Protein AF-A0A960Z8P9-F1 (afdb_monomer_lite)

Structure (mmCIF, N/CA/C/O backbone):
data_AF-A0A960Z8P9-F1
#
_entry.id   AF-A0A960Z8P9-F1
#
loop_
_atom_site.group_PDB
_atom_site.id
_atom_site.type_symbol
_atom_site.label_atom_id
_atom_site.label_alt_id
_atom_site.label_comp_id
_atom_site.label_asym_id
_atom_site.label_entity_id
_atom_site.label_seq_id
_atom_site.pdbx_PDB_ins_code
_atom_site.Cartn_x
_atom_site.Cartn_y
_atom_site.Cartn_z
_atom_site.occupancy
_atom_site.B_iso_or_equiv
_atom_site.auth_seq_id
_atom_site.auth_comp_id
_atom_site.auth_asym_id
_atom_site.auth_atom_id
_atom_site.pdbx_PDB_model_num
ATOM 1 N N . MET A 1 1 ? -25.849 5.531 11.743 1.00 61.31 1 MET A N 1
ATOM 2 C CA . MET A 1 1 ? -26.337 6.689 10.950 1.00 61.31 1 MET A CA 1
ATOM 3 C C . MET A 1 1 ? -25.329 7.844 10.922 1.00 61.31 1 MET A C 1
ATOM 5 O O . MET A 1 1 ? -24.835 8.137 9.840 1.00 61.31 1 MET A O 1
ATOM 9 N N . LYS A 1 2 ? -24.966 8.449 12.070 1.00 86.62 2 LYS A N 1
ATOM 10 C CA . LYS A 1 2 ? -24.056 9.618 12.159 1.00 86.62 2 LYS A CA 1
ATOM 11 C C . LYS A 1 2 ? -22.747 9.494 11.355 1.00 86.62 2 LYS A C 1
ATOM 13 O O . LYS A 1 2 ? -22.504 10.358 10.526 1.00 86.62 2 LYS A O 1
ATOM 18 N N . ALA A 1 3 ? -21.975 8.412 11.505 1.00 91.25 3 ALA A N 1
ATOM 19 C CA . ALA A 1 3 ? -20.708 8.186 10.783 1.00 91.25 3 ALA A CA 1
ATOM 20 C C . ALA A 1 3 ? -20.792 8.423 9.256 1.00 91.25 3 ALA A C 1
ATOM 22 O O . ALA A 1 3 ? -19.999 9.170 8.689 1.00 91.25 3 ALA A O 1
ATOM 23 N N . LYS A 1 4 ? -21.819 7.872 8.592 1.00 94.75 4 LYS A N 1
ATOM 24 C CA . LYS A 1 4 ? -22.076 8.096 7.157 1.00 94.75 4 LYS A CA 1
ATOM 25 C C . LYS A 1 4 ? -22.383 9.569 6.842 1.00 94.75 4 LYS A C 1
ATOM 27 O O . LYS A 1 4 ? -21.950 10.070 5.813 1.00 94.75 4 LYS A O 1
ATOM 32 N N . SER A 1 5 ? -23.110 10.260 7.723 1.00 94.75 5 SER A N 1
ATOM 33 C CA . SER A 1 5 ? -23.436 11.689 7.590 1.00 94.75 5 SER A CA 1
ATOM 34 C C . SER A 1 5 ? -22.235 12.612 7.847 1.00 94.75 5 SER A C 1
ATOM 36 O O . SER A 1 5 ? -22.184 13.700 7.288 1.00 94.75 5 SER A O 1
ATOM 38 N N . VAL A 1 6 ? -21.253 12.204 8.660 1.00 96.44 6 VAL A N 1
ATOM 39 C CA . VAL A 1 6 ? -19.965 12.915 8.790 1.00 96.44 6 VAL A CA 1
ATOM 40 C C . VAL A 1 6 ? -19.245 12.905 7.445 1.00 96.44 6 VAL A C 1
ATOM 42 O O . VAL A 1 6 ? -18.996 13.968 6.892 1.00 96.44 6 VAL A O 1
ATOM 45 N N . ILE A 1 7 ? -18.996 11.712 6.891 1.00 96.69 7 ILE A N 1
ATOM 46 C CA . ILE A 1 7 ? -18.226 11.553 5.648 1.00 96.69 7 ILE A CA 1
ATOM 47 C C . ILE A 1 7 ? -18.924 12.254 4.479 1.00 96.69 7 ILE A C 1
ATOM 49 O O . ILE A 1 7 ? -18.274 13.027 3.797 1.00 96.69 7 ILE A O 1
ATOM 53 N N . LEU A 1 8 ? -20.246 12.089 4.312 1.00 96.25 8 LEU A N 1
ATOM 54 C CA . LEU A 1 8 ? -21.032 12.754 3.254 1.00 96.25 8 LEU A CA 1
ATOM 55 C C . LEU A 1 8 ? -21.065 14.296 3.328 1.00 96.25 8 LEU A C 1
ATOM 57 O O . LEU A 1 8 ? -21.566 14.930 2.402 1.00 96.25 8 LEU A O 1
ATOM 61 N N . ARG A 1 9 ? -20.582 14.905 4.418 1.00 95.75 9 ARG A N 1
ATOM 62 C CA . ARG A 1 9 ? -20.469 16.364 4.591 1.00 95.75 9 ARG A CA 1
ATOM 63 C C . ARG A 1 9 ? -19.011 16.843 4.557 1.00 95.75 9 ARG A C 1
ATOM 65 O O . ARG A 1 9 ? -18.735 17.963 4.986 1.00 95.75 9 ARG A O 1
ATOM 72 N N . SER A 1 10 ? -18.087 16.014 4.076 1.00 97.19 10 SER A N 1
ATOM 73 C CA . SER A 1 10 ? -16.650 16.292 4.041 1.00 97.19 10 SER A CA 1
ATOM 74 C C . SER A 1 10 ? -16.101 16.196 2.621 1.00 97.19 10 SER A C 1
ATOM 76 O O . SER A 1 10 ? -16.461 15.309 1.865 1.00 97.19 10 SER A O 1
ATOM 78 N N . SER A 1 11 ? -15.209 17.112 2.256 1.00 96.44 11 SER A N 1
ATOM 79 C CA . SER A 1 11 ? -14.487 17.128 0.971 1.00 96.44 11 SER A CA 1
ATOM 80 C C . SER A 1 11 ? -12.965 17.033 1.138 1.00 96.44 11 SER A C 1
ATOM 82 O O . SER A 1 11 ? -12.223 17.102 0.164 1.00 96.44 11 SER A O 1
ATOM 84 N N . ASN A 1 12 ? -12.506 16.920 2.384 1.00 96.81 12 ASN A N 1
ATOM 85 C CA . ASN A 1 12 ? -11.127 16.723 2.816 1.00 96.81 12 ASN A CA 1
ATOM 86 C C . ASN A 1 12 ? -11.138 16.293 4.297 1.00 96.81 12 ASN A C 1
ATOM 88 O O . ASN A 1 12 ? -12.174 16.367 4.974 1.00 96.81 12 ASN A O 1
ATOM 92 N N . PHE A 1 13 ? -9.989 15.859 4.817 1.00 96.00 13 PHE A N 1
ATOM 93 C CA . PHE A 1 13 ? -9.892 15.345 6.185 1.00 96.00 13 PHE A CA 1
ATOM 94 C C . PHE A 1 13 ? -10.067 16.412 7.283 1.00 96.00 13 PHE A C 1
ATOM 96 O O . PHE A 1 13 ? -10.698 16.125 8.299 1.00 96.00 13 PHE A O 1
ATOM 103 N N . ILE A 1 14 ? -9.654 17.663 7.057 1.00 95.38 14 ILE A N 1
ATOM 104 C CA . ILE A 1 14 ? -9.886 18.768 8.009 1.00 95.38 14 ILE A CA 1
ATOM 105 C C . ILE A 1 14 ? -11.396 18.980 8.220 1.00 95.38 14 ILE A C 1
ATOM 107 O O . ILE A 1 14 ? -11.874 19.072 9.351 1.00 95.38 14 ILE A O 1
ATOM 111 N N . GLN A 1 15 ? -12.185 18.966 7.141 1.00 96.38 15 GLN A N 1
ATOM 112 C CA . GLN A 1 15 ? -13.646 19.054 7.218 1.00 96.38 15 GLN A CA 1
ATOM 113 C C . GLN A 1 15 ? -14.274 17.807 7.868 1.00 96.38 15 GLN A C 1
ATOM 115 O O . GLN A 1 15 ? -15.319 17.899 8.510 1.00 96.38 15 GLN A O 1
ATOM 120 N N . PHE A 1 16 ? -13.659 16.628 7.731 1.00 96.88 16 PHE A N 1
ATOM 121 C CA . PHE A 1 16 ? -14.052 15.426 8.478 1.00 96.88 16 PHE A CA 1
ATOM 122 C C . PHE A 1 16 ? -13.840 15.614 9.987 1.00 96.88 16 PHE A C 1
ATOM 124 O O . PHE A 1 16 ? -14.782 15.406 10.747 1.00 96.88 16 PHE A O 1
ATOM 131 N N . GLN A 1 17 ? -12.681 16.113 10.423 1.00 95.44 17 GLN A N 1
ATOM 132 C CA . GLN A 1 17 ? -12.409 16.413 11.835 1.00 95.44 17 GLN A CA 1
ATOM 133 C C . GLN A 1 17 ? -13.351 17.491 12.402 1.00 95.44 17 GLN A C 1
ATOM 135 O O . GLN A 1 17 ? -13.866 17.337 13.509 1.00 95.44 17 GLN A O 1
ATOM 140 N N . GLN A 1 18 ? -13.655 18.543 11.634 1.00 95.25 18 GLN A N 1
ATOM 141 C CA . GLN A 1 18 ? -14.657 19.556 12.003 1.00 95.25 18 GLN A CA 1
ATOM 142 C C . GLN A 1 18 ? -16.046 18.927 12.212 1.00 95.25 18 GLN A C 1
ATOM 144 O O . GLN A 1 18 ? -16.673 19.130 13.252 1.00 95.25 18 GLN A O 1
ATOM 149 N N . ASN A 1 19 ? -16.493 18.074 11.282 1.00 95.19 19 ASN A N 1
ATOM 150 C CA . ASN A 1 19 ? -17.760 17.339 11.385 1.00 95.19 19 ASN A CA 1
ATOM 151 C C . ASN A 1 19 ? -17.813 16.327 12.557 1.00 95.19 19 ASN A C 1
ATOM 153 O O . ASN A 1 19 ? -18.893 15.800 12.841 1.00 95.19 19 ASN A O 1
ATOM 157 N N . LEU A 1 20 ? -16.686 16.057 13.232 1.00 95.25 20 LEU A N 1
ATOM 158 C CA . LEU A 1 20 ? -16.573 15.181 14.403 1.00 95.25 20 LEU A CA 1
ATOM 159 C C . LEU A 1 20 ? -16.573 15.900 15.760 1.00 95.25 20 LEU A C 1
ATOM 161 O O . LEU A 1 20 ? -16.739 15.227 16.778 1.00 95.25 20 LEU A O 1
ATOM 165 N N . GLN A 1 21 ? -16.398 17.226 15.813 1.00 90.75 21 GLN A N 1
ATOM 166 C CA . GLN A 1 21 ? -16.169 17.949 17.077 1.00 90.75 21 GLN A CA 1
ATOM 167 C C . GLN A 1 21 ? -17.276 17.725 18.121 1.00 90.75 21 GLN A C 1
ATOM 169 O O . GLN A 1 21 ? -16.980 17.457 19.282 1.00 90.75 21 GLN A O 1
ATOM 174 N N . LEU A 1 22 ? -18.543 17.765 17.694 1.00 90.12 22 LEU A N 1
ATOM 175 C CA . LEU A 1 22 ? -19.727 17.619 18.556 1.00 90.12 22 LEU A CA 1
ATOM 176 C C . LEU A 1 22 ? -20.164 16.157 18.789 1.00 90.12 22 LEU A C 1
ATOM 178 O O . LEU A 1 22 ? -21.282 15.915 19.245 1.00 90.12 22 LEU A O 1
ATOM 182 N N . LEU A 1 23 ? -19.337 15.170 18.432 1.00 93.62 23 LEU A N 1
ATOM 183 C CA . LEU A 1 23 ? -19.647 13.749 18.618 1.00 93.62 23 LEU A CA 1
ATOM 184 C C . LEU A 1 23 ? -18.956 13.158 19.852 1.00 93.62 23 LEU A C 1
ATOM 186 O O . LEU A 1 23 ? -17.900 13.622 20.285 1.00 93.62 23 LEU A O 1
ATOM 190 N N . THR A 1 24 ? -19.538 12.089 20.398 1.00 94.69 24 THR A N 1
ATOM 191 C CA . THR A 1 24 ? -18.885 11.296 21.452 1.00 94.69 24 THR A CA 1
ATOM 192 C C . THR A 1 24 ? -17.689 10.531 20.884 1.00 94.69 24 THR A C 1
ATOM 194 O O . THR A 1 24 ? -17.667 10.199 19.699 1.00 94.69 24 THR A O 1
ATOM 197 N N . ASP A 1 25 ? -16.693 10.196 21.704 1.00 92.88 25 ASP A N 1
ATOM 198 C CA . ASP A 1 25 ? -15.459 9.572 21.194 1.00 92.88 25 ASP A CA 1
ATOM 199 C C . ASP A 1 25 ? -15.692 8.186 20.571 1.00 92.88 25 ASP A C 1
ATOM 201 O O . ASP A 1 25 ? -15.030 7.827 19.598 1.00 92.88 25 ASP A O 1
ATOM 205 N N . LYS A 1 26 ? -16.724 7.459 21.024 1.00 92.69 26 LYS A N 1
ATOM 206 C CA . LYS A 1 26 ? -17.209 6.240 20.358 1.00 92.69 26 LYS A CA 1
ATOM 207 C C . LYS A 1 26 ? -17.725 6.518 18.941 1.00 92.69 26 LYS A C 1
ATOM 209 O O . LYS A 1 26 ? -17.450 5.759 18.020 1.00 92.69 26 LYS A O 1
ATOM 214 N N . GLU A 1 27 ? -18.457 7.611 18.744 1.00 95.38 27 GLU A N 1
ATOM 215 C CA . GLU A 1 27 ? -18.965 8.010 17.426 1.00 95.38 27 GLU A CA 1
ATOM 216 C C . GLU A 1 27 ? -17.857 8.558 16.512 1.00 95.38 27 GLU A C 1
ATOM 218 O O . GLU A 1 27 ? -17.937 8.359 15.299 1.00 95.38 27 GLU A O 1
ATOM 223 N N . LYS A 1 28 ? -16.814 9.189 17.077 1.00 96.12 28 LYS A N 1
ATOM 224 C CA . LYS A 1 28 ? -15.582 9.557 16.354 1.00 96.12 28 LYS A CA 1
ATOM 225 C C . LYS A 1 28 ? -14.828 8.314 15.884 1.00 96.12 28 LYS A C 1
ATOM 227 O O . LYS A 1 28 ? -14.472 8.245 14.710 1.00 96.12 28 LYS A O 1
ATOM 232 N N . GLY A 1 29 ? -14.680 7.315 16.760 1.00 95.62 29 GLY A N 1
ATOM 233 C CA . GLY A 1 29 ? -14.173 5.981 16.425 1.00 95.62 29 GLY A CA 1
ATOM 234 C C . GLY A 1 29 ? -14.914 5.389 15.229 1.00 95.62 29 GLY A C 1
ATOM 235 O O . GLY A 1 29 ? -14.330 5.262 14.158 1.00 95.62 29 GLY A O 1
ATOM 236 N N . THR A 1 30 ? -16.229 5.189 15.338 1.00 96.62 30 THR A N 1
ATOM 237 C CA . THR A 1 30 ? -17.039 4.566 14.272 1.00 96.62 30 THR A CA 1
ATOM 238 C C . THR A 1 30 ? -17.106 5.373 12.971 1.00 96.62 30 THR A C 1
ATOM 240 O O . THR A 1 30 ? -17.318 4.812 11.894 1.00 96.62 30 THR A O 1
ATOM 243 N N . ALA A 1 31 ? -16.886 6.688 13.014 1.00 97.62 31 ALA A N 1
ATOM 244 C CA . ALA A 1 31 ? -16.688 7.483 11.805 1.00 97.62 31 ALA A CA 1
ATOM 245 C C . ALA A 1 31 ? -15.311 7.253 11.158 1.00 97.62 31 ALA A C 1
ATOM 247 O O . ALA A 1 31 ? -15.224 7.186 9.932 1.00 97.62 31 ALA A O 1
ATOM 248 N N . PHE A 1 32 ? -14.254 7.107 11.957 1.00 98.06 32 PHE A N 1
ATOM 249 C CA . PHE A 1 32 ? -12.890 6.847 11.493 1.00 98.06 32 PHE A CA 1
ATOM 250 C C . PHE A 1 32 ? -12.680 5.392 11.033 1.00 98.06 32 PHE A C 1
ATOM 252 O O . PHE A 1 32 ? -12.000 5.166 10.034 1.00 98.06 32 PHE A O 1
ATOM 259 N N . GLU A 1 33 ? -13.341 4.422 11.669 1.00 98.12 33 GLU A N 1
ATOM 260 C CA . GLU A 1 33 ? -13.475 3.034 11.197 1.00 98.12 33 GLU A CA 1
ATOM 261 C C . GLU A 1 33 ? -14.075 2.997 9.778 1.00 98.12 33 GLU A C 1
ATOM 263 O O . GLU A 1 33 ? -13.530 2.370 8.868 1.00 98.12 33 GLU A O 1
ATOM 268 N N . LEU A 1 34 ? -15.179 3.725 9.558 1.00 98.38 34 LEU A N 1
ATOM 269 C CA . LEU A 1 34 ? -15.850 3.793 8.258 1.00 98.38 34 LEU A CA 1
ATOM 270 C C . LEU A 1 34 ? -15.028 4.567 7.212 1.00 98.38 34 LEU A C 1
ATOM 272 O O . LEU A 1 34 ? -14.999 4.158 6.050 1.00 98.38 34 LEU A O 1
ATOM 276 N N . LEU A 1 35 ? -14.334 5.643 7.604 1.00 98.50 35 LEU A N 1
ATOM 277 C CA . LEU A 1 35 ? -13.382 6.338 6.729 1.00 98.50 35 LEU A CA 1
ATOM 278 C C . LEU A 1 35 ? -12.240 5.397 6.316 1.00 98.50 35 LEU A C 1
ATOM 280 O O . LEU A 1 35 ? -11.905 5.328 5.136 1.00 98.50 35 LEU A O 1
ATOM 284 N N . THR A 1 36 ? -11.709 4.618 7.262 1.00 98.62 36 THR A N 1
ATOM 285 C CA . THR A 1 36 ? -10.667 3.611 7.021 1.00 98.62 36 THR A CA 1
ATOM 286 C C . THR A 1 36 ? -11.159 2.518 6.074 1.00 98.62 36 THR A C 1
ATOM 288 O O . THR A 1 36 ? -10.470 2.219 5.102 1.00 98.62 36 THR A O 1
ATOM 291 N N . LYS A 1 37 ? -12.376 1.980 6.260 1.00 98.50 37 LYS A N 1
ATOM 292 C CA . LYS A 1 37 ? -12.980 1.025 5.310 1.00 98.50 37 LYS A CA 1
ATOM 293 C C . LYS A 1 37 ? -12.996 1.583 3.885 1.00 98.50 37 LYS A C 1
ATOM 295 O O . LYS A 1 37 ? -12.567 0.905 2.957 1.00 98.50 37 LYS A O 1
ATOM 300 N N . LEU A 1 38 ? -13.469 2.817 3.710 1.00 97.88 38 LEU A N 1
ATOM 301 C CA . LEU A 1 38 ? -13.538 3.460 2.395 1.00 97.88 38 LEU A CA 1
ATOM 302 C C . LEU A 1 38 ? -12.139 3.733 1.827 1.00 97.88 38 LEU A C 1
ATOM 304 O O . LEU A 1 38 ? -11.919 3.517 0.641 1.00 97.88 38 LEU A O 1
ATOM 308 N N . TYR A 1 39 ? -11.174 4.112 2.666 1.00 97.94 39 TYR A N 1
ATOM 309 C CA . TYR A 1 39 ? -9.776 4.273 2.272 1.00 97.94 39 TYR A CA 1
ATOM 310 C C . TYR A 1 39 ? -9.158 2.970 1.738 1.00 97.94 39 TYR A C 1
ATOM 312 O O . TYR A 1 39 ? -8.580 2.970 0.651 1.00 97.94 39 TYR A O 1
ATOM 320 N N . LEU A 1 40 ? -9.383 1.840 2.417 1.00 97.75 40 LEU A N 1
ATOM 321 C CA . LEU A 1 40 ? -8.956 0.510 1.962 1.00 97.75 40 LEU A CA 1
ATOM 322 C C . LEU A 1 40 ? -9.662 0.037 0.676 1.00 97.75 40 LEU A C 1
ATOM 324 O O . LEU A 1 40 ? -9.100 -0.765 -0.066 1.00 97.75 40 LEU A O 1
ATOM 328 N N . MET A 1 41 ? -10.872 0.533 0.400 1.00 95.25 41 MET A N 1
ATOM 329 C CA . MET A 1 41 ? -11.638 0.226 -0.816 1.00 95.25 41 MET A CA 1
ATOM 330 C C . MET A 1 41 ? -11.323 1.150 -2.009 1.00 95.25 41 MET A C 1
ATOM 332 O O . MET A 1 41 ? -11.675 0.802 -3.135 1.00 95.25 41 MET A O 1
ATOM 336 N N . ILE A 1 42 ? -10.717 2.324 -1.785 1.00 93.94 42 ILE A N 1
ATOM 337 C CA . ILE A 1 42 ? -10.520 3.365 -2.815 1.00 93.94 42 ILE A CA 1
ATOM 338 C C . ILE A 1 42 ? -9.042 3.566 -3.180 1.00 93.94 42 ILE A C 1
ATOM 340 O O . ILE A 1 42 ? -8.748 3.738 -4.363 1.00 93.94 42 ILE A O 1
ATOM 344 N N . ASP A 1 43 ? -8.109 3.561 -2.217 1.00 93.94 43 ASP A N 1
ATOM 345 C CA . ASP A 1 43 ? -6.683 3.768 -2.520 1.00 93.94 43 ASP A CA 1
ATOM 346 C C . ASP A 1 43 ? -6.169 2.615 -3.403 1.00 93.94 43 ASP A C 1
ATOM 348 O O . ASP A 1 43 ? -6.250 1.455 -2.984 1.00 93.94 43 ASP A O 1
ATOM 352 N N . PRO A 1 44 ? -5.613 2.889 -4.601 1.00 92.00 44 PRO A N 1
ATOM 353 C CA . PRO A 1 44 ? -5.148 1.854 -5.521 1.00 92.00 44 PRO A CA 1
ATOM 354 C C . PRO A 1 44 ? -4.165 0.841 -4.923 1.00 92.00 44 PRO A C 1
ATOM 356 O O . PRO A 1 44 ? -4.145 -0.306 -5.374 1.00 92.00 44 PRO A O 1
ATOM 359 N N . LYS A 1 45 ? -3.381 1.210 -3.896 1.00 91.62 45 LYS A N 1
ATOM 360 C CA . LYS A 1 45 ? -2.464 0.265 -3.234 1.00 91.62 45 LYS A CA 1
ATOM 361 C C . LYS A 1 45 ? -3.206 -0.829 -2.458 1.00 91.62 45 LYS A C 1
ATOM 363 O O . LYS A 1 45 ? -2.702 -1.942 -2.345 1.00 91.62 45 LYS A O 1
ATOM 368 N N . TYR A 1 46 ? -4.411 -0.537 -1.973 1.00 94.81 46 TYR A N 1
ATOM 369 C CA . TYR A 1 46 ? -5.264 -1.489 -1.265 1.00 94.81 46 TYR A CA 1
ATOM 370 C C . TYR A 1 46 ? -6.334 -2.091 -2.176 1.00 94.81 46 TYR A C 1
ATOM 372 O O . TYR A 1 46 ? -6.487 -3.308 -2.176 1.00 94.81 46 TYR A O 1
ATOM 380 N N . ALA A 1 47 ? -6.989 -1.295 -3.024 1.00 92.12 47 ALA A N 1
ATOM 381 C CA . ALA A 1 47 ? -8.079 -1.739 -3.898 1.00 92.12 47 ALA A CA 1
ATOM 382 C C . ALA A 1 47 ? -7.674 -2.823 -4.925 1.00 92.12 47 ALA A C 1
ATOM 384 O O . ALA A 1 47 ? -8.521 -3.582 -5.384 1.00 92.12 47 ALA A O 1
ATOM 385 N N . ILE A 1 48 ? -6.383 -2.931 -5.273 1.00 90.12 48 ILE A N 1
ATOM 386 C CA . ILE A 1 48 ? -5.845 -4.041 -6.087 1.00 90.12 48 ILE A CA 1
ATOM 387 C C . ILE A 1 48 ? -5.594 -5.312 -5.252 1.00 90.12 48 ILE A C 1
ATOM 389 O O . ILE A 1 48 ? -5.652 -6.425 -5.776 1.00 90.12 48 ILE A O 1
ATOM 393 N N . LYS A 1 49 ? -5.275 -5.166 -3.959 1.00 91.06 49 LYS A N 1
ATOM 394 C CA . LYS A 1 49 ? -4.797 -6.254 -3.086 1.00 91.06 49 LYS A CA 1
ATOM 395 C C . LYS A 1 49 ? -5.883 -6.844 -2.187 1.00 91.06 49 LYS A C 1
ATOM 397 O O . LYS A 1 49 ? -5.784 -8.012 -1.805 1.00 91.06 49 LYS A O 1
ATOM 402 N N . LEU A 1 50 ? -6.902 -6.058 -1.858 1.00 94.44 50 LEU A N 1
ATOM 403 C CA . LEU A 1 50 ? -8.029 -6.421 -1.008 1.00 94.44 50 LEU A CA 1
ATOM 404 C C . LEU A 1 50 ? -9.263 -6.670 -1.883 1.00 94.44 50 LEU A C 1
ATOM 406 O O . LEU A 1 50 ? -9.621 -5.851 -2.722 1.00 94.44 50 LEU A O 1
ATOM 410 N N . LYS A 1 51 ? -9.889 -7.830 -1.686 1.00 93.44 51 LYS A N 1
ATOM 411 C CA . LYS A 1 51 ? -11.098 -8.292 -2.374 1.00 93.44 51 LYS A CA 1
ATOM 412 C C . LYS A 1 51 ? -12.356 -7.799 -1.658 1.00 93.44 51 LYS A C 1
ATOM 414 O O . LYS A 1 51 ? -13.240 -7.235 -2.291 1.00 93.44 51 LYS A O 1
ATOM 419 N N . ASP A 1 52 ? -12.403 -7.992 -0.341 1.00 95.56 52 ASP A N 1
ATOM 420 C CA . ASP A 1 52 ? -13.509 -7.595 0.533 1.00 95.56 52 ASP A CA 1
ATOM 421 C C . ASP A 1 52 ? -12.958 -6.894 1.782 1.00 95.56 52 ASP A C 1
ATOM 423 O O . ASP A 1 52 ? -11.910 -7.286 2.300 1.00 95.56 52 ASP A O 1
ATOM 427 N N . VAL A 1 53 ? -13.672 -5.886 2.294 1.00 97.88 53 VAL A N 1
ATOM 428 C CA . VAL A 1 53 ? -13.322 -5.163 3.530 1.00 97.88 53 VAL A CA 1
ATOM 429 C C . VAL A 1 53 ? -14.558 -5.050 4.425 1.00 97.88 53 VAL A C 1
ATOM 431 O O . VAL A 1 53 ? -15.567 -4.453 4.039 1.00 97.88 53 VAL A O 1
ATOM 434 N N . TYR A 1 54 ? -14.463 -5.603 5.632 1.00 97.75 54 TYR A N 1
ATOM 435 C CA . TYR A 1 54 ? -15.530 -5.681 6.627 1.00 97.75 54 TYR A CA 1
ATOM 436 C C . TYR A 1 54 ? -15.154 -4.856 7.862 1.00 97.75 54 TYR A C 1
ATOM 438 O O . TYR A 1 54 ? -14.111 -5.101 8.466 1.00 97.75 54 TYR A O 1
ATOM 446 N N . LEU A 1 55 ? -16.020 -3.934 8.289 1.00 97.31 55 LEU A N 1
ATOM 447 C CA . LEU A 1 55 ? -16.068 -3.497 9.688 1.00 97.31 55 LEU A CA 1
ATOM 448 C C . LEU A 1 55 ? -16.354 -4.726 10.560 1.00 97.31 55 LEU A C 1
ATOM 450 O O . LEU A 1 55 ? -17.050 -5.638 10.111 1.00 97.31 55 LEU A O 1
ATOM 454 N N . TYR A 1 56 ? -15.902 -4.751 11.813 1.00 95.44 56 TYR A N 1
ATOM 455 C CA . TYR A 1 56 ? -16.046 -5.943 12.659 1.00 95.44 56 TYR A CA 1
ATOM 456 C C . TYR A 1 56 ? -17.492 -6.466 12.773 1.00 95.44 56 TYR A C 1
ATOM 458 O O . TYR A 1 56 ? -17.745 -7.668 12.733 1.00 95.44 56 TYR A O 1
ATOM 466 N N . GLN A 1 57 ? -18.460 -5.547 12.833 1.00 93.56 57 GLN A N 1
ATOM 467 C CA . GLN A 1 57 ? -19.899 -5.839 12.916 1.00 93.56 57 GLN A CA 1
ATOM 468 C C . GLN A 1 57 ? -20.502 -6.387 11.604 1.00 93.56 57 GLN A C 1
ATOM 470 O O . GLN A 1 57 ? -21.627 -6.880 11.609 1.00 93.56 57 GLN A O 1
ATOM 475 N N . GLU A 1 58 ? -19.781 -6.296 10.483 1.00 95.38 58 GLU A N 1
ATOM 476 C CA . GLU A 1 58 ? -20.183 -6.819 9.169 1.00 95.38 58 GLU A CA 1
ATOM 477 C C . GLU A 1 58 ? -19.574 -8.202 8.866 1.00 95.38 58 GLU A C 1
ATOM 479 O O . GLU A 1 58 ? -19.932 -8.808 7.854 1.00 95.38 58 GLU A O 1
ATOM 484 N N . ILE A 1 59 ? -18.639 -8.705 9.689 1.00 95.00 59 ILE A N 1
ATOM 485 C CA . ILE A 1 59 ? -17.936 -9.968 9.419 1.00 95.00 59 ILE A CA 1
ATOM 486 C C . ILE A 1 59 ? -18.938 -11.140 9.481 1.00 95.00 59 ILE A C 1
ATOM 488 O O . ILE A 1 59 ? -19.567 -11.353 10.522 1.00 95.00 59 ILE A O 1
ATOM 492 N N . PRO A 1 60 ? -19.071 -11.962 8.419 1.00 94.88 60 PRO A N 1
ATOM 493 C CA . PRO A 1 60 ? -19.959 -13.121 8.438 1.00 94.88 60 PRO A CA 1
ATOM 494 C C . PRO A 1 60 ? -19.622 -14.097 9.574 1.00 94.88 60 PRO A C 1
ATOM 496 O O . PRO A 1 60 ? -18.456 -14.401 9.823 1.00 94.88 60 PRO A O 1
ATOM 499 N N . SER A 1 61 ? -20.636 -14.677 10.220 1.00 93.81 61 SER A N 1
ATOM 500 C CA . SER A 1 61 ? -20.449 -15.591 11.363 1.00 93.81 61 SER A CA 1
ATOM 501 C C . SER A 1 61 ? -19.614 -16.839 11.031 1.00 93.81 61 SER A C 1
ATOM 503 O O . SER A 1 61 ? -18.887 -17.349 11.885 1.00 93.81 61 SER A O 1
ATOM 505 N N . ALA A 1 62 ? -19.658 -17.306 9.779 1.00 94.56 62 ALA A N 1
ATOM 506 C CA . ALA A 1 62 ? -18.776 -18.356 9.269 1.00 94.56 62 ALA A CA 1
ATOM 507 C C . ALA A 1 62 ? -17.308 -17.898 9.156 1.00 94.56 62 ALA A C 1
ATOM 509 O O . ALA A 1 62 ? -16.400 -18.688 9.414 1.00 94.56 62 ALA A O 1
ATOM 510 N N . LEU A 1 63 ? -17.064 -16.624 8.823 1.00 94.56 63 LEU A N 1
ATOM 511 C CA . LEU A 1 63 ? -15.723 -16.048 8.728 1.00 94.56 63 LEU A CA 1
ATOM 512 C C . LEU A 1 63 ? -15.126 -15.779 10.119 1.00 94.56 63 LEU A C 1
ATOM 514 O O . LEU A 1 63 ? -13.974 -16.139 10.341 1.00 94.56 63 LEU A O 1
ATOM 518 N N . LEU A 1 64 ? -15.911 -15.278 11.085 1.00 94.50 64 LEU A N 1
ATOM 519 C CA . LEU A 1 64 ? -15.479 -15.178 12.492 1.00 94.50 64 LEU A CA 1
ATOM 520 C C . LEU A 1 64 ? -14.987 -16.537 13.022 1.00 94.50 64 LEU A C 1
ATOM 522 O O . LEU A 1 64 ? -13.881 -16.633 13.554 1.00 94.50 64 LEU A O 1
ATOM 526 N N . LYS A 1 65 ? -15.759 -17.610 12.784 1.00 94.75 65 LYS A N 1
ATOM 527 C CA . LYS A 1 65 ? -15.373 -18.989 13.134 1.00 94.75 65 LYS A CA 1
ATOM 528 C C . LYS A 1 65 ? -14.112 -19.456 12.394 1.00 94.75 65 LYS A C 1
ATOM 530 O O . LYS A 1 65 ? -13.213 -19.997 13.031 1.00 94.75 65 LYS A O 1
ATOM 535 N N . LYS A 1 66 ? -14.015 -19.229 11.075 1.00 95.81 66 LYS A N 1
ATOM 536 C CA . LYS A 1 66 ? -12.838 -19.584 10.252 1.00 95.81 66 LYS A CA 1
ATOM 537 C C . LYS A 1 66 ? -11.551 -18.933 10.773 1.00 95.81 66 LYS A C 1
ATOM 539 O O . LYS A 1 66 ? -10.518 -19.595 10.832 1.00 95.81 66 LYS A O 1
ATOM 544 N N . LEU A 1 67 ? -11.622 -17.656 11.150 1.00 95.44 67 LEU A N 1
ATOM 545 C CA . LEU A 1 67 ? -10.479 -16.867 11.617 1.00 95.44 67 LEU A CA 1
ATOM 546 C C . LEU A 1 67 ? -10.215 -17.001 13.126 1.00 95.44 67 LEU A C 1
ATOM 548 O O . LEU A 1 67 ? -9.267 -16.396 13.612 1.00 95.44 67 LEU A O 1
ATOM 552 N N . ASN A 1 68 ? -11.006 -17.785 13.869 1.00 95.31 68 ASN A N 1
ATOM 553 C CA . ASN A 1 68 ? -10.939 -17.888 15.335 1.00 95.31 68 ASN A CA 1
ATOM 554 C C . ASN A 1 68 ? -11.063 -16.522 16.051 1.00 95.31 68 ASN A C 1
ATOM 556 O O . ASN A 1 68 ? -10.387 -16.259 17.045 1.00 95.31 68 ASN A O 1
ATOM 560 N N . LEU A 1 69 ? -11.912 -15.636 15.522 1.00 93.19 69 LEU A N 1
ATOM 561 C CA . LEU A 1 69 ? -12.192 -14.323 16.103 1.00 93.19 69 LEU A CA 1
ATOM 562 C C . LEU A 1 69 ? -13.348 -14.406 17.121 1.00 93.19 69 LEU A C 1
ATOM 564 O O . LEU A 1 69 ? -14.264 -15.215 16.937 1.00 93.19 69 LEU A O 1
ATOM 568 N N . PRO A 1 70 ? -13.339 -13.578 18.185 1.00 89.81 70 PRO A N 1
ATOM 569 C CA . PRO A 1 70 ? -14.455 -13.488 19.125 1.00 89.81 70 PRO A CA 1
ATOM 570 C C . PRO A 1 70 ? -15.739 -12.937 18.472 1.00 89.81 70 PRO A C 1
ATOM 572 O O . PRO A 1 70 ? -15.757 -12.505 17.325 1.00 89.81 70 PRO A O 1
ATOM 575 N N . THR A 1 71 ? -16.852 -12.963 19.208 1.00 83.75 71 THR A N 1
ATOM 576 C CA . THR A 1 71 ? -18.143 -12.393 18.765 1.00 83.75 71 THR A CA 1
ATOM 577 C C . THR A 1 71 ? -18.288 -10.898 19.060 1.00 83.75 71 THR A C 1
ATOM 579 O O . THR A 1 71 ? -19.225 -10.262 18.587 1.00 83.75 71 THR A O 1
ATOM 582 N N . GLN A 1 72 ? -17.379 -10.340 19.858 1.00 83.19 72 GLN A N 1
ATOM 583 C CA . GLN A 1 72 ? -17.288 -8.925 20.203 1.00 83.19 72 GLN A CA 1
ATOM 584 C C . GLN A 1 72 ? -15.857 -8.470 19.953 1.00 83.19 72 GLN A C 1
ATOM 586 O O . GLN A 1 72 ? -14.922 -9.221 20.247 1.00 83.19 72 GLN A O 1
ATOM 591 N N . ASP A 1 73 ? -15.700 -7.250 19.444 1.00 80.81 73 ASP A N 1
ATOM 592 C CA . ASP A 1 73 ? -14.379 -6.689 19.197 1.00 80.81 73 ASP A CA 1
ATOM 593 C C . ASP A 1 73 ? -13.564 -6.567 20.500 1.00 80.81 73 ASP A C 1
ATOM 595 O O . ASP A 1 73 ? -14.088 -6.265 21.575 1.00 80.81 73 ASP A O 1
ATOM 599 N N . LYS A 1 74 ? -12.262 -6.832 20.376 1.00 84.31 74 LYS A N 1
ATOM 600 C CA . LYS A 1 74 ? -11.236 -6.683 21.414 1.00 84.31 74 LYS A CA 1
ATOM 601 C C . LYS A 1 74 ? -9.975 -5.986 20.874 1.00 84.31 74 LYS A C 1
ATOM 603 O O . LYS A 1 74 ? -8.897 -6.155 21.435 1.00 84.31 74 LYS A O 1
ATOM 608 N N . GLY A 1 75 ? -10.097 -5.218 19.789 1.00 85.75 75 GLY A N 1
ATOM 609 C CA . GLY A 1 75 ? -9.037 -4.396 19.208 1.00 85.75 75 GLY A CA 1
ATOM 610 C C . GLY A 1 75 ? -8.731 -4.634 17.724 1.00 85.75 75 GLY A C 1
ATOM 611 O O . GLY A 1 75 ? -7.681 -4.166 17.293 1.00 85.75 75 GLY A O 1
ATOM 612 N N . ILE A 1 76 ? -9.579 -5.340 16.967 1.00 95.19 76 ILE A N 1
ATOM 613 C CA . ILE A 1 76 ? -9.536 -5.445 15.499 1.00 95.19 76 ILE A CA 1
ATOM 614 C C . ILE A 1 76 ? -10.822 -4.812 14.957 1.00 95.19 76 ILE A C 1
ATOM 616 O O . ILE A 1 76 ? -11.859 -5.459 14.871 1.00 95.19 76 ILE A O 1
ATOM 620 N N . ASP A 1 77 ? -10.758 -3.548 14.561 1.00 97.12 77 ASP A N 1
ATOM 621 C CA . ASP A 1 77 ? -11.924 -2.796 14.102 1.00 97.12 77 ASP A CA 1
ATOM 622 C C . ASP A 1 77 ? -12.383 -3.208 12.677 1.00 97.12 77 ASP A C 1
ATOM 624 O O . ASP A 1 77 ? -13.569 -3.095 12.347 1.00 97.12 77 ASP A O 1
ATOM 628 N N . LEU A 1 78 ? -11.473 -3.727 11.830 1.00 98.19 78 LEU A N 1
ATOM 629 C CA . LEU A 1 78 ? -11.796 -4.284 10.503 1.00 98.19 78 LEU A CA 1
ATOM 630 C C . LEU A 1 78 ? -11.028 -5.577 10.181 1.00 98.19 78 LEU A C 1
ATOM 632 O O . LEU A 1 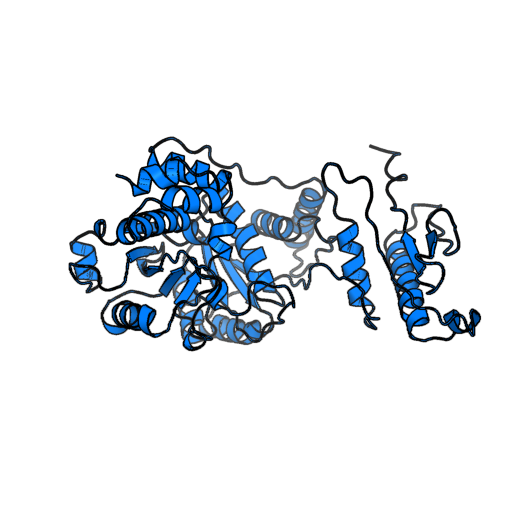78 ? -9.890 -5.777 10.608 1.00 98.19 78 LEU A O 1
ATOM 636 N N . ILE A 1 79 ? -11.624 -6.405 9.319 1.00 98.06 79 ILE A N 1
ATOM 637 C CA . ILE A 1 79 ? -10.967 -7.512 8.609 1.00 98.06 79 ILE A CA 1
ATOM 638 C C . ILE A 1 79 ? -11.062 -7.259 7.103 1.00 98.06 79 ILE A C 1
ATOM 640 O O . ILE A 1 79 ? -12.132 -6.924 6.594 1.00 98.06 79 ILE A O 1
ATOM 644 N N . ALA A 1 80 ? -9.969 -7.481 6.375 1.00 97.94 80 ALA A N 1
ATOM 645 C CA . ALA A 1 80 ? -9.971 -7.494 4.914 1.00 97.94 80 ALA A CA 1
ATOM 646 C C . ALA A 1 80 ? -9.528 -8.857 4.368 1.00 97.94 80 ALA A C 1
ATOM 648 O O . ALA A 1 80 ? -8.546 -9.431 4.837 1.00 97.94 80 ALA A O 1
ATOM 649 N N . GLU A 1 81 ? -10.235 -9.372 3.363 1.00 96.81 81 GLU A N 1
ATOM 650 C CA . GLU A 1 81 ? -9.805 -10.540 2.590 1.00 96.81 81 GLU A CA 1
ATOM 651 C C . GLU A 1 81 ? -8.941 -10.067 1.420 1.00 96.81 81 GLU A C 1
ATOM 653 O O . GLU A 1 81 ? -9.353 -9.209 0.641 1.00 96.81 81 GLU A O 1
ATOM 658 N N . THR A 1 82 ? -7.743 -10.623 1.266 1.00 93.69 82 THR A N 1
ATOM 659 C CA . THR A 1 82 ? -6.893 -10.355 0.100 1.00 93.69 82 THR A CA 1
ATOM 660 C C . THR A 1 82 ? -7.391 -11.105 -1.135 1.00 93.69 82 THR A C 1
ATOM 662 O O . THR A 1 82 ? -7.971 -12.187 -1.035 1.00 93.69 82 THR A O 1
ATOM 665 N N . VAL A 1 83 ? -7.028 -10.630 -2.330 1.00 89.75 83 VAL A N 1
ATOM 666 C CA . VAL A 1 83 ? -7.200 -11.390 -3.589 1.00 89.75 83 VAL A CA 1
ATOM 667 C C . VAL A 1 83 ? -6.386 -12.703 -3.643 1.00 89.75 83 VAL A C 1
ATOM 669 O O . VAL A 1 83 ? -6.361 -13.375 -4.676 1.00 89.75 83 VAL A O 1
ATOM 672 N N . ASP A 1 84 ? -5.677 -13.068 -2.569 1.00 87.75 84 ASP A N 1
ATOM 673 C CA . ASP A 1 84 ? -4.894 -14.299 -2.393 1.00 87.75 84 ASP A CA 1
ATOM 674 C C . ASP A 1 84 ? -5.471 -15.275 -1.349 1.00 87.75 84 ASP A C 1
ATOM 676 O O . ASP A 1 84 ? -4.839 -16.300 -1.070 1.00 87.75 84 ASP A O 1
ATOM 680 N N . GLY A 1 85 ? -6.644 -14.970 -0.775 1.00 90.25 85 GLY A N 1
ATOM 681 C CA . GLY A 1 85 ? -7.322 -15.791 0.240 1.00 90.25 85 GLY A CA 1
ATOM 682 C C . GLY A 1 85 ? -6.712 -15.718 1.648 1.00 90.25 85 GLY A C 1
ATOM 683 O O . GLY A 1 85 ? -7.164 -16.420 2.552 1.00 90.25 85 GLY A O 1
ATOM 684 N N . GLU A 1 86 ? -5.690 -14.880 1.832 1.00 93.06 86 GLU A N 1
ATOM 685 C CA . GLU A 1 86 ? -5.131 -14.481 3.130 1.00 93.06 86 GLU A CA 1
ATOM 686 C C . GLU A 1 86 ? -5.919 -13.297 3.705 1.00 93.06 86 GLU A C 1
ATOM 688 O O . GLU A 1 86 ? -6.536 -12.549 2.942 1.00 93.06 86 GLU A O 1
ATOM 693 N N . TYR A 1 87 ? -5.857 -13.078 5.018 1.00 96.88 87 TYR A N 1
ATOM 694 C CA . TYR A 1 87 ? -6.600 -12.005 5.684 1.00 96.88 87 TYR A CA 1
ATOM 695 C C . TYR A 1 87 ? -5.674 -10.962 6.299 1.00 96.88 87 TYR A C 1
ATOM 697 O O . TYR A 1 87 ? -4.580 -11.278 6.762 1.00 96.88 87 TYR A O 1
ATOM 705 N N . TRP A 1 88 ? -6.125 -9.713 6.324 1.00 97.69 88 TRP A N 1
ATOM 706 C CA . TRP A 1 88 ? -5.504 -8.639 7.092 1.00 97.69 88 TRP A CA 1
ATOM 707 C C . TRP A 1 88 ? -6.421 -8.238 8.244 1.00 97.69 88 TRP A C 1
ATOM 709 O O . TRP A 1 88 ? -7.638 -8.150 8.063 1.00 97.69 88 TRP A O 1
ATOM 719 N N . SER A 1 89 ? -5.836 -7.957 9.404 1.00 97.81 89 SER A N 1
ATOM 720 C CA . SER A 1 89 ? -6.514 -7.268 10.501 1.00 97.81 89 SER A CA 1
ATOM 721 C C . SER A 1 89 ? -6.186 -5.777 10.475 1.00 97.81 89 SER A C 1
ATOM 723 O O . SER A 1 89 ? -5.093 -5.371 10.079 1.00 97.81 89 SER A O 1
ATOM 725 N N . VAL A 1 90 ? -7.131 -4.940 10.893 1.00 98.44 90 VAL A N 1
ATOM 726 C CA . VAL A 1 90 ? -6.948 -3.486 10.955 1.00 98.44 90 VAL A CA 1
ATOM 727 C C . VAL A 1 90 ? -7.393 -2.993 12.321 1.00 98.44 90 VAL A C 1
ATOM 729 O O . VAL A 1 90 ? -8.478 -3.359 12.770 1.00 98.44 90 VAL A O 1
ATOM 732 N N . GLN A 1 91 ? -6.583 -2.149 12.959 1.00 97.75 91 GLN A N 1
ATOM 733 C CA . GLN A 1 91 ? -6.987 -1.404 14.149 1.00 97.75 91 GLN A CA 1
ATOM 734 C C . GLN A 1 91 ? -7.148 0.079 13.809 1.00 97.75 91 GLN A C 1
ATOM 736 O O . GLN A 1 91 ? -6.294 0.657 13.140 1.00 97.75 91 GLN A O 1
ATOM 741 N N . CYS A 1 92 ? -8.219 0.700 14.298 1.00 97.50 92 CYS A N 1
ATOM 742 C CA . CYS A 1 92 ? -8.507 2.123 14.156 1.00 97.50 92 CYS A CA 1
ATOM 743 C C . CYS A 1 92 ? -8.361 2.843 15.503 1.00 97.50 92 CYS A C 1
ATOM 745 O O . CYS A 1 92 ? -8.925 2.426 16.518 1.00 97.50 92 CYS A O 1
ATOM 747 N N . LYS A 1 93 ? -7.607 3.945 15.532 1.00 95.81 93 LYS A N 1
ATOM 748 C CA . LYS A 1 93 ? -7.451 4.810 16.711 1.00 95.81 93 LYS A CA 1
ATOM 749 C C . LYS A 1 93 ? -7.566 6.282 16.315 1.00 95.81 93 LYS A C 1
ATOM 751 O O . LYS A 1 93 ? -6.608 6.907 15.873 1.00 95.81 93 LYS A O 1
ATOM 756 N N . TYR A 1 94 ? -8.764 6.838 16.485 1.00 95.50 94 TYR A N 1
ATOM 757 C CA . TYR A 1 94 ? -8.976 8.278 16.363 1.00 95.50 94 TYR A CA 1
ATOM 758 C C . TYR A 1 94 ? -8.501 8.987 17.638 1.00 95.50 94 TYR A C 1
ATOM 760 O O . TYR A 1 94 ? -8.971 8.684 18.735 1.00 95.50 94 TYR A O 1
ATOM 768 N N . ARG A 1 95 ? -7.604 9.961 17.488 1.00 91.81 95 ARG A N 1
ATOM 769 C CA . ARG A 1 95 ? -7.201 10.933 18.512 1.00 91.81 95 ARG A CA 1
ATOM 770 C C . ARG A 1 95 ? -7.487 12.350 18.008 1.00 91.81 95 ARG A C 1
ATOM 772 O O . ARG A 1 95 ? -7.207 12.664 16.854 1.00 91.81 95 ARG A O 1
ATOM 779 N N . THR A 1 96 ? -8.023 13.206 18.877 1.00 88.56 96 THR A N 1
ATOM 780 C CA . THR A 1 96 ? -8.243 14.633 18.568 1.00 88.56 96 THR A CA 1
ATOM 781 C C . THR A 1 96 ? -6.933 15.426 18.540 1.00 88.56 96 THR A C 1
ATOM 783 O O . THR A 1 96 ? -6.816 16.372 17.772 1.00 88.56 96 THR A O 1
ATOM 786 N N . ASP A 1 97 ? -5.950 15.033 19.356 1.00 89.38 97 ASP A N 1
ATOM 787 C CA . ASP A 1 97 ? -4.583 15.553 19.288 1.00 89.38 97 ASP A CA 1
ATOM 788 C C . ASP A 1 97 ? -3.709 14.637 18.423 1.00 89.38 97 ASP A C 1
ATOM 790 O O . ASP A 1 97 ? -3.414 13.496 18.795 1.00 89.38 97 ASP A O 1
ATOM 794 N N . GLU A 1 98 ? -3.274 15.162 17.280 1.00 90.19 98 GLU A N 1
ATOM 795 C CA . GLU A 1 98 ? -2.377 14.466 16.356 1.00 90.19 98 GLU A CA 1
ATOM 796 C C . GLU A 1 98 ? -0.929 14.399 16.870 1.00 90.19 98 GLU A C 1
ATOM 798 O O . GLU A 1 98 ? -0.170 13.544 16.424 1.00 90.19 98 GLU A O 1
ATOM 803 N N . ASN A 1 99 ? -0.523 15.253 17.817 1.00 90.06 99 ASN A N 1
ATOM 804 C CA . ASN A 1 99 ? 0.848 15.270 18.347 1.00 90.06 99 ASN A CA 1
ATOM 805 C C . ASN A 1 99 ? 1.114 14.140 19.348 1.00 90.06 99 ASN A C 1
ATOM 807 O O . ASN A 1 99 ? 2.271 13.785 19.585 1.00 90.06 99 ASN A O 1
ATOM 811 N N . SER A 1 100 ? 0.056 13.538 19.896 1.00 89.12 100 SER A N 1
ATOM 812 C CA . SER A 1 100 ? 0.139 12.295 20.655 1.00 89.12 100 SER A CA 1
ATOM 813 C C . SER A 1 100 ? 0.731 11.137 19.826 1.00 89.12 100 SER A C 1
ATOM 815 O O . SER A 1 100 ? 0.915 11.218 18.609 1.00 89.12 100 SER A O 1
ATOM 817 N N . SER A 1 101 ? 1.079 10.037 20.496 1.00 89.38 101 SER A N 1
ATOM 818 C CA . SER A 1 101 ? 1.697 8.862 19.872 1.00 89.38 101 SER A CA 1
ATOM 819 C C . SER A 1 101 ? 0.871 7.612 20.146 1.00 89.38 101 SER A C 1
ATOM 821 O O . SER A 1 101 ? 0.419 7.414 21.274 1.00 89.38 101 SER A O 1
ATOM 823 N N . LEU A 1 102 ? 0.694 6.760 19.134 1.00 90.56 102 LEU A N 1
ATOM 824 C CA . LEU A 1 102 ? 0.029 5.467 19.302 1.00 90.56 102 LEU A CA 1
ATOM 825 C C . LEU A 1 102 ? 0.959 4.496 20.045 1.00 90.56 102 LEU A C 1
ATOM 827 O O . LEU A 1 102 ? 2.030 4.147 19.542 1.00 90.56 102 LEU A O 1
ATOM 831 N N . THR A 1 103 ? 0.565 4.073 21.247 1.00 91.19 103 THR A N 1
ATOM 832 C CA . THR A 1 103 ? 1.450 3.349 22.173 1.00 91.19 103 THR A CA 1
ATOM 833 C C . THR A 1 103 ? 1.488 1.835 21.942 1.00 91.19 103 THR A C 1
ATOM 835 O O . THR A 1 103 ? 0.547 1.231 21.422 1.00 91.19 103 THR A O 1
ATOM 838 N N . HIS A 1 104 ? 2.560 1.183 22.415 1.00 89.00 104 HIS A N 1
ATOM 839 C CA . HIS A 1 104 ? 2.640 -0.280 22.443 1.00 89.00 104 HIS A CA 1
ATOM 840 C C . HIS A 1 104 ? 1.489 -0.913 23.233 1.00 89.00 104 HIS A C 1
ATOM 842 O O . HIS A 1 104 ? 0.944 -1.924 22.801 1.00 89.00 104 HIS A O 1
ATOM 848 N N . THR A 1 105 ? 1.074 -0.304 24.346 1.00 89.25 105 THR A N 1
ATOM 849 C CA . THR A 1 105 ? -0.019 -0.803 25.190 1.00 89.25 105 THR A CA 1
ATOM 850 C C . THR A 1 105 ? -1.341 -0.895 24.422 1.00 89.25 105 THR A C 1
ATOM 852 O O . THR A 1 105 ? -1.991 -1.936 24.477 1.00 89.25 105 THR A O 1
ATOM 855 N N . GLU A 1 106 ? -1.703 0.127 23.639 1.00 89.12 106 GLU A N 1
ATOM 856 C CA . GLU A 1 106 ? -2.924 0.139 22.806 1.00 89.12 106 GLU A CA 1
ATOM 857 C C . GLU A 1 106 ? -2.908 -0.930 21.699 1.00 89.12 106 GLU A C 1
ATOM 859 O O . GLU A 1 106 ? -3.928 -1.563 21.414 1.00 89.12 106 GLU A O 1
ATOM 864 N N . LEU A 1 107 ? -1.735 -1.156 21.102 1.00 91.25 107 LEU A N 1
ATOM 865 C CA . LEU A 1 107 ? -1.521 -2.123 20.022 1.00 91.25 107 LEU A CA 1
ATOM 866 C C . LEU A 1 107 ? -1.305 -3.562 20.518 1.00 91.25 107 LEU A C 1
ATOM 868 O O . LEU A 1 107 ? -1.479 -4.508 19.751 1.00 91.25 107 LEU A O 1
ATOM 872 N N . SER A 1 108 ? -0.957 -3.757 21.793 1.00 89.94 108 SER A N 1
ATOM 873 C CA . SER A 1 108 ? -0.581 -5.066 22.349 1.00 89.94 108 SER A CA 1
ATOM 874 C C . SER A 1 108 ? -1.689 -6.117 22.201 1.00 89.94 108 SER A C 1
ATOM 876 O O . SER A 1 108 ? -1.442 -7.247 21.769 1.00 89.94 108 SER A O 1
ATOM 878 N N . THR A 1 109 ? -2.938 -5.731 22.484 1.00 90.81 109 THR A N 1
ATOM 879 C CA . THR A 1 109 ? -4.103 -6.621 22.362 1.00 90.81 109 THR A CA 1
ATOM 880 C C . THR A 1 109 ? -4.418 -6.911 20.893 1.00 90.81 109 THR A C 1
ATOM 882 O O . THR A 1 109 ? -4.716 -8.052 20.549 1.00 90.81 109 THR A O 1
ATOM 885 N N . PHE A 1 110 ? -4.255 -5.921 20.006 1.00 93.94 110 PHE A N 1
ATOM 886 C CA . PHE A 1 110 ? -4.397 -6.090 18.557 1.00 93.94 110 PHE A CA 1
ATOM 887 C C . PHE A 1 110 ? -3.374 -7.074 17.983 1.00 93.94 110 PHE A C 1
ATOM 889 O O . PHE A 1 110 ? -3.761 -7.992 17.261 1.00 93.94 110 PHE A O 1
ATOM 896 N N . GLY A 1 111 ? -2.092 -6.933 18.331 1.00 91.81 111 GLY A N 1
ATOM 897 C CA . GLY A 1 111 ? -1.035 -7.848 17.896 1.00 91.81 111 GLY A CA 1
ATOM 898 C C . GLY A 1 111 ? -1.264 -9.276 18.399 1.00 91.81 111 GLY A C 1
ATOM 899 O O . GLY A 1 111 ? -1.169 -10.231 17.629 1.00 91.81 111 GLY A O 1
ATOM 900 N N . SER A 1 112 ? -1.654 -9.415 19.669 1.00 91.75 112 SER A N 1
ATOM 901 C CA . SER A 1 112 ? -1.955 -10.709 20.297 1.00 91.75 112 SER A CA 1
ATOM 902 C C . SER A 1 112 ? -3.155 -11.396 19.633 1.00 91.75 112 SER A C 1
ATOM 904 O O . SER A 1 112 ? -3.080 -12.563 19.241 1.00 91.75 112 SER A O 1
ATOM 906 N N . LEU A 1 113 ? -4.252 -10.657 19.437 1.00 92.44 113 LEU A N 1
ATOM 907 C CA . LEU A 1 113 ? -5.450 -11.168 18.780 1.00 92.44 113 LEU A CA 1
ATOM 908 C C . LEU A 1 113 ? -5.172 -11.527 17.313 1.00 92.44 113 LEU A C 1
ATOM 910 O O . LEU A 1 113 ? -5.593 -12.589 16.869 1.00 92.44 113 LEU A O 1
ATOM 914 N N . SER A 1 114 ? -4.418 -10.696 16.589 1.00 93.75 114 SER A N 1
ATOM 915 C CA . SER A 1 114 ? -4.132 -10.875 15.158 1.00 93.75 114 SER A CA 1
ATOM 916 C C . SER A 1 114 ? -3.176 -12.028 14.854 1.00 93.75 114 SER A C 1
ATOM 918 O O . SER A 1 114 ? -3.411 -12.765 13.902 1.00 93.75 114 SER A O 1
ATOM 920 N N . PHE A 1 115 ? -2.092 -12.183 15.624 1.00 93.56 115 PHE A N 1
ATOM 921 C CA . PHE A 1 115 ? -0.975 -13.068 15.252 1.00 93.56 115 PHE A CA 1
ATOM 922 C C . PHE A 1 115 ? -0.752 -14.264 16.184 1.00 93.56 115 PHE A C 1
ATOM 924 O O . PHE A 1 115 ? 0.095 -15.102 15.873 1.00 93.56 115 PHE A O 1
ATOM 931 N N . VAL A 1 116 ? -1.478 -14.349 17.305 1.00 91.50 116 VAL A N 1
ATOM 932 C CA . VAL A 1 116 ? -1.401 -15.481 18.249 1.00 91.50 116 VAL A CA 1
ATOM 933 C C . VAL A 1 116 ? -2.744 -16.204 18.366 1.00 91.50 116 VAL A C 1
ATOM 935 O O . VAL A 1 116 ? -2.780 -17.431 18.354 1.00 91.50 116 VAL A O 1
ATOM 938 N N . MET A 1 117 ? -3.855 -15.464 18.463 1.00 91.25 117 MET A N 1
ATOM 939 C CA . MET A 1 117 ? -5.189 -16.057 18.647 1.00 91.25 117 MET A CA 1
ATOM 940 C C . MET A 1 117 ? -5.920 -16.342 17.327 1.00 91.25 117 MET A C 1
ATOM 942 O O . MET A 1 117 ? -6.514 -17.413 17.172 1.00 91.25 117 MET A O 1
ATOM 946 N N . ALA A 1 118 ? -5.913 -15.391 16.390 1.00 93.19 118 ALA A N 1
ATOM 947 C CA . ALA A 1 118 ? -6.591 -15.524 15.107 1.00 93.19 118 ALA A CA 1
ATOM 948 C C . ALA A 1 118 ? -5.818 -16.426 14.131 1.00 93.19 118 ALA A C 1
ATOM 950 O O . ALA A 1 118 ? -4.601 -16.594 14.212 1.00 93.19 118 ALA A O 1
ATOM 951 N N . LYS A 1 119 ? -6.540 -17.009 13.172 1.00 93.12 119 LYS A N 1
ATOM 952 C CA . LYS A 1 119 ? -6.007 -17.925 12.155 1.00 93.12 119 LYS A CA 1
ATOM 953 C C . LYS A 1 119 ? -6.092 -17.290 10.770 1.00 93.12 119 LYS A C 1
ATOM 955 O O . LYS A 1 119 ? -7.134 -16.771 10.392 1.00 93.12 119 LYS A O 1
ATOM 960 N N . GLY A 1 120 ? -5.013 -17.377 9.991 1.00 90.75 120 GLY A N 1
ATOM 961 C CA . GLY A 1 120 ? -4.984 -16.917 8.595 1.00 90.75 120 GLY A CA 1
ATOM 962 C C . GLY A 1 120 ? -4.784 -15.410 8.387 1.00 90.75 120 GLY A C 1
ATOM 963 O O . GLY A 1 120 ? -4.858 -14.957 7.244 1.00 90.75 120 GLY A O 1
ATOM 964 N N . ILE A 1 121 ? -4.503 -14.645 9.449 1.00 95.75 121 ILE A N 1
ATOM 965 C CA . ILE A 1 121 ? -4.056 -13.252 9.337 1.00 95.75 121 ILE A CA 1
ATOM 966 C C . ILE A 1 121 ? -2.590 -13.237 8.868 1.00 95.75 121 ILE A C 1
ATOM 968 O O . ILE A 1 121 ? -1.720 -13.757 9.568 1.00 95.75 121 ILE A O 1
ATOM 972 N N . SER A 1 122 ? -2.300 -12.657 7.698 1.00 94.06 122 SER A N 1
ATOM 973 C CA . SER A 1 122 ? -0.926 -12.516 7.179 1.00 94.06 122 SER A CA 1
ATOM 974 C C . SER A 1 122 ? -0.311 -11.131 7.409 1.00 94.06 122 SER A C 1
ATOM 976 O O . SER A 1 122 ? 0.908 -10.989 7.321 1.00 94.06 122 SER A O 1
ATOM 978 N N . PHE A 1 123 ? -1.121 -10.124 7.754 1.00 95.75 123 PHE A N 1
ATOM 979 C CA . PHE A 1 123 ? -0.672 -8.754 8.021 1.00 95.75 123 PHE A CA 1
ATOM 980 C C . PHE A 1 123 ? -1.638 -8.008 8.949 1.00 95.75 123 PHE A C 1
ATOM 982 O O . PHE A 1 123 ? -2.834 -8.300 8.969 1.00 95.75 123 PHE A O 1
ATOM 989 N N . GLY A 1 124 ? -1.118 -7.029 9.685 1.00 96.75 124 GLY A N 1
ATOM 990 C CA . GLY A 1 124 ? -1.890 -6.085 10.488 1.00 96.75 124 GLY A CA 1
ATOM 991 C C . GLY A 1 124 ? -1.667 -4.651 10.011 1.00 96.75 124 GLY A C 1
ATOM 992 O O . GLY A 1 124 ? -0.562 -4.295 9.607 1.00 96.75 124 GLY A O 1
ATOM 993 N N . LEU A 1 125 ? -2.696 -3.810 10.079 1.00 97.56 125 LEU A N 1
ATOM 994 C CA . LEU A 1 125 ? -2.610 -2.393 9.729 1.00 97.56 125 LEU A CA 1
ATOM 995 C C . LEU A 1 125 ? -3.119 -1.513 10.878 1.00 97.56 125 LEU A C 1
ATOM 997 O O . LEU A 1 125 ? -4.278 -1.600 11.274 1.00 97.56 125 LEU A O 1
ATOM 1001 N N . ALA A 1 126 ? -2.252 -0.655 11.409 1.00 97.06 126 ALA A N 1
ATOM 1002 C CA . ALA A 1 126 ? -2.586 0.316 12.443 1.00 97.06 126 ALA A CA 1
ATOM 1003 C C . ALA A 1 126 ? -2.940 1.674 11.810 1.00 97.06 126 ALA A C 1
ATOM 1005 O O . ALA A 1 126 ? -2.068 2.436 11.385 1.00 97.06 126 ALA A O 1
ATOM 1006 N N . CYS A 1 127 ? -4.233 1.978 11.746 1.00 97.81 127 CYS A N 1
ATOM 1007 C CA . CYS A 1 127 ? -4.776 3.244 11.266 1.00 97.81 127 CYS A CA 1
ATOM 1008 C C . CYS A 1 127 ? -4.970 4.205 12.447 1.00 97.81 127 CYS A C 1
ATOM 1010 O O . CYS A 1 127 ? -5.722 3.918 13.378 1.00 97.81 127 CYS A O 1
ATOM 1012 N N . THR A 1 128 ? -4.297 5.354 12.417 1.00 96.62 128 THR A N 1
ATOM 1013 C CA . THR A 1 128 ? -4.309 6.342 13.504 1.00 96.62 128 THR A CA 1
ATOM 1014 C C . THR A 1 128 ? -4.246 7.766 12.975 1.00 96.62 128 THR A C 1
ATOM 1016 O O . THR A 1 128 ? -3.563 8.037 11.990 1.00 96.62 128 THR A O 1
ATOM 1019 N N . THR A 1 129 ? -4.929 8.696 13.640 1.00 95.88 129 THR A N 1
ATOM 1020 C CA . THR A 1 129 ? -4.809 10.134 13.342 1.00 95.88 129 THR A CA 1
ATOM 1021 C C . THR A 1 129 ? -3.592 10.779 14.010 1.00 95.88 129 THR A C 1
ATOM 1023 O O . THR A 1 129 ? -3.366 11.969 13.838 1.00 95.88 129 THR A O 1
ATOM 1026 N N . THR A 1 130 ? -2.782 10.016 14.751 1.00 93.81 130 THR A N 1
ATOM 1027 C CA . THR A 1 130 ? -1.524 10.502 15.332 1.00 93.81 130 THR A CA 1
ATOM 1028 C C . THR A 1 130 ? -0.420 10.670 14.286 1.00 93.81 130 THR A C 1
ATOM 1030 O O . THR A 1 130 ? -0.316 9.896 13.333 1.00 93.81 130 THR A O 1
ATOM 1033 N N . ASN A 1 131 ? 0.454 11.651 14.512 1.00 89.75 131 ASN A N 1
ATOM 1034 C CA . ASN A 1 131 ? 1.684 11.905 13.758 1.00 89.75 131 ASN A CA 1
ATOM 1035 C C . ASN A 1 131 ? 2.728 10.799 13.958 1.00 89.75 131 ASN A C 1
ATOM 1037 O O . ASN A 1 131 ? 3.580 10.588 13.098 1.00 89.75 131 ASN A O 1
ATOM 1041 N N . SER A 1 132 ? 2.681 10.092 15.091 1.00 89.62 132 SER A N 1
ATOM 1042 C CA . SER A 1 132 ? 3.678 9.084 15.456 1.00 89.62 132 SER A CA 1
ATOM 1043 C C . SER A 1 132 ? 3.073 7.821 16.074 1.00 89.62 132 SER A C 1
ATOM 1045 O O . SER A 1 132 ? 1.912 7.788 16.496 1.00 89.62 132 SER A O 1
ATOM 1047 N N . TYR A 1 133 ? 3.901 6.781 16.135 1.00 91.06 133 TYR A N 1
ATOM 1048 C CA . TYR A 1 133 ? 3.629 5.498 16.774 1.00 91.06 133 TYR A CA 1
ATOM 1049 C C . TYR A 1 133 ? 4.874 5.007 17.531 1.00 91.06 133 TYR A C 1
ATOM 1051 O O . TYR A 1 133 ? 5.987 5.508 17.327 1.00 91.06 133 TYR A O 1
ATOM 1059 N N . SER A 1 134 ? 4.685 4.035 18.424 1.00 89.19 134 SER A N 1
ATOM 1060 C CA . SER A 1 134 ? 5.731 3.567 19.336 1.00 89.19 134 SER A CA 1
ATOM 1061 C C . SER A 1 134 ? 6.924 2.917 18.607 1.00 89.19 134 SER A C 1
ATOM 1063 O O . SER A 1 134 ? 6.782 2.226 17.592 1.00 89.19 134 SER A O 1
ATOM 1065 N N . LYS A 1 135 ? 8.143 3.167 19.106 1.00 85.50 135 LYS A N 1
ATOM 1066 C CA . LYS A 1 135 ? 9.404 2.806 18.425 1.00 85.50 135 LYS A CA 1
ATOM 1067 C C . LYS A 1 135 ? 9.649 1.292 18.394 1.00 85.50 135 LYS A C 1
ATOM 1069 O O . LYS A 1 135 ? 10.414 0.825 17.557 1.00 85.50 135 LYS A O 1
ATOM 1074 N N . GLU A 1 136 ? 8.971 0.549 19.258 1.00 85.31 136 GLU A N 1
ATOM 1075 C CA . GLU A 1 136 ? 8.998 -0.907 19.411 1.00 85.31 136 GLU A CA 1
ATOM 1076 C C . GLU A 1 136 ? 8.495 -1.647 18.156 1.00 85.31 136 GLU A C 1
ATOM 1078 O O . GLU A 1 136 ? 8.853 -2.804 17.947 1.00 85.31 136 GLU A O 1
ATOM 1083 N N . TYR A 1 137 ? 7.711 -0.986 17.291 1.00 82.75 137 TYR A N 1
ATOM 1084 C CA . TYR A 1 137 ? 7.240 -1.546 16.014 1.00 82.75 137 TYR A CA 1
ATOM 1085 C C . TYR A 1 137 ? 8.196 -1.325 14.838 1.00 82.75 137 TYR A C 1
ATOM 1087 O O . TYR A 1 137 ? 7.956 -1.841 13.744 1.00 82.75 137 TYR A O 1
ATOM 1095 N N . LYS A 1 138 ? 9.303 -0.598 15.030 1.00 70.75 138 LYS A N 1
ATOM 1096 C CA . LYS A 1 138 ? 10.350 -0.506 14.005 1.00 70.75 138 LYS A CA 1
ATOM 1097 C C . LYS A 1 138 ? 10.892 -1.900 13.706 1.00 70.75 138 LYS A C 1
ATOM 1099 O O . LYS A 1 138 ? 11.130 -2.686 14.618 1.00 70.75 138 LYS A O 1
ATOM 1104 N N . HIS A 1 139 ? 11.068 -2.198 12.422 1.00 65.81 139 HIS A N 1
ATOM 1105 C CA . HIS A 1 139 ? 11.491 -3.512 11.921 1.00 65.81 139 HIS A CA 1
ATOM 1106 C C . HIS A 1 139 ? 10.460 -4.652 12.107 1.00 65.81 139 HIS A C 1
ATOM 1108 O O . HIS A 1 139 ? 10.699 -5.762 11.630 1.00 65.81 139 HIS A O 1
ATOM 1114 N N . GLN A 1 140 ? 9.282 -4.411 12.705 1.00 70.88 140 GLN A N 1
ATOM 1115 C CA . GLN A 1 140 ? 8.201 -5.403 12.749 1.00 70.88 140 GLN A CA 1
ATOM 1116 C C . GLN A 1 140 ? 7.439 -5.441 11.412 1.00 70.88 140 GLN A C 1
ATOM 1118 O O . GLN A 1 140 ? 6.397 -4.811 11.245 1.00 70.88 140 GLN A O 1
ATOM 1123 N N . GLY A 1 141 ? 7.931 -6.218 10.442 1.00 70.69 141 GLY A N 1
ATOM 1124 C CA . GLY A 1 141 ? 7.334 -6.332 9.096 1.00 70.69 141 GLY A CA 1
ATOM 1125 C C . GLY A 1 141 ? 5.896 -6.886 9.026 1.00 70.69 141 GLY A C 1
ATOM 1126 O O . GLY A 1 141 ? 5.296 -6.881 7.954 1.00 70.69 141 GLY A O 1
ATOM 1127 N N . LYS A 1 142 ? 5.326 -7.355 10.147 1.00 86.81 142 LYS A N 1
ATOM 1128 C CA . LYS A 1 142 ? 3.936 -7.846 10.232 1.00 86.81 142 LYS A CA 1
ATOM 1129 C C . LYS A 1 142 ? 2.889 -6.748 10.452 1.00 86.81 142 LYS A C 1
ATOM 1131 O O . LYS A 1 142 ? 1.714 -7.026 10.220 1.00 86.81 142 LYS A O 1
ATOM 1136 N N . ILE A 1 143 ? 3.280 -5.549 10.899 1.00 93.12 143 ILE A N 1
ATOM 1137 C CA . ILE A 1 143 ? 2.357 -4.428 11.138 1.00 93.12 143 ILE A CA 1
ATOM 1138 C C . ILE A 1 143 ? 2.788 -3.215 10.310 1.00 93.12 143 ILE A C 1
ATOM 1140 O O . ILE A 1 143 ? 3.887 -2.696 10.487 1.00 93.12 143 ILE A O 1
ATOM 1144 N N . GLY A 1 144 ? 1.913 -2.753 9.418 1.00 94.25 144 GLY A N 1
ATOM 1145 C CA . GLY A 1 144 ? 2.032 -1.456 8.748 1.00 94.25 144 GLY A CA 1
ATOM 1146 C C . GLY A 1 144 ? 1.247 -0.370 9.477 1.00 94.25 144 GLY A C 1
ATOM 1147 O O . GLY A 1 144 ? 0.365 -0.668 10.281 1.00 94.25 144 GLY A O 1
ATOM 1148 N N . PHE A 1 145 ? 1.537 0.892 9.166 1.00 94.75 145 PHE A N 1
ATOM 1149 C CA . PHE A 1 145 ? 0.894 2.046 9.794 1.00 94.75 145 PHE A CA 1
ATOM 1150 C C . PHE A 1 145 ? 0.286 2.998 8.754 1.00 94.75 145 PHE A C 1
ATOM 1152 O O . PHE A 1 145 ? 0.752 3.100 7.620 1.00 94.75 145 PHE A O 1
ATOM 1159 N N . CYS A 1 146 ? -0.776 3.699 9.148 1.00 95.25 146 CYS A N 1
ATOM 1160 C CA . CYS A 1 146 ? -1.355 4.836 8.432 1.00 95.25 146 CYS A CA 1
ATOM 1161 C C . CYS A 1 146 ? -1.621 5.957 9.445 1.00 95.25 146 CYS A C 1
ATOM 1163 O O . CYS A 1 146 ? -2.635 5.931 10.143 1.00 95.25 146 CYS A O 1
ATOM 1165 N N . THR A 1 147 ? -0.671 6.888 9.545 1.00 94.56 147 THR A N 1
ATOM 1166 C CA . THR A 1 147 ? -0.654 8.061 10.441 1.00 94.56 147 THR A CA 1
ATOM 1167 C C . THR A 1 147 ? -1.444 9.246 9.871 1.00 94.56 147 THR A C 1
ATOM 1169 O O . THR A 1 147 ? -1.903 9.186 8.729 1.00 94.56 147 THR A O 1
ATOM 1172 N N . SER A 1 148 ? -1.561 10.339 10.641 1.00 93.50 148 SER A N 1
ATOM 1173 C CA . SER A 1 148 ? -2.124 11.654 10.248 1.00 93.50 148 SER A CA 1
ATOM 1174 C C . SER A 1 148 ? -1.913 12.018 8.768 1.00 93.50 148 SER A C 1
ATOM 1176 O O . SER A 1 148 ? -2.861 12.361 8.065 1.00 93.50 148 SER A O 1
ATOM 1178 N N . VAL A 1 149 ? -0.679 11.869 8.279 1.00 90.31 149 VAL A N 1
ATOM 1179 C CA . VAL A 1 149 ? -0.214 12.201 6.923 1.00 90.31 149 VAL A CA 1
ATOM 1180 C C . VAL A 1 149 ? -1.027 11.501 5.832 1.00 90.31 149 VAL A C 1
ATOM 1182 O O . VAL A 1 149 ? -1.309 12.093 4.792 1.00 90.31 149 VAL A O 1
ATOM 1185 N N . VAL A 1 150 ? -1.429 10.250 6.065 1.00 93.50 150 VAL A N 1
ATOM 1186 C CA . VAL A 1 150 ? -2.255 9.484 5.122 1.00 93.50 150 VAL A CA 1
ATOM 1187 C C . VAL A 1 150 ? -3.645 10.104 4.999 1.00 93.50 150 VAL A C 1
ATOM 1189 O O . VAL A 1 150 ? -4.173 10.203 3.894 1.00 93.50 150 VAL A O 1
ATOM 1192 N N . TRP A 1 151 ? -4.210 10.563 6.115 1.00 96.19 151 TRP A N 1
ATOM 1193 C CA . TRP A 1 151 ? -5.555 11.128 6.180 1.00 96.19 151 TRP A CA 1
ATOM 1194 C C . TRP A 1 151 ? -5.592 12.570 5.661 1.00 96.19 151 TRP A C 1
ATOM 1196 O O . TRP A 1 151 ? -6.447 12.891 4.843 1.00 96.19 151 TRP A O 1
ATOM 1206 N N . HIS A 1 152 ? -4.616 13.415 6.015 1.00 94.12 152 HIS A N 1
ATOM 1207 C CA . HIS A 1 152 ? -4.450 14.751 5.411 1.00 94.12 152 HIS A CA 1
ATOM 1208 C C . HIS A 1 152 ? -4.154 14.697 3.904 1.00 94.12 152 HIS A C 1
ATOM 1210 O O . HIS A 1 152 ? -4.454 15.646 3.185 1.00 94.12 152 HIS A O 1
ATOM 1216 N N . GLY A 1 153 ? -3.630 13.573 3.405 1.00 92.94 153 GLY A N 1
ATOM 1217 C CA . GLY A 1 153 ? -3.481 13.294 1.975 1.00 92.94 153 GLY A CA 1
ATOM 1218 C C . GLY A 1 153 ? -4.782 12.954 1.227 1.00 92.94 153 GLY A C 1
ATOM 1219 O O . GLY A 1 153 ? -4.719 12.731 0.017 1.00 92.94 153 GLY A O 1
ATOM 1220 N N . LEU A 1 154 ? -5.938 12.889 1.904 1.00 95.25 154 LEU A N 1
ATOM 1221 C CA . LEU A 1 154 ? -7.238 12.585 1.294 1.00 95.25 154 LEU A CA 1
ATOM 1222 C C . LEU A 1 154 ? -7.906 13.850 0.738 1.00 95.25 154 LEU A C 1
ATOM 1224 O O . LEU A 1 154 ? -8.397 14.705 1.481 1.00 95.25 154 LEU A O 1
ATOM 1228 N N . ASP A 1 155 ? -7.942 13.935 -0.590 1.00 91.88 155 ASP A N 1
ATOM 1229 C CA . ASP A 1 155 ? -8.462 15.071 -1.345 1.00 91.88 155 ASP A CA 1
ATOM 1230 C C . ASP A 1 155 ? -9.960 14.951 -1.705 1.00 91.88 155 ASP A C 1
ATOM 1232 O O . ASP A 1 155 ? -10.671 14.014 -1.328 1.00 91.88 155 ASP A O 1
ATOM 1236 N N . LYS A 1 156 ? -10.452 15.939 -2.461 1.00 93.81 156 LYS A N 1
ATOM 1237 C CA . LYS A 1 156 ? -11.849 16.029 -2.905 1.00 93.81 156 LYS A CA 1
ATOM 1238 C C . LYS A 1 156 ? -12.284 14.851 -3.781 1.00 93.81 156 LYS A C 1
ATOM 1240 O O . LYS A 1 156 ? -13.440 14.448 -3.697 1.00 93.81 156 LYS A O 1
ATOM 1245 N N . ASP A 1 157 ? -11.383 14.292 -4.586 1.00 91.94 157 ASP A N 1
ATOM 1246 C CA . ASP A 1 157 ? -11.670 13.140 -5.443 1.00 91.94 157 ASP A CA 1
ATOM 1247 C C . ASP A 1 157 ? -11.857 11.863 -4.605 1.00 91.94 157 ASP A C 1
ATOM 1249 O O . ASP A 1 157 ? -12.826 11.123 -4.809 1.00 91.94 157 ASP A O 1
ATOM 1253 N N . PHE A 1 158 ? -11.015 11.654 -3.585 1.00 94.88 158 PHE A N 1
ATOM 1254 C CA . PHE A 1 158 ? -11.236 10.586 -2.610 1.00 94.88 158 PHE A CA 1
ATOM 1255 C C . PHE A 1 158 ? -12.616 10.707 -1.942 1.00 94.88 158 PHE A C 1
ATOM 1257 O O . PHE A 1 158 ? -13.360 9.723 -1.876 1.00 94.88 158 PHE A O 1
ATOM 1264 N N . PHE A 1 159 ? -12.984 11.903 -1.469 1.00 96.06 159 PHE A N 1
ATOM 1265 C CA . PHE A 1 159 ? -14.275 12.104 -0.806 1.00 96.06 159 PHE A CA 1
ATOM 1266 C C . PHE A 1 159 ? -15.462 11.933 -1.770 1.00 96.06 159 PHE A C 1
ATOM 1268 O O . PHE A 1 159 ? -16.441 11.290 -1.402 1.00 96.06 159 PHE A O 1
ATOM 1275 N N . GLU A 1 160 ? -15.374 12.373 -3.029 1.00 94.56 160 GLU A N 1
ATOM 1276 C CA . GLU A 1 160 ? -16.408 12.107 -4.044 1.00 94.56 160 GLU A CA 1
ATOM 1277 C C . GLU A 1 160 ? -16.604 10.603 -4.309 1.00 94.56 160 GLU A C 1
ATOM 1279 O O . GLU A 1 160 ? -17.742 10.117 -4.343 1.00 94.56 160 GLU A O 1
ATOM 1284 N N . LYS A 1 161 ? -15.511 9.832 -4.401 1.00 94.31 161 LYS A N 1
ATOM 1285 C CA . LYS A 1 161 ? -15.553 8.362 -4.504 1.00 94.31 161 LYS A CA 1
ATOM 1286 C C . LYS A 1 161 ? -16.191 7.733 -3.258 1.00 94.31 161 LYS A C 1
ATOM 1288 O O . LYS A 1 161 ? -17.074 6.880 -3.382 1.00 94.31 161 LYS A O 1
ATOM 1293 N N . ALA A 1 162 ? -15.824 8.199 -2.063 1.00 96.06 162 ALA A N 1
ATOM 1294 C CA . ALA A 1 162 ? -16.408 7.761 -0.795 1.00 96.06 162 ALA A CA 1
ATOM 1295 C C . ALA A 1 162 ? -17.917 8.072 -0.704 1.00 96.06 162 ALA A C 1
ATOM 1297 O O . ALA A 1 162 ? -18.702 7.218 -0.281 1.00 96.06 162 ALA A O 1
ATOM 1298 N N . HIS A 1 163 ? -18.352 9.252 -1.157 1.00 96.00 163 HIS A N 1
ATOM 1299 C CA . HIS A 1 163 ? -19.763 9.649 -1.202 1.00 96.00 163 HIS A CA 1
ATOM 1300 C C . HIS A 1 163 ? -20.576 8.757 -2.136 1.00 96.00 163 HIS A C 1
ATOM 1302 O O . HIS A 1 163 ? -21.677 8.326 -1.781 1.00 96.00 163 HIS A O 1
ATOM 1308 N N . ALA A 1 164 ? -20.042 8.457 -3.320 1.00 94.25 164 ALA A N 1
ATOM 1309 C CA . ALA A 1 164 ? -20.694 7.596 -4.295 1.00 94.25 164 ALA A CA 1
ATOM 1310 C C . ALA A 1 164 ? -20.856 6.157 -3.766 1.00 94.25 164 ALA A C 1
ATOM 1312 O O . ALA A 1 164 ? -21.969 5.629 -3.803 1.00 94.25 164 ALA A O 1
ATOM 1313 N N . ILE A 1 165 ? -19.817 5.570 -3.153 1.00 93.94 165 ILE A N 1
ATOM 1314 C CA . ILE A 1 165 ? -19.915 4.257 -2.483 1.00 93.94 165 ILE A CA 1
ATOM 1315 C C . ILE A 1 165 ? -20.972 4.290 -1.366 1.00 93.94 165 ILE A C 1
ATOM 1317 O O . ILE A 1 165 ? -21.876 3.452 -1.339 1.00 93.94 165 ILE A O 1
ATOM 1321 N N . LEU A 1 166 ? -20.921 5.285 -0.471 1.00 94.62 166 LEU A N 1
ATOM 1322 C CA . LEU A 1 166 ? -21.863 5.401 0.649 1.00 94.62 166 LEU A CA 1
ATOM 1323 C C . LEU A 1 166 ? -23.315 5.626 0.204 1.00 94.62 166 LEU A C 1
ATOM 1325 O O . LEU A 1 166 ? -24.237 5.166 0.884 1.00 94.62 166 LEU A O 1
ATOM 1329 N N . SER A 1 167 ? -23.543 6.334 -0.902 1.00 93.06 167 SER A N 1
ATOM 1330 C CA . SER A 1 167 ? -24.876 6.586 -1.470 1.00 93.06 167 SER A CA 1
ATOM 1331 C C . SER A 1 167 ? -25.381 5.471 -2.394 1.00 93.06 167 SER A C 1
ATOM 1333 O O . SER A 1 167 ? -26.561 5.481 -2.732 1.00 93.06 167 SER A O 1
ATOM 1335 N N . LYS A 1 168 ? -24.533 4.493 -2.755 1.00 89.12 168 LYS A N 1
ATOM 1336 C CA . LYS A 1 168 ? -24.762 3.509 -3.835 1.00 89.12 168 LYS A CA 1
ATOM 1337 C C . LYS A 1 168 ? -24.939 4.152 -5.225 1.00 89.12 168 LYS A C 1
ATOM 1339 O O . LYS A 1 168 ? -25.575 3.573 -6.104 1.00 89.12 168 LYS A O 1
ATOM 1344 N N . SER A 1 169 ? -24.363 5.336 -5.429 1.00 86.06 169 SER A N 1
ATOM 1345 C CA . SER A 1 169 ? -24.360 6.040 -6.717 1.00 86.06 169 SER A CA 1
ATOM 1346 C C . SER A 1 169 ? -23.263 5.508 -7.643 1.00 86.06 169 SER A C 1
ATOM 1348 O O . SER A 1 169 ? -22.249 4.976 -7.190 1.00 86.06 169 SER A O 1
ATOM 1350 N N . LYS A 1 170 ? -23.423 5.689 -8.960 1.00 76.19 170 LYS A N 1
ATOM 1351 C CA . LYS A 1 170 ? -22.359 5.372 -9.925 1.00 76.19 170 LYS A CA 1
ATOM 1352 C C . LYS A 1 170 ? -21.210 6.377 -9.791 1.00 76.19 170 LYS A C 1
ATOM 1354 O O . LYS A 1 170 ? -21.392 7.556 -10.077 1.00 76.19 170 LYS A O 1
ATOM 1359 N N . VAL A 1 171 ? -20.025 5.895 -9.415 1.00 69.94 171 VAL A N 1
ATOM 1360 C CA . VAL A 1 171 ? -18.765 6.645 -9.549 1.00 69.94 171 VAL A CA 1
ATOM 1361 C C . VAL A 1 171 ? -18.466 6.842 -11.041 1.00 69.94 171 VAL A C 1
ATOM 1363 O O . VAL A 1 171 ? -18.613 5.900 -11.825 1.00 69.94 171 VAL A O 1
ATOM 1366 N N . ALA A 1 172 ? -17.996 8.023 -11.442 1.00 67.81 172 ALA A N 1
ATOM 1367 C CA . ALA A 1 172 ? -17.360 8.184 -12.746 1.00 67.81 172 ALA A CA 1
ATOM 1368 C C . ALA A 1 172 ? -16.024 7.420 -12.745 1.00 67.81 172 ALA A C 1
ATOM 1370 O O . ALA A 1 172 ? -15.122 7.741 -11.975 1.00 67.81 172 ALA A O 1
ATOM 1371 N N .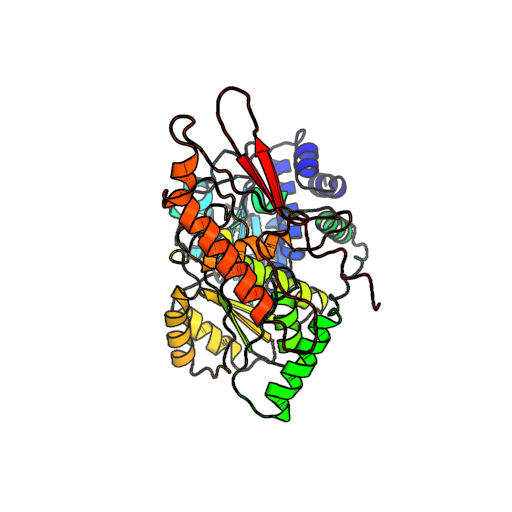 VAL A 1 173 ? -15.896 6.383 -13.578 1.00 69.25 173 VAL A N 1
ATOM 1372 C CA . VAL A 1 173 ? -14.649 5.606 -13.663 1.00 69.25 173 VAL A CA 1
ATOM 1373 C C . VAL A 1 173 ? -13.551 6.496 -14.241 1.00 69.25 173 VAL A C 1
ATOM 1375 O O . VAL A 1 173 ? -13.664 6.960 -15.378 1.00 69.25 173 VAL A O 1
ATOM 1378 N N . GLU A 1 174 ? -12.485 6.718 -13.471 1.00 73.81 174 GLU A N 1
ATOM 1379 C CA . GLU A 1 174 ? -11.297 7.417 -13.957 1.00 73.81 174 GLU A CA 1
ATOM 1380 C C . GLU A 1 174 ? -10.724 6.709 -15.187 1.00 73.81 174 GLU A C 1
ATOM 1382 O O . GLU A 1 174 ? -10.405 5.518 -15.153 1.00 73.81 174 GLU A O 1
ATOM 1387 N N . LYS A 1 175 ? -10.558 7.454 -16.280 1.00 80.94 175 LYS A N 1
ATOM 1388 C CA . LYS A 1 175 ? -9.919 6.932 -17.489 1.00 80.94 175 LYS A CA 1
ATOM 1389 C C . LYS A 1 175 ? -8.410 6.769 -17.232 1.00 80.94 175 LYS A C 1
ATOM 1391 O O . LYS A 1 175 ? -7.810 7.703 -16.696 1.00 80.94 175 LYS A O 1
ATOM 1396 N N . PRO A 1 176 ? -7.780 5.643 -17.627 1.00 84.88 176 PRO A N 1
ATOM 1397 C CA . PRO A 1 176 ? -6.325 5.495 -17.591 1.00 84.88 176 PRO A CA 1
ATOM 1398 C C . PRO A 1 176 ? -5.622 6.668 -18.279 1.00 84.88 176 PRO A C 1
ATOM 1400 O O . PRO A 1 176 ? -6.071 7.127 -19.340 1.00 84.88 176 PRO A O 1
ATOM 140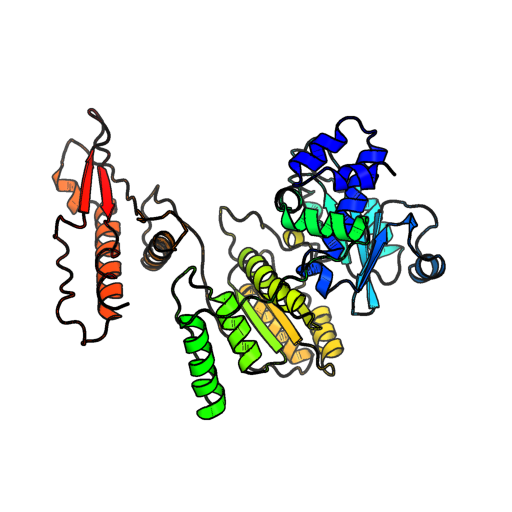3 N N . ARG A 1 177 ? -4.516 7.154 -17.698 1.00 89.12 177 ARG A N 1
ATOM 1404 C CA . ARG A 1 177 ? -3.726 8.225 -18.324 1.00 89.12 177 ARG A CA 1
ATOM 1405 C C . ARG A 1 177 ? -3.221 7.775 -19.700 1.00 89.12 177 ARG A C 1
ATOM 1407 O O . ARG A 1 177 ? -2.927 6.602 -19.908 1.00 89.12 177 ARG A O 1
ATOM 1414 N N . GLN A 1 178 ? -3.098 8.729 -20.619 1.00 90.69 178 GLN A N 1
ATOM 1415 C CA . GLN A 1 178 ? -2.564 8.502 -21.963 1.00 90.69 178 GLN A CA 1
ATOM 1416 C C . GLN A 1 178 ? -1.123 9.035 -22.065 1.00 90.69 178 GLN A C 1
ATOM 1418 O O . GLN A 1 178 ? -0.822 10.065 -21.445 1.00 90.69 178 GLN A O 1
ATOM 1423 N N . PRO A 1 179 ? -0.232 8.378 -22.831 1.00 92.56 179 PRO A N 1
ATOM 1424 C CA . PRO A 1 179 ? 1.127 8.860 -23.056 1.00 92.56 179 PRO A CA 1
ATOM 1425 C C . PRO A 1 179 ? 1.137 10.182 -23.831 1.00 92.56 179 PRO A C 1
ATOM 1427 O O . PRO A 1 179 ? 0.389 10.377 -24.786 1.00 92.56 179 PRO A O 1
ATOM 1430 N N . ARG A 1 180 ? 2.030 11.100 -23.443 1.00 91.69 180 ARG A N 1
ATOM 1431 C CA . ARG A 1 180 ? 2.336 12.310 -24.227 1.00 91.69 180 ARG A CA 1
ATOM 1432 C C . ARG A 1 180 ? 3.254 11.964 -25.404 1.00 91.69 180 ARG A C 1
ATOM 1434 O O . ARG A 1 180 ? 3.946 10.952 -25.369 1.00 91.69 180 ARG A O 1
ATOM 1441 N N . ASN A 1 181 ? 3.359 12.840 -26.403 1.00 94.44 181 ASN A N 1
ATOM 1442 C CA . ASN A 1 181 ? 4.113 12.594 -27.646 1.00 94.44 181 ASN A CA 1
ATOM 1443 C C . ASN A 1 181 ? 5.581 12.151 -27.431 1.00 94.44 181 ASN A C 1
ATOM 1445 O O . ASN A 1 181 ? 6.115 11.365 -28.212 1.00 94.44 181 ASN A O 1
ATOM 1449 N N . HIS A 1 182 ? 6.264 12.619 -26.377 1.00 83.81 182 HIS A N 1
ATOM 1450 C CA . HIS A 1 182 ? 7.623 12.160 -26.040 1.00 83.81 182 HIS A CA 1
ATOM 1451 C C . HIS A 1 182 ? 7.651 10.774 -25.378 1.00 83.81 182 HIS A C 1
ATOM 1453 O O . HIS A 1 182 ? 8.613 10.036 -25.562 1.00 83.81 182 HIS A O 1
ATOM 1459 N N . GLN A 1 183 ? 6.592 10.398 -24.662 1.00 88.56 183 GLN A N 1
ATOM 1460 C CA . GLN A 1 183 ? 6.419 9.064 -24.080 1.00 88.56 183 GLN A CA 1
ATOM 1461 C C . GLN A 1 183 ? 5.991 8.055 -25.153 1.00 88.56 183 GLN A C 1
ATOM 1463 O O . GLN A 1 183 ? 6.521 6.952 -25.167 1.00 88.56 183 GLN A O 1
ATOM 1468 N N . GLN A 1 184 ? 5.145 8.446 -26.115 1.00 95.50 184 GLN A N 1
ATOM 1469 C CA . GLN A 1 184 ? 4.814 7.596 -27.266 1.00 95.50 184 GLN A CA 1
ATOM 1470 C C . GLN A 1 184 ? 6.054 7.265 -28.108 1.00 95.50 184 GLN A C 1
ATOM 1472 O O . GLN A 1 184 ? 6.245 6.110 -28.480 1.00 95.50 184 GLN A O 1
ATOM 1477 N N . ARG A 1 185 ? 6.948 8.240 -28.339 1.00 92.25 185 ARG A N 1
ATOM 1478 C CA . ARG A 1 185 ? 8.251 7.972 -28.973 1.00 92.25 185 ARG A CA 1
ATOM 1479 C C . ARG A 1 185 ? 9.091 6.984 -28.159 1.00 92.25 185 ARG A C 1
ATOM 1481 O O . ARG A 1 185 ? 9.598 6.029 -28.729 1.00 92.25 185 ARG A O 1
ATOM 1488 N N . ALA A 1 186 ? 9.180 7.148 -26.837 1.00 83.81 186 ALA A N 1
ATOM 1489 C CA . ALA A 1 186 ? 9.903 6.202 -25.980 1.00 83.81 186 ALA A CA 1
ATOM 1490 C C . ALA A 1 186 ? 9.314 4.773 -26.010 1.00 83.81 186 ALA A C 1
ATOM 1492 O O . ALA A 1 186 ? 10.069 3.807 -25.925 1.00 83.81 186 ALA A O 1
ATOM 1493 N N . ILE A 1 187 ? 7.992 4.631 -26.167 1.00 87.38 187 ILE A N 1
ATOM 1494 C CA . ILE A 1 187 ? 7.308 3.337 -26.321 1.00 87.38 187 ILE A CA 1
ATOM 1495 C C . ILE A 1 187 ? 7.670 2.671 -27.654 1.00 87.38 187 ILE A C 1
ATOM 1497 O O . ILE A 1 187 ? 8.043 1.499 -27.667 1.00 87.38 187 ILE A O 1
ATOM 1501 N N . GLU A 1 188 ? 7.600 3.396 -28.773 1.00 93.31 188 GLU A N 1
ATOM 1502 C CA . GLU A 1 188 ? 7.934 2.832 -30.090 1.00 93.31 188 GLU A CA 1
ATOM 1503 C C . GLU A 1 188 ? 9.429 2.513 -30.236 1.00 93.31 188 GLU A C 1
ATOM 1505 O O . GLU A 1 188 ? 9.776 1.455 -30.764 1.00 93.31 188 GLU A O 1
ATOM 1510 N N . GLU A 1 189 ? 10.313 3.344 -29.676 1.00 86.56 189 GLU A N 1
ATOM 1511 C CA . GLU A 1 189 ? 11.749 3.050 -29.613 1.00 86.56 189 GLU A CA 1
ATOM 1512 C C . GLU A 1 189 ? 12.052 1.824 -28.740 1.00 86.56 189 GLU A C 1
ATOM 1514 O O . GLU A 1 189 ? 12.847 0.975 -29.138 1.00 86.56 189 GLU A O 1
ATOM 1519 N N . ALA A 1 190 ? 11.372 1.652 -27.600 1.00 80.31 190 ALA A N 1
ATOM 1520 C CA . ALA A 1 190 ? 11.510 0.436 -26.798 1.00 80.31 190 ALA A CA 1
ATOM 1521 C C . ALA A 1 190 ? 11.018 -0.811 -27.558 1.00 80.31 190 ALA A C 1
ATOM 1523 O O . ALA A 1 190 ? 11.701 -1.833 -27.565 1.00 80.31 190 ALA A O 1
ATOM 1524 N N . LYS A 1 191 ? 9.878 -0.737 -28.259 1.00 83.25 191 LYS A N 1
ATOM 1525 C CA . LYS A 1 191 ? 9.389 -1.843 -29.106 1.00 83.25 191 LYS A CA 1
ATOM 1526 C C . LYS A 1 191 ? 10.378 -2.174 -30.229 1.00 83.25 191 LYS A C 1
ATOM 1528 O O . LYS A 1 191 ? 10.593 -3.349 -30.511 1.00 83.25 191 LYS A O 1
ATOM 1533 N N . ARG A 1 192 ? 11.002 -1.171 -30.858 1.00 87.31 192 ARG A N 1
ATOM 1534 C CA . ARG A 1 192 ? 12.058 -1.367 -31.868 1.00 87.31 192 ARG A CA 1
ATOM 1535 C C . ARG A 1 192 ? 13.261 -2.099 -31.262 1.00 87.31 192 ARG A C 1
ATOM 1537 O O . ARG A 1 192 ? 13.607 -3.181 -31.728 1.00 87.31 192 ARG A O 1
ATOM 1544 N N . HIS A 1 193 ? 13.807 -1.557 -30.177 1.00 75.81 193 HIS A N 1
ATOM 1545 C CA . HIS A 1 193 ? 14.998 -2.058 -29.488 1.00 75.81 193 HIS A CA 1
ATOM 1546 C C . HIS A 1 193 ? 14.836 -3.489 -28.950 1.00 75.81 193 HIS A C 1
ATOM 1548 O O . HIS A 1 193 ? 15.657 -4.360 -29.228 1.00 75.81 193 HIS A O 1
ATOM 1554 N N . PHE A 1 194 ? 13.763 -3.761 -28.203 1.00 76.88 194 PHE A N 1
ATOM 1555 C CA . PHE A 1 194 ? 13.572 -5.053 -27.535 1.00 76.88 194 PHE A CA 1
ATOM 1556 C C . PHE A 1 194 ? 12.907 -6.116 -28.429 1.00 76.88 194 PHE A C 1
ATOM 1558 O O . PHE A 1 194 ? 13.258 -7.286 -28.315 1.00 76.88 194 PHE A O 1
ATOM 1565 N N . LEU A 1 195 ? 11.968 -5.749 -29.319 1.00 77.25 195 LEU A N 1
ATOM 1566 C CA . LEU A 1 195 ? 11.187 -6.731 -30.100 1.00 77.25 195 LEU A CA 1
ATOM 1567 C C . LEU A 1 195 ? 11.646 -6.903 -31.555 1.00 77.25 195 LEU A C 1
ATOM 1569 O O . LEU A 1 195 ? 11.441 -7.978 -32.110 1.00 77.25 195 LEU A O 1
ATOM 1573 N N . LYS A 1 196 ? 12.225 -5.874 -32.196 1.00 79.06 196 LYS A N 1
ATOM 1574 C CA . LYS A 1 196 ? 12.705 -5.978 -33.592 1.00 79.06 196 LYS A CA 1
ATOM 1575 C C . LYS A 1 196 ? 14.196 -6.287 -33.681 1.00 79.06 196 LYS A C 1
ATOM 1577 O O . LYS A 1 196 ? 14.599 -7.055 -34.544 1.00 79.06 196 LYS A O 1
ATOM 1582 N N . GLU A 1 197 ? 14.998 -5.693 -32.802 1.00 79.44 197 GLU A N 1
ATOM 1583 C CA . GLU A 1 197 ? 16.458 -5.878 -32.779 1.00 79.44 197 GLU A CA 1
ATOM 1584 C C . GLU A 1 197 ? 16.903 -7.003 -31.832 1.00 79.44 197 GLU A C 1
ATOM 1586 O O . GLU A 1 197 ? 18.047 -7.443 -31.896 1.00 79.44 197 GLU A O 1
ATOM 1591 N N . GLY A 1 198 ? 16.011 -7.486 -30.958 1.00 73.25 198 GLY A N 1
ATOM 1592 C CA . GLY A 1 198 ? 16.302 -8.570 -30.013 1.00 73.25 198 GLY A CA 1
ATOM 1593 C C . GLY A 1 198 ? 17.286 -8.193 -28.898 1.00 73.25 198 GLY A C 1
ATOM 1594 O O . GLY A 1 198 ? 17.864 -9.075 -28.262 1.00 73.25 198 GLY A O 1
ATOM 1595 N N . ASN A 1 199 ? 17.502 -6.897 -28.647 1.00 68.12 199 ASN A N 1
ATOM 1596 C CA . ASN A 1 199 ? 18.425 -6.438 -27.614 1.00 68.12 199 ASN A CA 1
ATOM 1597 C C . ASN A 1 199 ? 17.874 -6.731 -26.210 1.00 68.12 199 ASN A C 1
ATOM 1599 O O . ASN A 1 199 ? 16.803 -6.258 -25.846 1.00 68.12 199 ASN A O 1
ATOM 1603 N N . ASN A 1 200 ? 18.647 -7.428 -25.372 1.00 59.38 200 ASN A N 1
ATOM 1604 C CA . ASN A 1 200 ? 18.220 -7.797 -24.013 1.00 59.38 200 ASN A CA 1
ATOM 1605 C C . ASN A 1 200 ? 18.307 -6.654 -22.979 1.00 59.38 200 ASN A C 1
ATOM 1607 O O . ASN A 1 200 ? 17.729 -6.756 -21.900 1.00 59.38 200 ASN A O 1
ATOM 1611 N N . ARG A 1 201 ? 19.037 -5.568 -23.274 1.00 68.12 201 ARG A N 1
ATOM 1612 C CA . ARG A 1 201 ? 19.278 -4.438 -22.354 1.00 68.12 201 ARG A CA 1
ATOM 1613 C C . ARG A 1 201 ? 19.161 -3.107 -23.083 1.00 68.12 201 ARG A C 1
ATOM 1615 O O . ARG A 1 201 ? 19.651 -2.986 -24.200 1.00 68.12 201 ARG A O 1
ATOM 1622 N N . GLY A 1 202 ? 18.583 -2.098 -22.434 1.00 64.25 202 GLY A N 1
ATOM 1623 C CA . GLY A 1 202 ? 18.433 -0.740 -22.969 1.00 64.25 202 GLY A CA 1
ATOM 1624 C C . GLY A 1 202 ? 18.396 0.315 -21.858 1.00 64.25 202 GLY A C 1
ATOM 1625 O O . GLY A 1 202 ? 18.217 -0.019 -20.688 1.00 64.25 202 GLY A O 1
ATOM 1626 N N . LYS A 1 203 ? 18.580 1.594 -22.213 1.00 75.56 203 LYS A N 1
ATOM 1627 C CA . LYS A 1 203 ? 18.665 2.715 -21.259 1.00 75.56 203 LYS A CA 1
ATOM 1628 C C . LYS A 1 203 ? 17.744 3.863 -21.670 1.00 75.56 203 LYS A C 1
ATOM 1630 O O . LYS A 1 203 ? 17.980 4.517 -22.681 1.00 75.56 203 LYS A O 1
ATOM 1635 N N . LEU A 1 204 ? 16.736 4.154 -20.849 1.00 72.94 204 LEU A N 1
ATOM 1636 C CA . LEU A 1 204 ? 15.809 5.268 -21.064 1.00 72.94 204 LEU A CA 1
ATOM 1637 C C . LEU A 1 204 ? 16.317 6.541 -20.369 1.00 72.94 204 LEU A C 1
ATOM 1639 O O . LEU A 1 204 ? 16.261 6.657 -19.145 1.00 72.94 204 LEU A O 1
ATOM 1643 N N . ILE A 1 205 ? 16.799 7.513 -21.147 1.00 75.00 205 ILE A N 1
ATOM 1644 C CA . ILE A 1 205 ? 17.237 8.821 -20.636 1.00 75.00 205 ILE A CA 1
ATOM 1645 C C . ILE A 1 205 ? 16.087 9.824 -20.782 1.00 75.00 205 ILE A C 1
ATOM 1647 O O . ILE A 1 205 ? 15.608 10.085 -21.880 1.00 75.00 205 ILE A O 1
ATOM 1651 N N . MET A 1 206 ? 15.632 10.387 -19.660 1.00 71.50 206 MET A N 1
ATOM 1652 C CA . MET A 1 206 ? 14.504 11.326 -19.607 1.00 71.50 206 MET A CA 1
ATOM 1653 C C . MET A 1 206 ? 14.706 12.366 -18.484 1.00 71.50 206 MET A C 1
ATOM 1655 O O . MET A 1 206 ? 15.000 11.967 -17.347 1.00 71.50 206 MET A O 1
ATOM 1659 N N . PRO A 1 207 ? 14.489 13.675 -18.733 1.00 67.38 207 PRO A N 1
ATOM 1660 C CA . PRO A 1 207 ? 14.608 14.720 -17.711 1.00 67.38 207 PRO A CA 1
ATOM 1661 C C . PRO A 1 207 ? 13.656 14.539 -16.515 1.00 67.38 207 PRO A C 1
ATOM 1663 O O . PRO A 1 207 ? 12.664 13.804 -16.565 1.00 67.38 207 PRO A O 1
ATOM 1666 N N . CYS A 1 208 ? 13.944 15.195 -15.393 1.00 60.03 208 CYS A N 1
ATOM 1667 C CA . CYS A 1 208 ? 13.143 15.062 -14.174 1.00 60.03 208 CYS A CA 1
ATOM 1668 C C . CYS A 1 208 ? 11.756 15.718 -14.314 1.00 60.03 208 CYS A C 1
ATOM 1670 O O . CYS A 1 208 ? 11.608 16.807 -14.849 1.00 60.03 208 CYS A O 1
ATOM 1672 N N . GLY A 1 209 ? 10.707 15.033 -13.842 1.00 62.94 209 GLY A N 1
ATOM 1673 C CA . GLY A 1 209 ? 9.309 15.475 -13.996 1.00 62.94 209 GLY A CA 1
ATOM 1674 C C . GLY A 1 209 ? 8.660 15.210 -15.364 1.00 62.94 209 GLY A C 1
ATOM 1675 O O . GLY A 1 209 ? 7.464 15.428 -15.505 1.00 62.94 209 GLY A O 1
ATOM 1676 N N . THR A 1 210 ? 9.380 14.666 -16.353 1.00 71.88 210 THR A N 1
ATOM 1677 C CA . THR A 1 210 ? 8.813 14.334 -17.683 1.00 71.88 210 THR A CA 1
ATOM 1678 C C . THR A 1 210 ? 7.943 13.064 -17.712 1.00 71.88 210 THR A C 1
ATOM 1680 O O . THR A 1 210 ? 7.525 12.631 -18.786 1.00 71.88 210 THR A O 1
ATOM 1683 N N . GLY A 1 211 ? 7.649 12.472 -16.546 1.00 73.50 211 GLY A N 1
ATOM 1684 C CA . GLY A 1 211 ? 6.838 11.259 -16.406 1.00 73.50 211 GLY A CA 1
ATOM 1685 C C . GLY A 1 211 ? 7.607 9.957 -16.652 1.00 73.50 211 GLY A C 1
ATOM 1686 O O . GLY A 1 211 ? 7.130 9.115 -17.409 1.00 73.50 211 GLY A O 1
ATOM 1687 N N . LYS A 1 212 ? 8.785 9.793 -16.022 1.00 80.06 212 LYS A N 1
ATOM 1688 C CA . LYS A 1 212 ? 9.630 8.584 -16.129 1.00 80.06 212 LYS A CA 1
ATOM 1689 C C . LYS A 1 212 ? 8.910 7.298 -15.704 1.00 80.06 212 LYS A C 1
ATOM 1691 O O . LYS A 1 212 ? 8.903 6.345 -16.473 1.00 80.06 212 LYS A O 1
ATOM 1696 N N . SER A 1 213 ? 8.282 7.276 -14.526 1.00 77.44 213 SER A N 1
ATOM 1697 C CA . SER A 1 213 ? 7.577 6.094 -14.000 1.00 77.44 213 SER A CA 1
ATOM 1698 C C . SER A 1 213 ? 6.461 5.634 -14.940 1.00 77.44 213 SER A C 1
ATOM 1700 O O . SER A 1 213 ? 6.351 4.447 -15.227 1.00 77.44 213 SER A O 1
ATOM 1702 N N . LEU A 1 214 ? 5.682 6.585 -15.467 1.00 83.25 214 LEU A N 1
ATOM 1703 C CA . LEU A 1 214 ? 4.600 6.321 -16.419 1.00 83.25 214 LEU A CA 1
ATOM 1704 C C . LEU A 1 214 ? 5.127 5.874 -17.794 1.00 83.25 214 LEU A C 1
ATOM 1706 O O . LEU A 1 214 ? 4.548 4.986 -18.408 1.00 83.25 214 LEU A O 1
ATOM 1710 N N . ALA A 1 215 ? 6.254 6.424 -18.261 1.00 82.62 215 ALA A N 1
ATOM 1711 C CA . ALA A 1 215 ? 6.908 5.943 -19.480 1.00 82.62 215 ALA A CA 1
ATOM 1712 C C . ALA A 1 215 ? 7.363 4.481 -19.334 1.00 82.62 215 ALA A C 1
ATOM 1714 O O . ALA A 1 215 ? 7.084 3.670 -20.210 1.00 82.62 215 ALA A O 1
ATOM 1715 N N . ALA A 1 216 ? 7.995 4.130 -18.208 1.00 83.19 216 ALA A N 1
ATOM 1716 C CA . ALA A 1 216 ? 8.383 2.752 -17.906 1.00 83.19 216 ALA A CA 1
ATOM 1717 C C . ALA A 1 216 ? 7.167 1.812 -17.790 1.00 83.19 216 ALA A C 1
ATOM 1719 O O . ALA A 1 216 ? 7.224 0.687 -18.280 1.00 83.19 216 ALA A O 1
ATOM 1720 N N . PHE A 1 217 ? 6.060 2.288 -17.209 1.00 85.06 217 PHE A N 1
ATOM 1721 C CA . PHE A 1 217 ? 4.788 1.565 -17.154 1.00 85.06 217 PHE A CA 1
ATOM 1722 C C . PHE A 1 217 ? 4.247 1.240 -18.554 1.00 85.06 217 PHE A C 1
ATOM 1724 O O . PHE A 1 217 ? 4.065 0.069 -18.881 1.00 85.06 217 PHE A O 1
ATOM 1731 N N . TRP A 1 218 ? 4.064 2.240 -19.421 1.00 86.88 218 TRP A N 1
ATOM 1732 C CA . TRP A 1 218 ? 3.540 2.000 -20.770 1.00 86.88 218 TRP A CA 1
ATOM 1733 C C . TRP A 1 218 ? 4.513 1.229 -21.674 1.00 86.88 218 TRP A C 1
ATOM 1735 O O . TRP A 1 218 ? 4.064 0.482 -22.539 1.00 86.88 218 TRP A O 1
ATOM 1745 N N . ILE A 1 219 ? 5.831 1.348 -21.466 1.00 82.50 219 ILE A N 1
ATOM 1746 C CA . ILE A 1 219 ? 6.823 0.481 -22.124 1.00 82.50 219 ILE A CA 1
ATOM 1747 C C . ILE A 1 219 ? 6.622 -0.977 -21.691 1.00 82.50 219 ILE A C 1
ATOM 1749 O O . ILE A 1 219 ? 6.561 -1.855 -22.546 1.00 82.50 219 ILE A O 1
ATOM 1753 N N . ALA A 1 220 ? 6.453 -1.247 -20.393 1.00 80.31 220 ALA A N 1
ATOM 1754 C CA . ALA A 1 220 ? 6.182 -2.595 -19.894 1.00 80.31 220 ALA A CA 1
ATOM 1755 C C . ALA A 1 220 ? 4.865 -3.171 -20.454 1.00 80.31 220 ALA A C 1
ATOM 1757 O O . ALA A 1 220 ? 4.830 -4.333 -20.862 1.00 80.31 220 ALA A O 1
ATOM 1758 N N . GLU A 1 221 ? 3.804 -2.361 -20.553 1.00 81.25 221 GLU A N 1
ATOM 1759 C CA . GLU A 1 221 ? 2.554 -2.775 -21.206 1.00 81.25 221 GLU A CA 1
ATOM 1760 C C . GLU A 1 221 ? 2.734 -3.074 -22.700 1.00 81.25 221 GLU A C 1
ATOM 1762 O O . GLU A 1 221 ? 2.241 -4.091 -23.188 1.00 81.25 221 GLU A O 1
ATOM 1767 N N . ALA A 1 222 ? 3.460 -2.221 -23.426 1.00 79.75 222 ALA A N 1
ATOM 1768 C CA . ALA A 1 222 ? 3.686 -2.363 -24.863 1.00 79.75 222 ALA A CA 1
ATOM 1769 C C . ALA A 1 222 ? 4.626 -3.526 -25.229 1.00 79.75 222 ALA A C 1
ATOM 1771 O O . ALA A 1 222 ? 4.514 -4.080 -26.322 1.00 79.75 222 ALA A O 1
ATOM 1772 N N . LEU A 1 223 ? 5.515 -3.913 -24.310 1.00 77.06 223 LEU A N 1
ATOM 1773 C CA . LEU A 1 223 ? 6.328 -5.133 -24.368 1.00 77.06 223 LEU A CA 1
ATOM 1774 C C . LEU A 1 223 ? 5.598 -6.364 -23.782 1.00 77.06 223 LEU A C 1
ATOM 1776 O O . LEU A 1 223 ? 6.178 -7.445 -23.722 1.00 77.06 223 LEU A O 1
ATOM 1780 N N . GLN A 1 224 ? 4.339 -6.210 -23.348 1.00 73.81 224 GLN A N 1
ATOM 1781 C CA . GLN A 1 224 ? 3.456 -7.265 -22.825 1.00 73.81 224 GLN A CA 1
ATOM 1782 C C . GLN A 1 224 ? 4.036 -8.084 -21.652 1.00 73.81 224 GLN A C 1
ATOM 1784 O O . GLN A 1 224 ? 3.713 -9.261 -21.478 1.00 73.81 224 GLN A O 1
ATOM 1789 N N . VAL A 1 225 ? 4.883 -7.477 -20.814 1.00 71.31 225 VAL A N 1
ATOM 1790 C CA . VAL A 1 225 ? 5.616 -8.221 -19.776 1.00 71.31 225 VAL A CA 1
ATOM 1791 C C . VAL A 1 225 ? 4.708 -8.684 -18.626 1.00 71.31 225 VAL A C 1
ATOM 1793 O O . VAL A 1 225 ? 3.911 -7.924 -18.076 1.00 71.31 225 VAL A O 1
ATOM 1796 N N . GLN A 1 226 ? 4.863 -9.946 -18.212 1.00 70.00 226 GLN A N 1
ATOM 1797 C CA . GLN A 1 226 ? 4.109 -10.547 -17.098 1.00 70.00 226 GLN A CA 1
ATOM 1798 C C . GLN A 1 226 ? 4.753 -10.316 -15.717 1.00 70.00 226 GLN A C 1
ATOM 1800 O O . GLN A 1 226 ? 4.153 -10.602 -14.679 1.00 70.00 226 GLN A O 1
ATOM 1805 N N . SER A 1 227 ? 6.001 -9.854 -15.670 1.00 73.69 227 SER A N 1
ATOM 1806 C CA . SER A 1 227 ? 6.744 -9.587 -14.434 1.00 73.69 227 SER A CA 1
ATOM 1807 C C . SER A 1 227 ? 7.611 -8.348 -14.609 1.00 73.69 227 SER A C 1
ATOM 1809 O O . SER A 1 227 ? 8.287 -8.221 -15.626 1.00 73.69 227 SER A O 1
ATOM 1811 N N . VAL A 1 228 ? 7.604 -7.454 -13.620 1.00 78.81 228 VAL A N 1
ATOM 1812 C CA . VAL A 1 228 ? 8.419 -6.233 -13.608 1.00 78.81 228 VAL A CA 1
ATOM 1813 C C . VAL A 1 228 ? 9.148 -6.124 -12.278 1.00 78.81 228 VAL A C 1
ATOM 1815 O O . VAL A 1 228 ? 8.530 -6.213 -11.216 1.00 78.81 228 VAL A O 1
ATOM 1818 N N . LEU A 1 229 ? 10.457 -5.884 -12.344 1.00 79.69 229 LEU A N 1
ATOM 1819 C CA . LEU A 1 229 ? 11.272 -5.489 -11.203 1.00 79.69 229 LEU A CA 1
ATOM 1820 C C . LEU A 1 229 ? 11.534 -3.981 -11.256 1.00 79.69 229 LEU A C 1
ATOM 1822 O O . LEU A 1 229 ? 12.122 -3.484 -12.214 1.00 79.69 229 LEU A O 1
ATOM 1826 N N . ILE A 1 230 ? 11.121 -3.272 -10.208 1.00 80.56 230 ILE A N 1
ATOM 1827 C CA . ILE A 1 230 ? 11.348 -1.840 -10.009 1.00 80.56 230 ILE A CA 1
ATOM 1828 C C . ILE A 1 230 ? 12.323 -1.689 -8.837 1.00 80.56 230 ILE A C 1
ATOM 1830 O O . ILE A 1 230 ? 11.952 -1.876 -7.675 1.00 80.56 230 ILE A O 1
ATOM 1834 N N . ALA A 1 231 ? 13.582 -1.385 -9.152 1.00 77.31 231 ALA A N 1
ATOM 1835 C CA . ALA A 1 231 ? 14.654 -1.190 -8.179 1.00 77.31 231 ALA A CA 1
ATOM 1836 C C . ALA A 1 231 ? 14.952 0.306 -7.989 1.00 77.31 231 ALA A C 1
ATOM 1838 O O . ALA A 1 231 ? 15.081 1.038 -8.968 1.00 77.31 231 ALA A O 1
ATOM 1839 N N . VAL A 1 232 ? 15.044 0.762 -6.735 1.00 75.88 232 VAL A N 1
ATOM 1840 C CA . VAL A 1 232 ? 15.214 2.187 -6.379 1.00 75.88 232 VAL A CA 1
ATOM 1841 C C . VAL A 1 232 ? 16.111 2.386 -5.137 1.00 75.88 232 VAL A C 1
ATOM 1843 O O . VAL A 1 232 ? 16.260 1.464 -4.333 1.00 75.88 232 VAL A O 1
ATOM 1846 N N . PRO A 1 233 ? 16.707 3.578 -4.916 1.00 72.62 233 PRO A N 1
ATOM 1847 C CA . PRO A 1 233 ? 17.615 3.809 -3.781 1.00 72.62 233 PRO A CA 1
ATOM 1848 C C . PRO A 1 233 ? 16.959 3.995 -2.39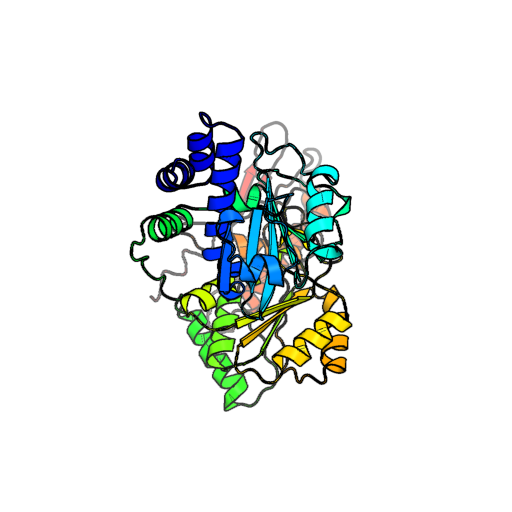8 1.00 72.62 233 PRO A C 1
ATOM 1850 O O . PRO A 1 233 ? 17.647 3.790 -1.391 1.00 72.62 233 PRO A O 1
ATOM 1853 N N . SER A 1 234 ? 15.678 4.383 -2.321 1.00 77.62 234 SER A N 1
ATOM 1854 C CA . SER A 1 234 ? 14.987 4.762 -1.071 1.00 77.62 234 SER A CA 1
ATOM 1855 C C . SER A 1 234 ? 13.573 4.176 -0.947 1.00 77.62 234 SER A C 1
ATOM 1857 O O . SER A 1 234 ? 12.926 3.844 -1.942 1.00 77.62 234 SER A O 1
ATOM 1859 N N . LEU A 1 235 ? 13.063 4.081 0.288 1.00 82.75 235 LEU A N 1
ATOM 1860 C CA . LEU A 1 235 ? 11.675 3.678 0.571 1.00 82.75 235 LEU A CA 1
ATOM 1861 C C . LEU A 1 235 ? 10.633 4.684 0.048 1.00 82.75 235 LEU A C 1
ATOM 1863 O O . LEU A 1 235 ? 9.541 4.285 -0.354 1.00 82.75 235 LEU A O 1
ATOM 1867 N N . PHE A 1 236 ? 10.964 5.975 0.003 1.00 81.31 236 PHE A N 1
ATOM 1868 C CA . PHE A 1 236 ? 10.081 7.004 -0.550 1.00 81.31 236 PHE A CA 1
ATOM 1869 C C . PHE A 1 236 ? 9.860 6.808 -2.056 1.00 81.31 236 PHE A C 1
ATOM 1871 O O . PHE A 1 236 ? 8.729 6.877 -2.534 1.00 81.31 236 PHE A O 1
ATOM 1878 N N . LEU A 1 237 ? 10.906 6.428 -2.797 1.00 80.62 237 LEU A N 1
ATOM 1879 C CA . LEU A 1 237 ? 10.785 6.050 -4.208 1.00 80.62 237 LEU A CA 1
ATOM 1880 C C . LEU A 1 237 ? 9.985 4.760 -4.417 1.00 80.62 237 LEU A C 1
ATOM 1882 O O . LEU A 1 237 ? 9.280 4.647 -5.419 1.00 80.62 237 LEU A O 1
ATOM 1886 N N . VAL A 1 238 ? 10.020 3.819 -3.465 1.00 84.38 238 VAL A N 1
ATOM 1887 C CA . VAL A 1 238 ? 9.112 2.659 -3.474 1.00 84.38 238 VAL A CA 1
ATOM 1888 C C . VAL A 1 238 ? 7.659 3.126 -3.346 1.00 84.38 238 VAL A C 1
ATOM 1890 O O . VAL A 1 238 ? 6.821 2.675 -4.122 1.00 84.38 238 VAL A O 1
ATOM 1893 N N . GLN A 1 239 ? 7.353 4.075 -2.451 1.00 86.62 239 GLN A N 1
ATOM 1894 C CA . GLN A 1 239 ? 6.005 4.649 -2.332 1.00 86.62 239 GLN A CA 1
ATOM 1895 C C . GLN A 1 239 ? 5.564 5.387 -3.606 1.00 86.62 239 GLN A C 1
ATOM 1897 O O . GLN A 1 239 ? 4.432 5.199 -4.051 1.00 86.62 239 GLN A O 1
ATOM 1902 N N . GLN A 1 240 ? 6.443 6.189 -4.219 1.00 83.12 240 GLN A N 1
ATOM 1903 C CA . GLN A 1 240 ? 6.142 6.878 -5.480 1.00 83.12 240 GLN A CA 1
ATOM 1904 C C . GLN A 1 240 ? 5.855 5.884 -6.612 1.00 83.12 240 GLN A C 1
ATOM 1906 O O . GLN A 1 240 ? 4.840 6.010 -7.295 1.00 83.12 240 GLN A O 1
ATOM 1911 N N . ALA A 1 241 ? 6.703 4.865 -6.778 1.00 84.44 241 ALA A N 1
ATOM 1912 C CA . ALA A 1 241 ? 6.528 3.854 -7.814 1.00 84.44 241 ALA A CA 1
ATOM 1913 C C . ALA A 1 241 ? 5.263 3.007 -7.591 1.00 84.44 241 ALA A C 1
ATOM 1915 O O . ALA A 1 241 ? 4.526 2.765 -8.546 1.00 84.44 241 ALA A O 1
ATOM 1916 N N . LEU A 1 242 ? 4.971 2.617 -6.341 1.00 89.00 242 LEU A N 1
ATOM 1917 C CA . LEU A 1 242 ? 3.707 1.978 -5.959 1.00 89.00 242 LEU A CA 1
ATOM 1918 C C . LEU A 1 242 ? 2.513 2.858 -6.341 1.00 89.00 242 LEU A C 1
ATOM 1920 O O . LEU A 1 242 ? 1.588 2.375 -6.989 1.00 89.00 242 LEU A O 1
ATOM 1924 N N . LYS A 1 243 ? 2.540 4.148 -5.976 1.00 88.25 243 LYS A N 1
ATOM 1925 C CA . LYS A 1 243 ? 1.449 5.086 -6.263 1.00 88.25 243 LYS A CA 1
ATOM 1926 C C . LYS A 1 243 ? 1.233 5.248 -7.765 1.00 88.25 243 LYS A C 1
ATOM 1928 O O . LYS A 1 243 ? 0.097 5.108 -8.207 1.00 88.25 243 LYS A O 1
ATOM 1933 N N . ASP A 1 244 ? 2.281 5.490 -8.551 1.00 86.38 244 ASP A N 1
ATOM 1934 C CA . ASP A 1 244 ? 2.160 5.645 -10.007 1.00 86.38 244 ASP A CA 1
ATOM 1935 C C . ASP A 1 244 ? 1.617 4.369 -10.676 1.00 86.38 244 ASP A C 1
ATOM 1937 O O . ASP A 1 244 ? 0.607 4.426 -11.379 1.00 86.38 244 ASP A O 1
ATOM 1941 N N . TRP A 1 245 ? 2.244 3.213 -10.430 1.00 88.81 245 TRP A N 1
ATOM 1942 C CA . TRP A 1 245 ? 1.907 1.966 -11.126 1.00 88.81 245 TRP A CA 1
ATOM 1943 C C . TRP A 1 245 ? 0.548 1.404 -10.707 1.00 88.81 245 TRP A C 1
ATOM 1945 O O . TRP A 1 245 ? -0.269 1.066 -11.563 1.00 88.81 245 TRP A O 1
ATOM 1955 N N . LEU A 1 246 ? 0.275 1.319 -9.400 1.00 91.50 246 LEU A N 1
ATOM 1956 C CA . LEU A 1 246 ? -0.984 0.750 -8.915 1.00 91.50 246 LEU A CA 1
ATOM 1957 C C . LEU A 1 246 ? -2.176 1.656 -9.256 1.00 91.50 246 LEU A C 1
ATOM 1959 O O . LEU A 1 246 ? -3.262 1.141 -9.507 1.00 91.50 246 LEU A O 1
ATOM 1963 N N . THR A 1 247 ? -1.987 2.978 -9.372 1.00 90.00 247 THR A N 1
ATOM 1964 C CA . THR A 1 247 ? -3.058 3.880 -9.829 1.00 90.00 247 THR A CA 1
ATOM 1965 C C . THR A 1 247 ? -3.484 3.587 -11.270 1.00 90.00 247 THR A C 1
ATOM 1967 O O . THR A 1 247 ? -4.677 3.399 -11.511 1.00 90.00 247 THR A O 1
ATOM 1970 N N . GLU A 1 248 ? -2.559 3.513 -12.237 1.00 89.50 248 GLU A N 1
ATOM 1971 C CA . GLU A 1 248 ? -2.963 3.243 -13.629 1.00 89.50 248 GLU A CA 1
ATOM 1972 C C . GLU A 1 248 ? -3.513 1.817 -13.805 1.00 89.50 248 GLU A C 1
ATOM 1974 O O . GLU A 1 248 ? -4.523 1.631 -14.484 1.00 89.50 248 GLU A O 1
ATOM 1979 N N . LEU A 1 249 ? -2.933 0.823 -13.124 1.00 88.31 249 LEU A N 1
ATOM 1980 C CA . LEU A 1 249 ? -3.419 -0.564 -13.159 1.00 88.31 249 LEU A CA 1
ATOM 1981 C C . LEU A 1 249 ? -4.822 -0.719 -12.548 1.00 88.31 249 LEU A C 1
ATOM 1983 O O . LEU A 1 249 ? -5.629 -1.500 -13.058 1.00 88.31 249 LEU A O 1
ATOM 1987 N N . SER A 1 250 ? -5.142 0.063 -11.509 1.00 87.50 250 SER A N 1
ATOM 1988 C CA . SER A 1 250 ? -6.478 0.117 -10.901 1.00 87.50 250 SER A CA 1
ATOM 1989 C C . SER A 1 250 ? -7.504 0.720 -11.868 1.00 87.50 250 SER A C 1
ATOM 1991 O O . SER A 1 250 ? -8.566 0.135 -12.088 1.00 87.50 250 SER A O 1
ATOM 1993 N N . ARG A 1 251 ? -7.155 1.817 -12.561 1.00 87.31 251 ARG A N 1
ATOM 1994 C CA . ARG A 1 251 ? -7.997 2.412 -13.624 1.00 87.31 251 ARG A CA 1
ATOM 1995 C C . ARG A 1 251 ? -8.275 1.441 -14.768 1.00 87.31 251 ARG A C 1
ATOM 1997 O O . ARG A 1 251 ? -9.387 1.400 -15.289 1.00 87.31 251 ARG A O 1
ATOM 2004 N N . GLN A 1 252 ? -7.277 0.644 -15.143 1.00 85.50 252 GLN A N 1
ATOM 2005 C CA . GLN A 1 252 ? -7.409 -0.415 -16.147 1.00 85.50 252 GLN A CA 1
ATOM 2006 C C . GLN A 1 252 ? -8.118 -1.680 -15.627 1.00 85.50 252 GLN A C 1
ATOM 2008 O O . GLN A 1 252 ? -8.419 -2.569 -16.422 1.00 85.50 252 GLN A O 1
ATOM 2013 N N . LYS A 1 253 ? -8.383 -1.782 -14.315 1.00 83.06 253 LYS A N 1
ATOM 2014 C CA . LYS A 1 253 ? -8.978 -2.951 -13.639 1.00 83.06 253 LYS A CA 1
ATOM 2015 C C . LYS A 1 253 ? -8.212 -4.263 -13.871 1.00 83.06 253 LYS A C 1
ATOM 2017 O O . LYS A 1 253 ? -8.815 -5.336 -13.920 1.00 83.06 253 LYS A O 1
ATOM 2022 N N . ARG A 1 254 ? -6.886 -4.196 -14.033 1.00 78.25 254 ARG A N 1
ATOM 2023 C CA . ARG A 1 254 ? -6.051 -5.390 -14.249 1.00 78.25 254 ARG A CA 1
ATOM 2024 C C . ARG A 1 254 ? -5.840 -6.131 -12.927 1.00 78.25 254 ARG A C 1
ATOM 2026 O O . ARG A 1 254 ? -5.629 -5.509 -11.889 1.00 78.25 254 ARG A O 1
ATOM 2033 N N . VAL A 1 255 ? -5.850 -7.464 -12.968 1.00 77.38 255 VAL A N 1
ATOM 2034 C CA . VAL A 1 255 ? -5.451 -8.292 -11.818 1.00 77.38 255 VAL A CA 1
ATOM 2035 C C . VAL A 1 255 ? -3.928 -8.268 -11.712 1.00 77.38 255 VAL A C 1
ATOM 2037 O O . VAL A 1 255 ? -3.224 -8.673 -12.640 1.00 77.38 255 VAL A O 1
ATOM 2040 N N . VAL A 1 256 ? -3.424 -7.770 -10.584 1.00 83.62 256 VAL A N 1
ATOM 2041 C CA . VAL A 1 256 ? -1.996 -7.536 -10.346 1.00 83.62 256 VAL A CA 1
ATOM 2042 C C . VAL A 1 256 ? -1.617 -8.062 -8.969 1.00 83.62 256 VAL A C 1
ATOM 2044 O O . VAL A 1 256 ? -2.315 -7.839 -7.982 1.00 83.62 256 VAL A O 1
ATOM 2047 N N . ARG A 1 257 ? -0.473 -8.736 -8.893 1.00 87.00 257 ARG A N 1
ATOM 2048 C CA . ARG A 1 257 ? 0.176 -9.150 -7.648 1.00 87.00 257 ARG A CA 1
ATOM 2049 C C . ARG A 1 257 ? 1.362 -8.236 -7.424 1.00 87.00 257 ARG A C 1
ATOM 2051 O O . ARG A 1 257 ? 2.142 -8.021 -8.348 1.00 87.00 257 ARG A O 1
ATOM 2058 N N . TYR A 1 258 ? 1.531 -7.726 -6.208 1.00 89.94 258 TYR A N 1
ATOM 2059 C CA . TYR A 1 258 ? 2.728 -6.960 -5.882 1.00 89.94 258 TYR A CA 1
ATOM 2060 C C . TYR A 1 258 ? 3.361 -7.350 -4.546 1.00 89.94 258 TYR A C 1
ATOM 2062 O O . TYR A 1 258 ? 2.674 -7.688 -3.568 1.00 89.94 258 TYR A O 1
ATOM 2070 N N . LEU A 1 259 ? 4.690 -7.269 -4.540 1.00 89.75 259 LEU A N 1
ATOM 2071 C CA . LEU A 1 259 ? 5.579 -7.572 -3.427 1.00 89.75 259 LEU A CA 1
ATOM 2072 C C . LEU A 1 259 ? 6.569 -6.418 -3.227 1.00 89.75 259 LEU A C 1
ATOM 2074 O O . LEU A 1 259 ? 7.085 -5.863 -4.199 1.00 89.75 259 LEU A O 1
ATOM 2078 N N . CYS A 1 260 ? 6.857 -6.089 -1.969 1.00 91.81 260 CYS A N 1
ATOM 2079 C CA . CYS A 1 260 ? 7.854 -5.092 -1.593 1.00 91.81 260 CYS A CA 1
ATOM 2080 C C . CYS A 1 260 ? 8.985 -5.764 -0.805 1.00 91.81 260 CYS A C 1
ATOM 2082 O O . CYS A 1 260 ? 8.769 -6.259 0.303 1.00 91.81 260 CYS A O 1
ATOM 2084 N N . VAL A 1 261 ? 10.182 -5.782 -1.392 1.00 88.12 261 VAL A N 1
ATOM 2085 C CA . VAL A 1 261 ? 11.403 -6.356 -0.812 1.00 88.12 261 VAL A CA 1
ATOM 2086 C C . VAL A 1 261 ? 12.333 -5.212 -0.425 1.00 88.12 261 VAL A C 1
ATOM 2088 O O . VAL A 1 261 ? 13.182 -4.780 -1.199 1.00 88.12 261 VAL A O 1
ATOM 2091 N N . CYS A 1 262 ? 12.106 -4.640 0.754 1.00 84.75 262 CYS A N 1
ATOM 2092 C CA . CYS A 1 262 ? 12.727 -3.385 1.173 1.00 84.75 262 CYS A CA 1
ATOM 2093 C C . CYS A 1 262 ? 13.147 -3.448 2.644 1.00 84.75 262 CYS A C 1
ATOM 2095 O O . CYS A 1 262 ? 12.552 -4.178 3.430 1.00 84.75 262 CYS A O 1
ATOM 2097 N N . SER A 1 263 ? 14.134 -2.641 3.034 1.00 80.06 263 SER A N 1
ATOM 2098 C CA . SER A 1 263 ? 14.632 -2.564 4.411 1.00 80.06 263 SER A CA 1
ATOM 2099 C C . SER A 1 263 ? 14.923 -1.126 4.829 1.00 80.06 263 SER A C 1
ATOM 2101 O O . SER A 1 263 ? 15.250 -0.277 3.999 1.00 80.06 263 SER A O 1
ATOM 2103 N N . ASP A 1 264 ? 14.879 -0.865 6.137 1.00 72.81 264 ASP A N 1
ATOM 2104 C CA . ASP A 1 264 ? 15.101 0.463 6.741 1.00 72.81 264 ASP A CA 1
ATOM 2105 C C . ASP A 1 264 ? 16.553 0.971 6.617 1.00 72.81 264 ASP A C 1
ATOM 2107 O O . ASP A 1 264 ? 16.866 2.075 7.065 1.00 72.81 264 ASP A O 1
ATOM 2111 N N . LYS A 1 265 ? 17.430 0.155 6.011 1.00 63.12 265 LYS A N 1
ATOM 2112 C CA . LYS A 1 265 ? 18.823 0.455 5.644 1.00 63.12 265 LYS A CA 1
ATOM 2113 C C . LYS A 1 265 ? 18.950 1.145 4.275 1.00 63.12 265 LYS A C 1
ATOM 2115 O O . LYS A 1 265 ? 20.066 1.330 3.793 1.00 63.12 265 LYS A O 1
ATOM 2120 N N . SER A 1 266 ? 17.837 1.479 3.617 1.00 59.06 266 SER A N 1
ATOM 2121 C CA . SER A 1 266 ? 17.857 2.292 2.397 1.00 59.06 266 SER A CA 1
ATOM 2122 C C . SER A 1 266 ? 18.385 3.701 2.664 1.00 59.06 266 SER A C 1
ATOM 2124 O O . SER A 1 266 ? 18.376 4.165 3.804 1.00 59.06 266 SER A O 1
ATOM 2126 N N . ILE A 1 267 ? 18.759 4.423 1.604 1.00 59.03 267 ILE A N 1
ATOM 2127 C CA . ILE A 1 267 ? 19.065 5.853 1.722 1.00 59.03 267 ILE A CA 1
ATOM 2128 C C . ILE A 1 267 ? 17.819 6.557 2.275 1.00 59.03 267 ILE A C 1
ATOM 2130 O O . ILE A 1 267 ? 16.711 6.336 1.775 1.00 59.03 267 ILE A O 1
ATOM 2134 N N . LYS A 1 268 ? 17.999 7.349 3.336 1.00 62.06 268 LYS A N 1
ATOM 2135 C CA . LYS A 1 268 ? 16.950 8.188 3.923 1.00 62.06 268 LYS A CA 1
ATOM 2136 C C . LYS A 1 268 ? 17.142 9.611 3.426 1.00 62.06 268 LYS A C 1
ATOM 2138 O O . LYS A 1 268 ? 18.252 10.133 3.448 1.00 62.06 268 LYS A O 1
ATOM 2143 N N . GLU A 1 269 ? 16.062 10.206 2.952 1.00 58.53 269 GLU A N 1
ATOM 2144 C CA . GLU A 1 269 ? 16.040 11.582 2.463 1.00 58.53 269 GLU A CA 1
ATOM 2145 C C . GLU A 1 269 ? 15.618 12.494 3.629 1.00 58.53 269 GLU A C 1
ATOM 2147 O O . GLU A 1 269 ? 14.699 12.101 4.353 1.00 58.53 269 GLU A O 1
ATOM 2152 N N . PRO A 1 270 ? 16.256 13.663 3.848 1.00 46.25 270 PRO A N 1
ATOM 2153 C CA . PRO A 1 270 ? 16.021 14.481 5.045 1.00 46.25 270 PRO A CA 1
ATOM 2154 C C . PRO A 1 270 ? 14.548 14.840 5.277 1.00 46.25 270 PRO A C 1
ATOM 2156 O O . PRO A 1 270 ? 14.056 14.710 6.394 1.00 46.25 270 PRO A O 1
ATOM 2159 N N . ASP A 1 271 ? 13.841 15.197 4.202 1.00 54.66 271 ASP A N 1
ATOM 2160 C CA . ASP A 1 271 ? 12.442 15.639 4.229 1.00 54.66 271 ASP A CA 1
ATOM 2161 C C . ASP A 1 271 ? 11.437 14.507 3.914 1.00 54.66 271 ASP A C 1
ATOM 2163 O O . ASP A 1 271 ? 10.241 14.750 3.736 1.00 54.66 271 ASP A O 1
ATOM 2167 N N . SER A 1 272 ? 11.893 13.249 3.809 1.00 57.28 272 SER A N 1
ATOM 2168 C CA . SER A 1 272 ? 11.001 12.118 3.525 1.00 57.28 272 SER A CA 1
ATOM 2169 C C . SER A 1 272 ? 10.181 11.749 4.752 1.00 57.28 272 SER A C 1
ATOM 2171 O O . SER A 1 272 ? 10.712 11.226 5.727 1.00 57.28 272 SER A O 1
ATOM 2173 N N . ILE A 1 273 ? 8.861 11.897 4.635 1.00 62.75 273 ILE A N 1
ATOM 2174 C CA . ILE A 1 273 ? 7.882 11.502 5.659 1.00 62.75 273 ILE A CA 1
ATOM 2175 C C . ILE A 1 273 ? 7.875 9.976 5.902 1.00 62.75 273 ILE A C 1
ATOM 2177 O O . ILE A 1 273 ? 7.436 9.510 6.950 1.00 62.75 273 ILE A O 1
ATOM 2181 N N . ILE A 1 274 ? 8.395 9.180 4.958 1.00 65.12 274 ILE A N 1
ATOM 2182 C CA . ILE A 1 274 ? 8.726 7.773 5.207 1.00 65.12 274 ILE A CA 1
ATOM 2183 C C . ILE A 1 274 ? 10.111 7.696 5.843 1.00 65.12 274 ILE A C 1
ATOM 2185 O O . ILE A 1 274 ? 11.114 8.080 5.232 1.00 65.12 274 ILE A O 1
ATOM 2189 N N . HIS A 1 275 ? 10.179 7.113 7.034 1.00 70.12 275 HIS A N 1
ATOM 2190 C CA . HIS A 1 275 ? 11.429 6.839 7.734 1.00 70.12 275 HIS A CA 1
ATOM 2191 C C . HIS A 1 275 ? 11.705 5.335 7.871 1.00 70.12 275 HIS A C 1
ATOM 2193 O O . HIS A 1 275 ? 12.866 4.947 8.026 1.00 70.12 275 HIS A O 1
ATOM 2199 N N . ASN A 1 276 ? 10.672 4.491 7.820 1.00 82.81 276 ASN A N 1
ATOM 2200 C CA . ASN A 1 276 ? 10.721 3.046 8.026 1.00 82.81 276 ASN A CA 1
ATOM 2201 C C . ASN A 1 276 ? 9.762 2.323 7.057 1.00 82.81 276 ASN A C 1
ATOM 2203 O O . ASN A 1 276 ? 8.804 2.885 6.536 1.00 82.81 276 ASN A O 1
ATOM 2207 N N . THR A 1 277 ? 9.992 1.032 6.852 1.00 83.62 277 THR A N 1
ATOM 2208 C CA . THR A 1 277 ? 9.165 0.114 6.053 1.00 83.62 277 THR A CA 1
ATOM 2209 C C . THR A 1 277 ? 7.706 0.061 6.516 1.00 83.62 277 THR A C 1
ATOM 2211 O O . THR A 1 277 ? 6.806 -0.060 5.686 1.00 83.62 277 THR A O 1
ATOM 2214 N N . GLN A 1 278 ? 7.472 0.233 7.820 1.00 88.75 278 GLN A N 1
ATOM 2215 C CA . GLN A 1 278 ? 6.152 0.343 8.452 1.00 88.75 278 GLN A CA 1
ATOM 2216 C C . GLN A 1 278 ? 5.281 1.468 7.847 1.00 88.75 278 GLN A C 1
ATOM 2218 O O . GLN A 1 278 ? 4.071 1.284 7.692 1.00 88.75 278 GLN A O 1
ATOM 2223 N N . ASP A 1 279 ? 5.892 2.592 7.446 1.00 87.88 279 ASP A N 1
ATOM 2224 C CA . ASP A 1 279 ? 5.206 3.808 6.966 1.00 87.88 279 ASP A CA 1
ATOM 2225 C C . ASP A 1 279 ? 4.575 3.642 5.568 1.00 87.88 279 ASP A C 1
ATOM 2227 O O . ASP A 1 279 ? 3.803 4.484 5.108 1.00 87.88 279 ASP A O 1
ATOM 2231 N N . LEU A 1 280 ? 4.886 2.547 4.864 1.00 89.31 280 LEU A N 1
ATOM 2232 C CA . LEU A 1 280 ? 4.267 2.220 3.576 1.00 89.31 280 LEU A CA 1
ATOM 2233 C C . LEU A 1 280 ? 2.818 1.706 3.735 1.00 89.31 280 LEU A C 1
ATOM 2235 O O . LEU A 1 280 ? 2.047 1.753 2.771 1.00 89.31 280 LEU A O 1
ATOM 2239 N N . GLY A 1 281 ? 2.435 1.232 4.930 1.00 92.19 281 GLY A N 1
ATOM 2240 C CA . GLY A 1 281 ? 1.094 0.704 5.232 1.00 92.19 281 GLY A CA 1
ATOM 2241 C C . GLY A 1 281 ? 0.778 -0.663 4.605 1.00 92.19 281 GLY A C 1
ATOM 2242 O O . GLY A 1 281 ? -0.368 -1.097 4.597 1.00 92.19 281 GLY A O 1
ATOM 2243 N N . ILE A 1 282 ? 1.779 -1.353 4.056 1.00 92.06 282 ILE A N 1
ATOM 2244 C CA . ILE A 1 282 ? 1.630 -2.597 3.282 1.00 92.06 282 ILE A CA 1
ATOM 2245 C C . ILE A 1 282 ? 2.670 -3.646 3.719 1.00 92.06 282 ILE A C 1
ATOM 2247 O O . ILE A 1 282 ? 3.693 -3.267 4.287 1.00 92.06 282 ILE A O 1
ATOM 2251 N N . PRO A 1 283 ? 2.468 -4.947 3.425 1.00 91.50 283 PRO A N 1
ATOM 2252 C CA . PRO A 1 283 ? 3.468 -5.976 3.690 1.00 91.50 283 PRO A CA 1
ATOM 2253 C C . PRO A 1 283 ? 4.787 -5.695 2.965 1.00 91.50 283 PRO A C 1
ATOM 2255 O O . PRO A 1 283 ? 4.831 -5.631 1.732 1.00 91.50 283 PRO A O 1
ATOM 2258 N N . VAL A 1 284 ? 5.859 -5.587 3.747 1.00 90.88 284 VAL A N 1
ATOM 2259 C CA . VAL A 1 284 ? 7.248 -5.477 3.293 1.00 90.88 284 VAL A CA 1
ATOM 2260 C C . VAL A 1 284 ? 8.047 -6.572 3.987 1.00 90.88 284 VAL A C 1
ATOM 2262 O O . VAL A 1 284 ? 7.862 -6.807 5.179 1.00 90.88 284 VAL A O 1
ATOM 2265 N N . SER A 1 285 ? 8.931 -7.252 3.257 1.00 89.31 285 SER A N 1
ATOM 2266 C CA . SER A 1 285 ? 9.736 -8.335 3.825 1.00 89.31 285 SER A CA 1
ATOM 2267 C C . SER A 1 285 ? 11.143 -8.380 3.239 1.00 89.31 285 SER A C 1
ATOM 2269 O O . SER A 1 285 ? 11.339 -8.131 2.053 1.00 89.31 285 SER A O 1
ATOM 2271 N N . THR A 1 286 ? 12.113 -8.765 4.068 1.00 89.06 286 THR A N 1
ATOM 2272 C CA . THR A 1 286 ? 13.427 -9.263 3.632 1.00 89.06 286 THR A CA 1
ATOM 2273 C C . THR A 1 286 ? 13.673 -10.700 4.095 1.00 89.06 286 THR A C 1
ATOM 2275 O O . THR A 1 286 ? 14.821 -11.127 4.185 1.00 89.06 286 THR A O 1
ATOM 2278 N N . ASP A 1 287 ? 12.613 -11.441 4.424 1.00 90.56 287 ASP A N 1
ATOM 2279 C CA . ASP A 1 287 ? 12.711 -12.867 4.718 1.00 90.56 287 ASP A CA 1
ATOM 2280 C C . ASP A 1 287 ? 12.755 -13.687 3.420 1.00 90.56 287 ASP A C 1
ATOM 2282 O O . ASP A 1 287 ? 11.847 -13.620 2.584 1.00 90.56 287 ASP A O 1
ATOM 2286 N N . VAL A 1 288 ? 13.825 -14.468 3.262 1.00 90.56 288 VAL A N 1
ATOM 2287 C CA . VAL A 1 288 ? 14.098 -15.239 2.043 1.00 90.56 288 VAL A CA 1
ATOM 2288 C C . VAL A 1 288 ? 13.060 -16.338 1.843 1.00 90.56 288 VAL A C 1
ATOM 2290 O O . VAL A 1 288 ? 12.665 -16.588 0.703 1.00 90.56 288 VAL A O 1
ATOM 2293 N N . GLU A 1 289 ? 12.570 -16.979 2.910 1.00 92.75 289 GLU A N 1
ATOM 2294 C CA . GLU A 1 289 ? 11.569 -18.039 2.778 1.00 92.75 289 GLU A CA 1
ATOM 2295 C C . GLU A 1 289 ? 10.215 -17.478 2.318 1.00 92.75 289 GLU A C 1
ATOM 2297 O O . GLU A 1 289 ? 9.648 -17.972 1.339 1.00 92.75 289 GLU A O 1
ATOM 2302 N N . TYR A 1 290 ? 9.726 -16.411 2.951 1.00 90.94 290 TYR A N 1
ATOM 2303 C CA . TYR A 1 290 ? 8.499 -15.712 2.570 1.00 90.94 290 TYR A CA 1
ATOM 2304 C C . TYR A 1 290 ? 8.525 -15.266 1.103 1.00 90.94 290 TYR A C 1
ATOM 2306 O O . TYR A 1 290 ? 7.595 -15.563 0.350 1.00 90.94 290 TYR A O 1
ATOM 2314 N N . ILE A 1 291 ? 9.603 -14.604 0.663 1.00 90.56 291 ILE A N 1
ATOM 2315 C CA . ILE A 1 291 ? 9.746 -14.131 -0.724 1.00 90.56 291 ILE A CA 1
ATOM 2316 C C . ILE A 1 291 ? 9.816 -15.325 -1.690 1.00 90.56 291 ILE A C 1
ATOM 2318 O O . ILE A 1 291 ? 9.134 -15.341 -2.717 1.00 90.56 291 ILE A O 1
ATOM 2322 N N . THR A 1 292 ? 10.581 -16.363 -1.343 1.00 90.00 292 THR A N 1
ATOM 2323 C CA . THR A 1 292 ? 10.679 -17.609 -2.120 1.00 90.00 292 THR A CA 1
ATOM 2324 C C . THR A 1 292 ? 9.312 -18.275 -2.291 1.00 90.00 292 THR A C 1
ATOM 2326 O O . THR A 1 292 ? 8.939 -18.686 -3.393 1.00 90.00 292 THR A O 1
ATOM 2329 N N . ASN A 1 293 ? 8.536 -18.373 -1.212 1.00 92.00 293 ASN A N 1
ATOM 2330 C CA . ASN A 1 293 ? 7.216 -18.990 -1.216 1.00 92.00 293 ASN A CA 1
ATOM 2331 C C . ASN A 1 293 ? 6.175 -18.107 -1.927 1.00 92.00 293 ASN A C 1
ATOM 2333 O O . ASN A 1 293 ? 5.309 -18.647 -2.617 1.00 92.00 293 ASN A O 1
ATOM 2337 N N . TRP A 1 294 ? 6.317 -16.775 -1.895 1.00 91.00 294 TRP A N 1
ATOM 2338 C CA . TRP A 1 294 ? 5.537 -15.859 -2.733 1.00 91.00 294 TRP A CA 1
ATOM 2339 C C . TRP A 1 294 ? 5.778 -16.116 -4.227 1.00 91.00 294 TRP A C 1
ATOM 2341 O O . TRP A 1 294 ? 4.814 -16.300 -4.971 1.00 91.00 294 TRP A O 1
ATOM 2351 N N . PHE A 1 295 ? 7.034 -16.223 -4.678 1.00 83.88 295 PHE A N 1
ATOM 2352 C CA . PHE A 1 295 ? 7.332 -16.550 -6.080 1.00 83.88 295 PHE A CA 1
ATOM 2353 C C . PHE A 1 295 ? 6.798 -17.930 -6.484 1.00 83.88 295 PHE A C 1
ATOM 2355 O O . PHE A 1 295 ? 6.202 -18.058 -7.554 1.00 83.88 295 PHE A O 1
ATOM 2362 N N . LYS A 1 296 ? 6.936 -18.956 -5.629 1.00 88.94 296 LYS A N 1
ATOM 2363 C CA . LYS A 1 296 ? 6.352 -20.291 -5.872 1.00 88.94 296 LYS A CA 1
ATOM 2364 C C . LYS A 1 296 ? 4.822 -20.227 -6.019 1.00 88.94 296 LYS A C 1
ATOM 2366 O O . LYS A 1 296 ? 4.297 -20.768 -6.991 1.00 88.94 296 LYS A O 1
ATOM 2371 N N . LYS A 1 297 ? 4.122 -19.532 -5.108 1.00 88.19 297 LYS A N 1
ATOM 2372 C CA . LYS A 1 297 ? 2.652 -19.352 -5.100 1.00 88.19 297 LYS A CA 1
ATOM 2373 C C . LYS A 1 297 ? 2.127 -18.694 -6.384 1.00 88.19 297 LYS A C 1
ATOM 2375 O O . LYS A 1 297 ? 1.038 -19.034 -6.842 1.00 88.19 297 LYS A O 1
ATOM 2380 N N . HIS A 1 298 ? 2.909 -17.800 -6.989 1.00 82.62 298 HIS A N 1
ATOM 2381 C CA . HIS A 1 298 ? 2.508 -17.026 -8.168 1.00 82.62 298 HIS A CA 1
ATOM 2382 C C . HIS A 1 298 ? 3.031 -17.567 -9.511 1.00 82.62 298 HIS A C 1
ATOM 2384 O O . HIS A 1 298 ? 2.595 -17.098 -10.560 1.00 82.62 298 HIS A O 1
ATOM 2390 N N . LYS A 1 299 ? 3.920 -18.572 -9.516 1.00 71.69 299 LYS A N 1
ATOM 2391 C CA . LYS A 1 299 ? 4.659 -19.026 -10.713 1.00 71.69 299 LYS A CA 1
ATOM 2392 C C . LYS A 1 299 ? 3.800 -19.499 -11.901 1.00 71.69 299 LYS A C 1
ATOM 2394 O O . LYS A 1 299 ? 4.287 -19.476 -13.024 1.00 71.69 299 LYS A O 1
ATOM 2399 N N . LYS A 1 300 ? 2.557 -19.938 -11.673 1.00 67.44 300 LYS A N 1
ATOM 2400 C CA . LYS A 1 300 ? 1.636 -20.452 -12.713 1.00 67.44 300 LYS A CA 1
ATOM 2401 C C . LYS A 1 300 ? 0.393 -19.572 -12.950 1.00 67.44 300 LYS A C 1
ATOM 2403 O O . LYS A 1 300 ? -0.622 -20.083 -13.404 1.00 67.44 300 LYS A O 1
ATOM 2408 N N . ARG A 1 301 ? 0.423 -18.289 -12.576 1.00 64.75 301 ARG A N 1
ATOM 2409 C CA . ARG A 1 301 ? -0.692 -17.355 -12.819 1.00 64.75 301 ARG A CA 1
ATOM 2410 C C . ARG A 1 301 ? -0.355 -16.384 -13.946 1.00 64.75 301 ARG A C 1
ATOM 2412 O O . ARG A 1 301 ? 0.771 -15.897 -13.997 1.00 64.75 301 ARG A O 1
ATOM 2419 N N . ASP A 1 302 ? -1.351 -16.011 -14.740 1.00 66.81 302 ASP A N 1
ATOM 2420 C CA . ASP A 1 302 ? -1.228 -15.033 -15.836 1.00 66.81 302 ASP A CA 1
ATOM 2421 C C . ASP A 1 302 ? -1.377 -13.565 -15.377 1.00 66.81 302 ASP A C 1
ATOM 2423 O O . ASP A 1 302 ? -1.446 -12.646 -16.191 1.00 66.81 302 ASP A O 1
ATOM 2427 N N . ASP A 1 303 ? -1.434 -13.323 -14.061 1.00 73.31 303 ASP A N 1
ATOM 2428 C CA . ASP A 1 303 ? -1.469 -11.978 -13.477 1.00 73.31 303 ASP A CA 1
ATOM 2429 C C . ASP A 1 303 ? -0.129 -11.229 -13.629 1.00 73.31 303 ASP A C 1
ATOM 2431 O O . ASP A 1 303 ? 0.947 -11.834 -13.635 1.00 73.31 303 ASP A O 1
ATOM 2435 N N . ILE A 1 304 ? -0.164 -9.892 -13.725 1.00 77.44 304 ILE A N 1
ATOM 2436 C CA . ILE A 1 304 ? 1.080 -9.102 -13.689 1.00 77.44 304 ILE A CA 1
ATOM 2437 C C . ILE A 1 304 ? 1.673 -9.211 -12.287 1.00 77.44 304 ILE A C 1
ATOM 2439 O O . ILE A 1 304 ? 0.969 -9.009 -11.296 1.00 77.44 304 ILE A O 1
ATOM 2443 N N . LYS A 1 305 ? 2.981 -9.457 -12.202 1.00 82.38 305 LYS A N 1
ATOM 2444 C CA . LYS A 1 305 ? 3.735 -9.459 -10.944 1.00 82.38 305 LYS A CA 1
ATOM 2445 C C . LYS A 1 305 ? 4.643 -8.231 -10.887 1.00 82.38 305 LYS A C 1
ATOM 2447 O O . LYS A 1 305 ? 5.582 -8.126 -11.672 1.00 82.38 305 LYS A O 1
ATOM 2452 N N . LEU A 1 306 ? 4.376 -7.311 -9.963 1.00 85.94 306 LEU A N 1
ATOM 2453 C CA . LEU A 1 306 ? 5.234 -6.156 -9.689 1.00 85.94 306 LEU A CA 1
ATOM 2454 C C . LEU A 1 306 ? 6.078 -6.407 -8.439 1.00 85.94 306 LEU A C 1
ATOM 2456 O O . LEU A 1 306 ? 5.547 -6.624 -7.349 1.00 85.94 306 LEU A O 1
ATOM 2460 N N . ILE A 1 307 ? 7.395 -6.347 -8.585 1.00 85.62 307 ILE A N 1
ATOM 2461 C CA . ILE A 1 307 ? 8.333 -6.467 -7.476 1.00 85.62 307 ILE A CA 1
ATOM 2462 C C . ILE A 1 307 ? 9.001 -5.111 -7.295 1.00 85.62 307 ILE A C 1
ATOM 2464 O O . ILE A 1 307 ? 9.744 -4.659 -8.162 1.00 85.62 307 ILE A O 1
ATOM 2468 N N . PHE A 1 308 ? 8.745 -4.468 -6.161 1.00 86.94 308 PHE A N 1
ATOM 2469 C CA . PHE A 1 308 ? 9.416 -3.235 -5.763 1.00 86.94 308 PHE A CA 1
ATOM 2470 C C . PHE A 1 308 ? 10.539 -3.592 -4.789 1.00 86.94 308 PHE A C 1
ATOM 2472 O O . PHE A 1 308 ? 10.294 -4.303 -3.814 1.00 86.94 308 PHE A O 1
ATOM 2479 N N . THR A 1 309 ? 11.760 -3.114 -5.025 1.00 81.88 309 THR A N 1
ATOM 2480 C CA . THR A 1 309 ? 12.907 -3.371 -4.140 1.00 81.88 309 THR A CA 1
ATOM 2481 C C . THR A 1 309 ? 13.718 -2.110 -3.900 1.00 81.88 309 THR A C 1
ATOM 2483 O O . THR A 1 309 ? 13.911 -1.302 -4.810 1.00 81.88 309 THR A O 1
ATOM 2486 N N . THR A 1 310 ? 14.276 -1.970 -2.697 1.00 80.50 310 THR A N 1
ATOM 2487 C CA . THR A 1 310 ? 15.415 -1.061 -2.514 1.00 80.50 310 THR A CA 1
ATOM 2488 C C . THR A 1 310 ? 16.701 -1.741 -2.986 1.00 80.50 310 THR A C 1
ATOM 2490 O O . THR A 1 310 ? 16.811 -2.968 -2.889 1.00 80.50 310 THR A O 1
ATOM 2493 N N . TYR A 1 311 ? 17.685 -0.988 -3.491 1.00 74.88 311 TYR A N 1
ATOM 2494 C CA . TYR A 1 311 ? 18.959 -1.553 -3.975 1.00 74.88 311 TYR A CA 1
ATOM 2495 C C . TYR A 1 311 ? 19.653 -2.444 -2.935 1.00 74.88 311 TYR A C 1
ATOM 2497 O O . TYR A 1 311 ? 20.125 -3.534 -3.251 1.00 74.88 311 TYR A O 1
ATOM 2505 N N . GLN A 1 312 ? 19.639 -2.017 -1.670 1.00 75.56 312 GLN A N 1
ATOM 2506 C CA . GLN A 1 312 ? 20.247 -2.724 -0.539 1.00 75.56 312 GLN A CA 1
ATOM 2507 C C . GLN A 1 312 ? 19.573 -4.084 -0.273 1.00 75.56 312 GLN A C 1
ATOM 2509 O O . GLN A 1 312 ? 20.199 -4.993 0.266 1.00 75.56 312 GLN A O 1
ATOM 2514 N N . SER A 1 313 ? 18.312 -4.238 -0.685 1.00 81.31 313 SER A N 1
ATOM 2515 C CA . SER A 1 313 ? 17.518 -5.465 -0.529 1.00 81.31 313 SER A CA 1
ATOM 2516 C C . SER A 1 313 ? 17.566 -6.372 -1.774 1.00 81.31 313 SER A C 1
ATOM 2518 O O . SER A 1 313 ? 17.106 -7.512 -1.728 1.00 81.31 313 SER A O 1
ATOM 2520 N N . GLY A 1 314 ? 18.194 -5.922 -2.871 1.00 74.94 314 GLY A N 1
ATOM 2521 C CA . GLY A 1 314 ? 18.306 -6.680 -4.124 1.00 74.94 314 GLY A CA 1
ATOM 2522 C C . GLY A 1 314 ? 19.059 -8.013 -3.997 1.00 74.94 314 GLY A C 1
ATOM 2523 O O . GLY A 1 314 ? 18.766 -8.953 -4.735 1.00 74.94 314 GLY A O 1
ATOM 2524 N N . LYS A 1 315 ? 19.973 -8.142 -3.021 1.00 78.38 315 LYS A N 1
ATOM 2525 C CA . LYS A 1 315 ? 20.640 -9.419 -2.701 1.00 78.38 315 LYS A CA 1
ATOM 2526 C C . LYS A 1 315 ? 19.633 -10.472 -2.218 1.00 78.38 315 LYS A C 1
ATOM 2528 O O . LYS A 1 315 ? 19.558 -11.546 -2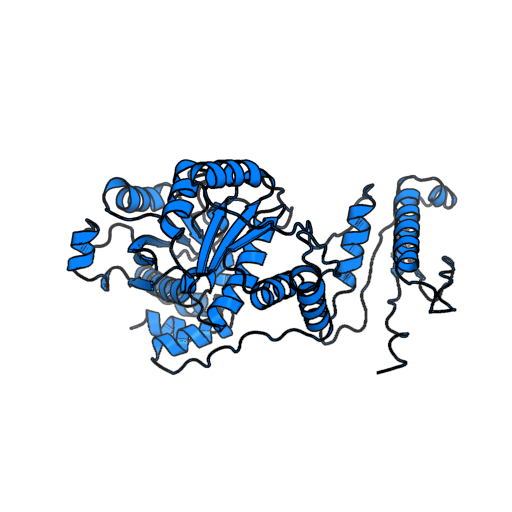.807 1.00 78.38 315 LYS A O 1
ATOM 2533 N N . VAL A 1 316 ? 18.820 -10.119 -1.219 1.00 85.56 316 VAL A N 1
ATOM 2534 C CA . VAL A 1 316 ? 17.760 -10.975 -0.653 1.00 85.56 316 VAL A CA 1
ATOM 2535 C C . VAL A 1 316 ? 16.762 -11.387 -1.736 1.00 85.56 316 VAL A C 1
ATOM 2537 O O . VAL A 1 316 ? 16.371 -12.552 -1.820 1.00 85.56 316 VAL A O 1
ATOM 2540 N N . LEU A 1 317 ? 16.388 -10.449 -2.613 1.00 81.31 317 LEU A N 1
ATOM 2541 C CA . LEU A 1 317 ? 15.529 -10.739 -3.758 1.00 81.31 317 LEU A CA 1
ATOM 2542 C C . LEU A 1 317 ? 16.168 -11.767 -4.709 1.00 81.31 317 LEU A C 1
ATOM 2544 O O . LEU A 1 317 ? 15.520 -12.747 -5.066 1.00 81.31 317 LEU A O 1
ATOM 2548 N N . SER A 1 318 ? 17.435 -11.575 -5.089 1.00 73.00 318 SER A N 1
ATOM 2549 C CA . SER A 1 318 ? 18.178 -12.477 -5.985 1.00 73.00 318 SER A CA 1
ATOM 2550 C C . SER A 1 318 ? 18.306 -13.895 -5.412 1.00 73.00 318 SER A C 1
ATOM 2552 O O . SER A 1 318 ? 18.056 -14.878 -6.111 1.00 73.00 318 SER A O 1
ATOM 2554 N N . GLU A 1 319 ? 18.618 -14.012 -4.119 1.00 81.06 319 GLU A N 1
ATOM 2555 C CA . GLU A 1 319 ? 18.670 -15.286 -3.389 1.00 81.06 319 GLU A CA 1
ATOM 2556 C C . GLU A 1 319 ? 17.305 -15.991 -3.392 1.00 81.06 319 GLU A C 1
ATOM 2558 O O . GLU A 1 319 ? 17.215 -17.171 -3.738 1.00 81.06 319 GLU A O 1
ATOM 2563 N N . SER A 1 320 ? 16.228 -15.249 -3.123 1.00 83.56 320 SER A N 1
ATOM 2564 C CA . SER A 1 320 ? 14.860 -15.782 -3.092 1.00 83.56 320 SER A CA 1
ATOM 2565 C C . SER A 1 320 ? 14.340 -16.210 -4.472 1.00 83.56 320 SER A C 1
ATOM 2567 O O . SER A 1 320 ? 13.692 -17.246 -4.611 1.00 83.56 320 SER A O 1
ATOM 2569 N N . VAL A 1 321 ? 14.649 -15.443 -5.523 1.00 75.69 321 VAL A N 1
ATOM 2570 C CA . VAL A 1 321 ? 14.311 -15.766 -6.923 1.00 75.69 321 VAL A CA 1
ATOM 2571 C C . VAL A 1 321 ? 14.996 -17.065 -7.362 1.00 75.69 321 VAL A C 1
ATOM 2573 O O . VAL A 1 321 ? 14.353 -17.940 -7.953 1.00 75.69 321 VAL A O 1
ATOM 2576 N N . ARG A 1 322 ? 16.279 -17.234 -7.010 1.00 73.19 322 ARG A N 1
ATOM 2577 C CA . ARG A 1 322 ? 17.045 -18.468 -7.255 1.00 73.19 322 ARG A CA 1
ATOM 2578 C C . ARG A 1 322 ? 16.451 -19.655 -6.490 1.00 73.19 322 ARG A C 1
ATOM 2580 O O . ARG A 1 322 ? 16.204 -20.697 -7.095 1.00 73.19 322 ARG A O 1
ATOM 2587 N N . ALA A 1 323 ? 16.147 -19.489 -5.201 1.00 82.00 323 ALA A N 1
ATOM 2588 C CA . ALA A 1 323 ? 15.534 -20.525 -4.365 1.00 82.00 323 ALA A CA 1
ATOM 2589 C C . ALA A 1 323 ? 14.118 -20.926 -4.833 1.00 82.00 323 ALA A C 1
ATOM 2591 O O . ALA A 1 323 ? 13.734 -22.095 -4.752 1.00 82.00 323 ALA A O 1
ATOM 2592 N N . ALA A 1 324 ? 13.351 -19.990 -5.400 1.00 78.69 324 ALA A N 1
ATOM 2593 C CA . ALA A 1 324 ? 12.059 -20.262 -6.033 1.00 78.69 324 ALA A CA 1
ATOM 2594 C C . ALA A 1 324 ? 12.172 -20.934 -7.417 1.00 78.69 324 ALA A C 1
ATOM 2596 O O . ALA A 1 324 ? 11.156 -21.353 -7.982 1.00 78.69 324 ALA A O 1
ATOM 2597 N N . LYS A 1 325 ? 13.388 -21.022 -7.982 1.00 75.50 325 LYS A N 1
ATOM 2598 C CA . LYS A 1 325 ? 13.652 -21.376 -9.387 1.00 75.50 325 LYS A CA 1
ATOM 2599 C C . LYS A 1 325 ? 12.763 -20.554 -10.332 1.00 75.50 325 LYS A C 1
ATOM 2601 O O . LYS A 1 325 ? 12.091 -21.113 -11.204 1.00 75.50 325 LYS A O 1
ATOM 2606 N N . TYR A 1 326 ? 12.673 -19.247 -10.091 1.00 65.44 326 TYR A N 1
ATOM 2607 C CA . TYR A 1 326 ? 11.835 -18.320 -10.852 1.00 65.44 326 TYR A CA 1
ATOM 2608 C C . TYR A 1 326 ? 12.686 -17.604 -11.910 1.00 65.44 326 TYR A C 1
ATOM 2610 O O . TYR A 1 326 ? 13.721 -17.028 -11.584 1.00 65.44 326 TYR A O 1
ATOM 2618 N N . SER A 1 327 ? 12.265 -17.642 -13.174 1.00 50.38 327 SER A N 1
ATOM 2619 C CA . SER A 1 327 ? 12.965 -16.953 -14.264 1.00 50.38 327 SER A CA 1
ATOM 2620 C C . SER A 1 327 ? 12.549 -15.484 -14.299 1.00 50.38 327 SER A C 1
ATOM 2622 O O . SER A 1 327 ? 11.362 -15.187 -14.413 1.00 50.38 327 SER A O 1
ATOM 2624 N N . VAL A 1 328 ? 13.515 -14.569 -14.204 1.00 45.41 328 VAL A N 1
ATOM 2625 C CA . VAL A 1 328 ? 13.289 -13.118 -14.274 1.00 45.41 328 VAL A CA 1
ATOM 2626 C C . VAL A 1 328 ? 14.007 -12.571 -15.502 1.00 45.41 328 VAL A C 1
ATOM 2628 O O . VAL A 1 328 ? 15.230 -12.652 -15.581 1.00 45.41 328 VAL A O 1
ATOM 2631 N N . THR A 1 329 ? 13.251 -12.006 -16.442 1.00 35.00 329 THR A N 1
ATOM 2632 C CA . THR A 1 329 ? 13.795 -11.148 -17.505 1.00 35.00 329 THR A CA 1
ATOM 2633 C C . THR A 1 329 ? 14.205 -9.805 -16.887 1.00 35.00 329 THR A C 1
ATOM 2635 O O . THR A 1 329 ? 13.549 -9.331 -15.960 1.00 35.00 329 THR A O 1
ATOM 2638 N N . GLU A 1 330 ? 15.325 -9.233 -17.327 1.00 36.69 330 GLU A N 1
ATOM 2639 C CA . GLU A 1 330 ? 16.068 -8.224 -16.556 1.00 36.69 330 GLU A CA 1
ATOM 2640 C C . GLU A 1 330 ? 15.321 -6.892 -16.319 1.00 36.69 330 GLU A C 1
ATOM 2642 O O . GLU A 1 330 ? 14.478 -6.469 -17.108 1.00 36.69 330 GLU A O 1
ATOM 2647 N N . GLY A 1 331 ? 15.643 -6.223 -15.204 1.00 32.97 331 GLY A N 1
ATOM 2648 C CA . GLY A 1 331 ? 15.060 -4.934 -14.808 1.00 32.97 331 GLY A CA 1
ATOM 2649 C C . GLY A 1 331 ? 15.902 -3.719 -15.221 1.00 32.97 331 GLY A C 1
ATOM 2650 O O . GLY A 1 331 ? 17.111 -3.825 -15.421 1.00 32.97 331 GLY A O 1
ATOM 2651 N N . ILE A 1 332 ? 15.259 -2.550 -15.305 1.00 30.70 332 ILE A N 1
ATOM 2652 C CA . ILE A 1 332 ? 15.890 -1.262 -15.645 1.00 30.70 332 ILE A CA 1
ATOM 2653 C C . ILE A 1 332 ? 16.162 -0.462 -14.360 1.00 30.70 332 ILE A C 1
ATOM 2655 O O . ILE A 1 332 ? 15.293 -0.368 -13.495 1.00 30.70 332 ILE A O 1
ATOM 2659 N N . ASP A 1 333 ? 17.351 0.136 -14.254 1.00 28.16 333 ASP A N 1
ATOM 2660 C CA . ASP A 1 333 ? 17.832 0.849 -13.061 1.00 28.16 333 ASP A CA 1
ATOM 2661 C C . ASP A 1 333 ? 17.896 2.383 -13.252 1.00 28.16 333 ASP A C 1
ATOM 2663 O O . ASP A 1 333 ? 18.437 2.858 -14.255 1.00 28.16 333 ASP A O 1
ATOM 2667 N N . VAL A 1 334 ? 17.349 3.163 -12.299 1.00 27.56 334 VAL A N 1
ATOM 2668 C CA . VAL A 1 334 ? 17.365 4.646 -12.295 1.00 27.56 334 VAL A CA 1
ATOM 2669 C C . VAL A 1 334 ? 17.349 5.252 -10.864 1.00 27.56 334 VAL A C 1
ATOM 2671 O O . VAL A 1 334 ? 16.280 5.345 -10.248 1.00 27.56 334 VAL A O 1
ATOM 2674 N N . PRO A 1 335 ? 18.479 5.790 -10.356 1.00 24.67 335 PRO A N 1
ATOM 2675 C CA . PRO A 1 335 ? 18.521 6.631 -9.147 1.00 24.67 335 PRO A CA 1
ATOM 2676 C C . PRO A 1 335 ? 17.929 8.050 -9.353 1.00 24.67 335 PRO A C 1
ATOM 2678 O O . PRO A 1 335 ? 17.868 8.547 -10.477 1.00 24.67 335 PRO A O 1
ATOM 2681 N N . ASN A 1 336 ? 17.499 8.725 -8.272 1.00 26.69 336 ASN A N 1
ATOM 2682 C CA . ASN A 1 336 ? 16.887 10.080 -8.277 1.00 26.69 336 ASN A CA 1
ATOM 2683 C C . ASN A 1 336 ? 17.563 10.973 -7.171 1.00 26.69 336 ASN A C 1
ATOM 2685 O O . ASN A 1 336 ? 18.737 10.729 -6.920 1.00 26.69 336 ASN A O 1
ATOM 2689 N N . ILE A 1 337 ? 17.038 12.011 -6.483 1.00 25.23 337 ILE A N 1
ATOM 2690 C CA . ILE A 1 337 ? 15.665 12.504 -6.212 1.00 25.23 337 ILE A CA 1
ATOM 2691 C C . ILE A 1 337 ? 15.610 14.021 -5.832 1.00 25.23 337 ILE A C 1
ATOM 2693 O O . ILE A 1 337 ? 16.355 14.794 -6.436 1.00 25.23 337 ILE A O 1
ATOM 2697 N N . ASP A 1 338 ? 14.645 14.493 -5.020 1.00 27.53 338 ASP A N 1
ATOM 2698 C CA . ASP A 1 338 ? 13.843 15.711 -5.271 1.00 27.53 338 ASP A CA 1
ATOM 2699 C C . ASP A 1 338 ? 14.052 16.934 -4.337 1.00 27.53 338 ASP A C 1
ATOM 2701 O O . ASP A 1 338 ? 13.584 16.953 -3.210 1.00 27.53 338 ASP A O 1
ATOM 2705 N N . CYS A 1 339 ? 14.565 18.024 -4.935 1.00 27.06 339 CYS A N 1
ATOM 2706 C CA . CYS A 1 339 ? 14.730 19.398 -4.406 1.00 27.06 339 CYS A CA 1
ATOM 2707 C C . CYS A 1 339 ? 15.927 19.611 -3.457 1.00 27.06 339 CYS A C 1
ATOM 2709 O O . CYS A 1 339 ? 16.284 18.728 -2.691 1.00 27.06 339 CYS A O 1
ATOM 2711 N N . ILE A 1 340 ? 16.580 20.779 -3.556 1.00 28.05 340 ILE A N 1
ATOM 2712 C CA . ILE A 1 340 ? 17.713 21.199 -2.711 1.00 28.05 340 ILE A CA 1
ATOM 2713 C C . ILE A 1 340 ? 17.663 22.725 -2.539 1.00 28.05 340 ILE A C 1
ATOM 2715 O O . ILE A 1 340 ? 17.622 23.454 -3.531 1.00 28.05 340 ILE A O 1
ATOM 2719 N N . LEU A 1 341 ? 17.719 23.191 -1.289 1.00 26.67 341 LEU A N 1
ATOM 2720 C CA . LEU A 1 341 ? 18.098 24.557 -0.921 1.00 26.67 341 LEU A CA 1
ATOM 2721 C C . LEU A 1 341 ? 19.612 24.581 -0.664 1.00 26.67 341 LEU A C 1
ATOM 2723 O O . LEU A 1 341 ? 20.108 23.778 0.125 1.00 26.67 341 LEU A O 1
ATOM 2727 N N . PHE A 1 342 ? 20.348 25.488 -1.307 1.00 30.88 342 PHE A N 1
ATOM 2728 C CA . PHE A 1 342 ? 21.771 25.692 -1.022 1.00 30.88 342 PHE A CA 1
ATOM 2729 C C . PHE A 1 342 ? 21.926 26.751 0.072 1.00 30.88 342 PHE A C 1
ATOM 2731 O O . PHE A 1 342 ? 21.880 27.944 -0.210 1.00 30.88 342 PHE A O 1
ATOM 2738 N N . ALA A 1 343 ? 22.073 26.294 1.315 1.00 27.69 343 ALA A N 1
ATOM 2739 C CA . ALA A 1 343 ? 22.440 27.126 2.465 1.00 27.69 343 ALA A CA 1
ATOM 2740 C C . ALA A 1 343 ? 23.926 26.977 2.861 1.00 27.69 343 ALA A C 1
ATOM 2742 O O . ALA A 1 343 ? 24.386 27.696 3.739 1.00 27.69 343 ALA A O 1
ATOM 2743 N N . ASP A 1 344 ? 24.649 26.047 2.226 1.00 30.11 344 ASP A N 1
ATOM 2744 C CA . ASP A 1 344 ? 26.054 25.701 2.482 1.00 30.11 344 ASP A CA 1
ATOM 2745 C C . ASP A 1 344 ? 26.641 25.038 1.202 1.00 30.11 344 ASP A C 1
ATOM 2747 O O . ASP A 1 344 ? 25.864 24.441 0.433 1.00 30.11 344 ASP A O 1
ATOM 2751 N N . PRO A 1 345 ? 27.952 25.139 0.891 1.00 35.47 345 PRO A N 1
ATOM 2752 C CA . PRO A 1 345 ? 28.486 24.743 -0.414 1.00 35.47 345 PRO A CA 1
ATOM 2753 C C . PRO A 1 345 ? 28.668 23.221 -0.550 1.00 35.47 345 PRO A C 1
ATOM 2755 O O . PRO A 1 345 ? 29.418 22.576 0.185 1.00 35.47 345 PRO A O 1
ATOM 2758 N N . LYS A 1 346 ? 28.016 22.625 -1.558 1.00 38.50 346 LYS A N 1
ATOM 2759 C CA . LYS A 1 346 ? 28.189 21.207 -1.918 1.00 38.50 346 LYS A CA 1
ATOM 2760 C C . LYS A 1 346 ? 29.342 21.014 -2.901 1.00 38.50 346 LYS A C 1
ATOM 2762 O O . LYS A 1 346 ? 29.414 21.735 -3.884 1.00 38.50 346 LYS A O 1
ATOM 2767 N N . ARG A 1 347 ? 30.138 19.952 -2.713 1.00 42.22 347 ARG A N 1
ATOM 2768 C CA . ARG A 1 347 ? 31.301 19.589 -3.561 1.00 42.22 347 ARG A CA 1
ATOM 2769 C C . ARG A 1 347 ? 31.043 18.477 -4.599 1.00 42.22 347 ARG A C 1
ATOM 2771 O O . ARG A 1 347 ? 31.971 17.927 -5.181 1.00 42.22 347 ARG A O 1
ATOM 2778 N N . SER A 1 348 ? 29.786 18.059 -4.786 1.00 43.88 348 SER A N 1
ATOM 2779 C CA . SER A 1 348 ? 29.409 16.895 -5.617 1.00 43.88 348 SER A CA 1
ATOM 2780 C C . SER A 1 348 ? 28.734 17.335 -6.915 1.00 43.88 348 SER A C 1
ATOM 2782 O O . SER A 1 348 ? 27.543 17.623 -6.913 1.00 43.88 348 SER A O 1
ATOM 2784 N N . THR A 1 349 ? 29.443 17.330 -8.050 1.00 39.84 349 THR A N 1
ATOM 2785 C CA . THR A 1 349 ? 28.914 17.794 -9.356 1.00 39.84 349 THR A CA 1
ATOM 2786 C C . THR A 1 349 ? 27.580 17.141 -9.764 1.00 39.84 349 THR A C 1
ATOM 2788 O O . THR A 1 349 ? 26.794 17.737 -10.500 1.00 39.84 349 THR A O 1
ATOM 2791 N N . VAL A 1 350 ? 27.302 15.916 -9.301 1.00 42.44 350 VAL A N 1
ATOM 2792 C CA . VAL A 1 350 ? 26.058 15.182 -9.593 1.00 42.44 350 VAL A CA 1
ATOM 2793 C C . VAL A 1 350 ? 24.847 15.836 -8.907 1.00 42.44 350 VAL A C 1
ATOM 2795 O O . VAL A 1 350 ? 23.783 15.940 -9.521 1.00 42.44 350 VAL A O 1
ATOM 2798 N N . ASP A 1 351 ? 25.009 16.340 -7.681 1.00 42.47 351 ASP A N 1
ATOM 2799 C CA . ASP A 1 351 ? 23.931 16.939 -6.885 1.00 42.47 351 ASP A CA 1
ATOM 2800 C C . ASP A 1 351 ? 23.363 18.204 -7.550 1.00 42.47 351 ASP A C 1
ATOM 2802 O O . ASP A 1 351 ? 22.144 18.376 -7.622 1.00 42.47 351 ASP A O 1
ATOM 2806 N N . ILE A 1 352 ? 24.227 19.082 -8.076 1.00 45.22 352 ILE A N 1
ATOM 2807 C CA . ILE A 1 352 ? 23.806 20.372 -8.643 1.00 45.22 352 ILE A CA 1
ATOM 2808 C C . ILE A 1 352 ? 23.114 20.162 -9.996 1.00 45.22 352 ILE A C 1
ATOM 2810 O O . ILE A 1 352 ? 22.056 20.745 -10.237 1.00 45.22 352 ILE A O 1
ATOM 2814 N N . VAL A 1 353 ? 23.629 19.262 -10.848 1.00 43.72 353 VAL A N 1
ATOM 2815 C CA . VAL A 1 353 ? 22.954 18.860 -12.101 1.00 43.72 353 VAL A CA 1
ATOM 2816 C C . VAL A 1 353 ? 21.533 18.355 -11.808 1.00 43.72 353 VAL A C 1
ATOM 2818 O O . VAL A 1 353 ? 20.579 18.734 -12.494 1.00 43.72 353 VAL A O 1
ATOM 2821 N N . GLN A 1 354 ? 21.371 17.540 -10.758 1.00 43.56 354 GLN A N 1
ATOM 2822 C CA . GLN A 1 354 ? 20.063 17.033 -10.341 1.00 43.56 354 GLN A CA 1
ATOM 2823 C C . GLN A 1 354 ? 19.155 18.117 -9.749 1.00 43.56 354 GLN A C 1
ATOM 2825 O O . GLN A 1 354 ? 17.948 18.036 -9.963 1.00 43.56 354 GLN A O 1
ATOM 2830 N N . ALA A 1 355 ? 19.688 19.132 -9.058 1.00 41.25 355 ALA A N 1
ATOM 2831 C CA . ALA A 1 355 ? 18.916 20.265 -8.533 1.00 41.25 355 ALA A CA 1
ATOM 2832 C C . ALA A 1 355 ? 18.388 21.193 -9.648 1.00 41.25 355 ALA A C 1
ATOM 2834 O O . ALA A 1 355 ? 17.205 21.551 -9.661 1.00 41.25 355 ALA A O 1
ATOM 2835 N N . VAL A 1 356 ? 19.230 21.524 -10.634 1.00 45.34 356 VAL A N 1
ATOM 2836 C CA . VAL A 1 356 ? 18.867 22.376 -11.783 1.00 45.34 356 VAL A CA 1
ATOM 2837 C C . VAL A 1 356 ? 17.706 21.778 -12.584 1.00 45.34 356 VAL A C 1
ATOM 2839 O O . VAL A 1 356 ? 16.749 22.481 -12.918 1.00 45.34 356 VAL A O 1
ATOM 2842 N N . GLY A 1 357 ? 17.707 20.459 -12.810 1.00 41.75 357 GLY A N 1
ATOM 2843 C CA . GLY A 1 357 ? 16.661 19.748 -13.563 1.00 41.75 357 GLY A CA 1
ATOM 2844 C C . GLY A 1 357 ? 15.245 19.773 -12.956 1.00 41.75 357 GLY A C 1
ATOM 2845 O O . GLY A 1 357 ? 14.326 19.181 -13.523 1.00 41.75 357 GLY A O 1
ATOM 2846 N N . ARG A 1 358 ? 15.045 20.422 -11.801 1.00 41.19 358 ARG A N 1
ATOM 2847 C CA . ARG A 1 358 ? 13.784 20.442 -11.024 1.00 41.19 358 ARG A CA 1
ATOM 2848 C C . ARG A 1 358 ? 13.066 21.769 -11.169 1.00 41.19 358 ARG A C 1
ATOM 2850 O O . ARG A 1 358 ? 11.858 21.803 -11.401 1.00 41.19 358 ARG A O 1
ATOM 2857 N N . VAL A 1 359 ? 13.851 22.842 -11.149 1.00 40.34 359 VAL A N 1
ATOM 2858 C CA . VAL A 1 359 ? 13.441 24.205 -11.495 1.00 40.34 359 VAL A CA 1
ATOM 2859 C C . VAL A 1 359 ? 12.819 24.252 -12.897 1.00 40.34 359 VAL A C 1
ATOM 2861 O O . VAL A 1 359 ? 11.864 24.996 -13.117 1.00 40.34 359 VAL A O 1
ATOM 2864 N N . LEU A 1 360 ? 13.277 23.391 -13.813 1.00 41.56 360 LEU A N 1
ATOM 2865 C CA . LEU A 1 360 ? 12.796 23.280 -15.196 1.00 41.56 360 LEU A CA 1
ATOM 2866 C C . LEU A 1 360 ? 11.436 22.562 -15.372 1.00 41.56 360 LEU A C 1
ATOM 2868 O O . LEU A 1 360 ? 10.930 22.493 -16.489 1.00 41.56 360 LEU A O 1
ATOM 2872 N N . ARG A 1 361 ? 10.797 22.042 -14.308 1.00 39.09 361 ARG A N 1
ATOM 2873 C CA . ARG A 1 361 ? 9.450 21.439 -14.412 1.00 39.09 361 ARG A CA 1
ATOM 2874 C C . ARG A 1 361 ? 8.388 22.495 -14.769 1.00 39.09 361 ARG A C 1
ATOM 2876 O O . ARG A 1 361 ? 8.266 23.508 -14.077 1.00 39.09 361 ARG A O 1
ATOM 2883 N N . THR A 1 362 ? 7.592 22.236 -15.806 1.00 37.94 362 THR A N 1
ATOM 2884 C CA . THR A 1 362 ? 6.477 23.088 -16.270 1.00 37.94 362 THR A CA 1
ATOM 2885 C C . THR A 1 362 ? 5.233 22.961 -15.384 1.00 37.94 362 THR A C 1
ATOM 2887 O O . THR A 1 362 ? 4.872 21.848 -15.005 1.00 37.94 362 THR A O 1
ATOM 2890 N N . SER A 1 363 ? 4.528 24.069 -15.144 1.00 37.59 363 SER A N 1
ATOM 2891 C CA . SER A 1 363 ? 3.240 24.127 -14.433 1.00 37.59 363 SER A CA 1
ATOM 2892 C C . SER A 1 363 ? 2.338 25.183 -15.088 1.00 37.59 363 SER A C 1
ATOM 2894 O O . SER A 1 363 ? 2.879 26.169 -15.594 1.00 37.59 363 SER A O 1
ATOM 2896 N N . PRO A 1 364 ? 0.995 25.049 -15.068 1.00 31.02 364 PRO A N 1
ATOM 2897 C CA . PRO A 1 364 ? 0.099 26.153 -15.411 1.00 31.02 364 PRO A CA 1
ATOM 2898 C C . PRO A 1 364 ? 0.465 27.421 -14.622 1.00 31.02 364 PRO A C 1
ATOM 2900 O O . PRO A 1 364 ? 0.814 27.332 -13.445 1.00 31.02 364 PRO A O 1
ATOM 2903 N N . GLY A 1 365 ? 0.446 28.580 -15.286 1.00 36.66 365 GLY A N 1
ATOM 2904 C CA . GLY A 1 365 ? 0.810 29.880 -14.701 1.00 36.66 365 GLY A CA 1
ATOM 2905 C C . GLY A 1 365 ? 2.309 30.124 -14.454 1.00 36.66 365 GLY A C 1
ATOM 2906 O O . GLY A 1 365 ? 2.679 31.225 -14.058 1.00 36.66 365 GLY A O 1
ATOM 2907 N N . LYS A 1 366 ? 3.197 29.146 -14.687 1.00 40.09 366 LYS A N 1
ATOM 2908 C CA . LYS A 1 366 ? 4.640 29.293 -14.431 1.00 40.09 366 LYS A CA 1
ATOM 2909 C C . LYS A 1 366 ? 5.399 29.747 -15.681 1.00 40.09 366 LYS A C 1
ATOM 2911 O O . LYS A 1 366 ? 5.801 28.920 -16.495 1.00 40.09 366 LYS A O 1
ATOM 2916 N N . GLU A 1 367 ? 5.665 31.048 -15.789 1.00 39.06 367 GLU A N 1
ATOM 2917 C CA . GLU A 1 367 ? 6.473 31.612 -16.885 1.00 39.06 367 GLU A CA 1
ATOM 2918 C C . GLU A 1 367 ? 7.975 31.309 -16.779 1.00 39.06 367 GLU A C 1
ATOM 2920 O O . GLU A 1 367 ? 8.666 31.230 -17.793 1.00 39.06 367 GLU A O 1
ATOM 2925 N N . ARG A 1 368 ? 8.513 31.210 -15.554 1.00 44.28 368 ARG A N 1
ATOM 2926 C CA . ARG A 1 368 ? 9.960 31.126 -15.293 1.00 44.28 368 ARG A CA 1
ATOM 2927 C C . ARG A 1 368 ? 10.283 30.161 -14.155 1.00 44.28 368 ARG A C 1
ATOM 2929 O O . ARG A 1 368 ? 9.427 29.801 -13.350 1.00 44.28 368 ARG A O 1
ATOM 2936 N N . GLY A 1 369 ? 11.538 29.732 -14.099 1.00 40.38 369 GLY A N 1
ATOM 2937 C CA . GLY A 1 369 ? 12.114 29.001 -12.975 1.00 40.38 369 GLY A CA 1
ATOM 2938 C C . GLY A 1 369 ? 13.428 29.658 -12.573 1.00 40.38 369 GLY A C 1
ATOM 2939 O O . GLY A 1 369 ? 14.170 30.101 -13.446 1.00 40.38 369 GLY A O 1
ATOM 2940 N N . TYR A 1 370 ? 13.690 29.728 -11.270 1.00 44.34 370 TYR A N 1
ATOM 2941 C CA . TYR A 1 370 ? 14.843 30.418 -10.699 1.00 44.34 370 TYR A CA 1
ATOM 2942 C C . TYR A 1 370 ? 15.749 29.447 -9.946 1.00 44.34 370 TYR A C 1
ATOM 2944 O O . TYR A 1 370 ? 15.273 28.524 -9.287 1.00 44.34 370 TYR A O 1
ATOM 2952 N N . ILE A 1 371 ? 17.051 29.692 -10.041 1.00 43.00 371 ILE A N 1
ATOM 2953 C CA . ILE A 1 371 ? 18.093 29.103 -9.202 1.00 43.00 371 ILE A CA 1
ATOM 2954 C C . ILE A 1 371 ? 18.684 30.277 -8.427 1.00 43.00 371 ILE A C 1
ATOM 2956 O O . ILE A 1 371 ? 18.981 31.304 -9.034 1.00 43.00 371 ILE A O 1
ATOM 2960 N N . ILE A 1 372 ? 18.805 30.133 -7.110 1.00 44.41 372 ILE A N 1
ATOM 2961 C CA . ILE A 1 372 ? 19.389 31.134 -6.216 1.00 44.41 372 ILE A CA 1
ATOM 2962 C C . ILE A 1 372 ? 20.613 30.490 -5.578 1.00 44.41 372 ILE A C 1
ATOM 2964 O O . ILE A 1 372 ? 20.520 29.388 -5.038 1.00 44.41 372 ILE A O 1
ATOM 2968 N N . ILE A 1 373 ? 21.744 31.184 -5.657 1.00 44.84 373 ILE A N 1
ATOM 2969 C CA . ILE A 1 373 ? 22.989 30.825 -4.981 1.00 44.84 373 ILE A CA 1
ATOM 2970 C C . ILE A 1 373 ? 23.303 32.005 -4.057 1.00 44.84 373 ILE A C 1
ATOM 2972 O O . ILE A 1 373 ? 23.567 33.092 -4.579 1.00 44.84 373 ILE A O 1
ATOM 2976 N N . PRO A 1 374 ? 23.193 31.847 -2.726 1.00 37.75 374 PRO A N 1
ATOM 2977 C CA . PRO A 1 374 ? 23.637 32.866 -1.790 1.00 37.75 374 PRO A CA 1
ATOM 2978 C C . PRO A 1 374 ? 25.164 32.845 -1.708 1.00 37.75 374 PRO A C 1
ATOM 2980 O O . PRO A 1 374 ? 25.775 31.779 -1.643 1.00 37.75 374 PRO A O 1
ATOM 2983 N N . VAL A 1 375 ? 25.770 34.027 -1.694 1.00 46.19 375 VAL A N 1
ATOM 2984 C CA . VAL A 1 375 ? 27.212 34.202 -1.508 1.00 46.19 375 VAL A CA 1
ATOM 2985 C C . VAL A 1 375 ? 27.427 35.251 -0.424 1.00 46.19 375 VAL A C 1
ATOM 2987 O O . VAL A 1 375 ? 26.868 36.349 -0.505 1.00 46.19 375 VAL A O 1
ATOM 2990 N N . LEU A 1 376 ? 28.213 34.883 0.588 1.00 42.03 376 LEU A N 1
ATOM 2991 C CA . LEU A 1 376 ? 28.768 35.796 1.584 1.00 42.03 376 LEU A CA 1
ATOM 2992 C C . LEU A 1 376 ? 30.069 36.382 1.034 1.00 42.03 376 LEU A C 1
ATOM 2994 O O . LEU A 1 376 ? 30.831 35.677 0.375 1.00 42.03 376 LEU A O 1
ATOM 2998 N N . VAL A 1 377 ? 30.309 37.663 1.298 1.00 49.72 377 VAL A N 1
ATOM 2999 C CA . VAL A 1 377 ? 31.509 38.382 0.856 1.00 49.72 377 VAL A CA 1
ATOM 3000 C C . VAL A 1 377 ? 32.024 39.199 2.026 1.00 49.72 377 VAL A C 1
ATOM 3002 O O . VAL A 1 377 ? 31.246 39.908 2.662 1.00 49.72 377 VAL A O 1
ATOM 3005 N N . ASP A 1 378 ? 33.319 39.080 2.305 1.00 48.03 378 ASP A N 1
ATOM 3006 C CA . ASP A 1 378 ? 34.005 39.937 3.264 1.00 48.03 378 ASP A CA 1
ATOM 3007 C C . ASP A 1 378 ? 34.304 41.289 2.602 1.00 48.03 378 ASP A C 1
ATOM 3009 O O . ASP A 1 378 ? 35.033 41.369 1.606 1.00 48.03 378 ASP A O 1
ATOM 3013 N N . ASP A 1 379 ? 33.730 42.357 3.156 1.00 50.50 379 ASP A N 1
ATOM 3014 C CA . ASP A 1 379 ? 33.902 43.725 2.664 1.00 50.50 379 ASP A CA 1
ATOM 3015 C C . ASP A 1 379 ? 35.372 44.203 2.757 1.00 50.50 379 ASP A C 1
ATOM 3017 O O . ASP A 1 379 ? 35.742 45.178 2.100 1.00 50.50 379 ASP A O 1
ATOM 3021 N N . ALA A 1 380 ? 36.236 43.507 3.513 1.00 53.62 380 ALA A N 1
ATOM 3022 C CA . ALA A 1 380 ? 37.661 43.817 3.635 1.00 53.62 380 ALA A CA 1
ATOM 3023 C C . ALA A 1 380 ? 38.512 43.449 2.400 1.00 53.62 380 ALA A C 1
ATOM 3025 O O . ALA A 1 380 ? 39.574 44.045 2.204 1.00 53.62 380 ALA A O 1
ATOM 3026 N N . ASN A 1 381 ? 38.094 42.490 1.559 1.00 52.62 381 ASN A N 1
ATOM 3027 C CA . ASN A 1 381 ? 38.828 42.135 0.334 1.00 52.62 381 ASN A CA 1
ATOM 3028 C C . ASN A 1 381 ? 37.905 41.607 -0.788 1.00 52.62 381 ASN A C 1
ATOM 3030 O O . ASN A 1 381 ? 37.793 40.390 -0.973 1.00 52.62 381 ASN A O 1
ATOM 3034 N N . PRO A 1 382 ? 37.316 42.493 -1.616 1.00 48.47 382 PRO A N 1
ATOM 3035 C CA . PRO A 1 382 ? 36.397 42.105 -2.692 1.00 48.47 382 PRO A CA 1
ATOM 3036 C C . PRO A 1 382 ? 36.970 41.145 -3.751 1.00 48.47 382 PRO A C 1
ATOM 3038 O O . PRO A 1 382 ? 36.203 40.447 -4.411 1.00 48.47 382 PRO A O 1
ATOM 3041 N N . ASN A 1 383 ? 38.297 41.086 -3.923 1.00 46.41 383 ASN A N 1
ATOM 3042 C CA . ASN A 1 383 ? 38.939 40.209 -4.913 1.00 46.41 383 ASN A CA 1
ATOM 3043 C C . ASN A 1 383 ? 39.155 38.773 -4.407 1.00 46.41 383 ASN A C 1
ATOM 3045 O O . ASN A 1 383 ? 39.276 37.862 -5.227 1.00 46.41 383 ASN A O 1
ATOM 3049 N N . SER A 1 384 ? 39.130 38.550 -3.085 1.00 48.44 384 SER A N 1
ATOM 3050 C CA . SER A 1 384 ? 39.235 37.208 -2.481 1.00 48.44 384 SER A CA 1
ATOM 3051 C C . SER A 1 384 ? 38.154 36.239 -2.976 1.00 48.44 384 SER A C 1
ATOM 3053 O O . SER A 1 384 ? 38.354 35.028 -2.975 1.00 48.44 384 SER A O 1
ATOM 3055 N N . LEU A 1 385 ? 37.041 36.772 -3.493 1.00 43.66 385 LEU A N 1
ATOM 3056 C CA . LEU A 1 385 ? 35.917 36.018 -4.039 1.00 43.66 385 LEU A CA 1
ATOM 3057 C C . LEU A 1 385 ? 36.305 35.029 -5.151 1.00 43.66 385 LEU A C 1
ATOM 3059 O O . LEU A 1 385 ? 35.643 34.014 -5.314 1.00 43.66 385 LEU A O 1
ATOM 3063 N N . LEU A 1 386 ? 37.355 35.304 -5.930 1.00 45.72 386 LEU A N 1
ATOM 3064 C CA . LEU A 1 386 ? 37.822 34.387 -6.981 1.00 45.72 386 LEU A CA 1
ATOM 3065 C C . LEU A 1 386 ? 38.820 33.337 -6.471 1.00 45.72 386 LEU A C 1
ATOM 3067 O O . LEU A 1 386 ? 39.094 32.365 -7.175 1.00 45.72 386 LEU A O 1
ATOM 3071 N N . GLU A 1 387 ? 39.347 33.515 -5.262 1.00 43.41 387 GLU A N 1
ATOM 3072 C CA . GLU A 1 387 ? 40.342 32.646 -4.626 1.00 43.41 387 GLU A CA 1
ATOM 3073 C C . GLU A 1 387 ? 39.715 31.749 -3.545 1.00 43.41 387 GLU A C 1
ATOM 3075 O O . GLU A 1 387 ? 40.218 30.654 -3.290 1.00 43.41 387 GLU A O 1
ATOM 3080 N N . ASP A 1 388 ? 38.581 32.153 -2.960 1.00 46.16 388 ASP A N 1
ATOM 3081 C CA . ASP A 1 388 ? 37.841 31.327 -2.010 1.00 46.16 388 ASP A CA 1
ATOM 3082 C C . ASP A 1 388 ? 37.235 30.086 -2.688 1.00 46.16 388 ASP A C 1
ATOM 3084 O O . ASP A 1 388 ? 36.388 30.144 -3.590 1.00 46.16 388 ASP A O 1
ATOM 3088 N N . THR A 1 389 ? 37.633 28.924 -2.173 1.00 44.66 389 THR A N 1
ATOM 3089 C CA . THR A 1 389 ? 37.082 27.608 -2.508 1.00 44.66 389 THR A CA 1
ATOM 3090 C C . THR A 1 389 ? 35.551 27.541 -2.433 1.00 44.66 389 THR A C 1
ATOM 3092 O O . THR A 1 389 ? 34.945 26.811 -3.219 1.00 44.66 389 THR A O 1
ATOM 3095 N N . ALA A 1 390 ? 34.907 28.317 -1.551 1.00 39.22 390 ALA A N 1
ATOM 3096 C CA . ALA A 1 390 ? 33.452 28.381 -1.420 1.00 39.22 390 ALA A CA 1
ATOM 3097 C C . ALA A 1 390 ? 32.751 29.006 -2.642 1.00 39.22 390 ALA A C 1
ATOM 3099 O O . ALA A 1 390 ? 31.576 28.720 -2.876 1.00 39.22 390 ALA A O 1
ATOM 3100 N N . PHE A 1 391 ? 33.459 29.814 -3.440 1.00 44.16 391 PHE A N 1
ATOM 3101 C CA . PHE A 1 391 ? 32.949 30.442 -4.664 1.00 44.16 391 PHE A CA 1
ATOM 3102 C C . PHE A 1 391 ? 33.474 29.760 -5.939 1.00 44.16 391 PHE A C 1
ATOM 3104 O O . PHE A 1 391 ? 32.736 29.633 -6.923 1.00 44.16 391 PHE A O 1
ATOM 3111 N N . GLN A 1 392 ? 34.707 29.238 -5.909 1.00 47.06 392 GLN A N 1
ATOM 3112 C CA . GLN A 1 392 ? 35.253 28.441 -7.011 1.00 47.06 392 GLN A CA 1
ATOM 3113 C C . GLN A 1 392 ? 34.428 27.174 -7.281 1.00 47.06 392 GLN A C 1
ATOM 3115 O O . GLN A 1 392 ? 34.155 26.877 -8.445 1.00 47.06 392 GLN A O 1
ATOM 3120 N N . ASP A 1 393 ? 33.988 26.446 -6.245 1.00 48.22 393 ASP A N 1
ATOM 3121 C CA . ASP A 1 393 ? 33.244 25.189 -6.429 1.00 48.22 393 ASP A CA 1
ATOM 3122 C C . ASP A 1 393 ? 31.884 25.429 -7.138 1.00 48.22 393 ASP A C 1
ATOM 3124 O O . ASP A 1 393 ? 31.662 24.837 -8.198 1.00 48.22 393 ASP A O 1
ATOM 3128 N N . PRO A 1 394 ? 31.010 26.373 -6.710 1.00 45.41 394 PRO A N 1
ATOM 3129 C CA . PRO A 1 394 ? 29.796 26.722 -7.459 1.00 45.41 394 PRO A CA 1
ATOM 3130 C C . PRO A 1 394 ? 30.046 27.197 -8.901 1.00 45.41 394 PRO A C 1
ATOM 3132 O O . PRO A 1 394 ? 29.286 26.835 -9.803 1.00 45.41 394 PRO A O 1
ATOM 3135 N N . TYR A 1 395 ? 31.099 27.983 -9.156 1.00 48.75 395 TYR A N 1
ATOM 3136 C CA . TYR A 1 395 ? 31.406 28.489 -10.502 1.00 48.75 395 TYR A CA 1
ATOM 3137 C C . TYR A 1 395 ? 31.911 27.377 -11.444 1.00 48.75 395 TYR A C 1
ATOM 3139 O O . TYR A 1 395 ? 31.477 27.267 -12.600 1.00 48.75 395 TYR A O 1
ATOM 3147 N N . LEU A 1 396 ? 32.763 26.483 -10.935 1.00 46.34 396 LEU A N 1
ATOM 3148 C CA . LEU A 1 396 ? 33.214 25.284 -11.642 1.00 46.34 396 LEU A CA 1
ATOM 3149 C C . LEU A 1 396 ? 32.042 24.324 -11.909 1.00 46.34 396 LEU A C 1
ATOM 3151 O O . LEU A 1 396 ? 31.914 23.759 -12.994 1.00 46.34 396 LEU A O 1
ATOM 3155 N N . GLN A 1 397 ? 31.119 24.186 -10.960 1.00 46.38 397 GLN A N 1
ATOM 3156 C CA . GLN A 1 397 ? 29.916 23.369 -11.124 1.00 46.38 397 GLN A CA 1
ATOM 3157 C C . GLN A 1 397 ? 28.949 23.955 -12.167 1.00 46.38 397 GLN A C 1
ATOM 3159 O O . GLN A 1 397 ? 28.421 23.205 -12.988 1.00 46.38 397 GLN A O 1
ATOM 3164 N N . LEU A 1 398 ? 28.754 25.279 -12.211 1.00 47.09 398 LEU A N 1
ATOM 3165 C CA . LEU A 1 398 ? 27.933 25.955 -13.229 1.00 47.09 398 LEU A CA 1
ATOM 3166 C C . LEU A 1 398 ? 28.515 25.829 -14.650 1.00 47.09 398 LEU A C 1
ATOM 3168 O O . LEU A 1 398 ? 27.766 25.611 -15.611 1.00 47.09 398 LEU A O 1
ATOM 3172 N N . SER A 1 399 ? 29.839 25.907 -14.799 1.00 46.56 399 SER A N 1
ATOM 3173 C CA . SER A 1 399 ? 30.517 25.676 -16.086 1.00 46.56 399 SER A CA 1
ATOM 3174 C C . SER A 1 399 ? 30.493 24.194 -16.506 1.00 46.56 399 SER A C 1
ATOM 3176 O O . SER A 1 399 ? 30.273 23.882 -17.680 1.00 46.56 399 SER A O 1
ATOM 3178 N N . LEU A 1 400 ? 30.572 23.253 -15.556 1.00 41.97 400 LEU A N 1
ATOM 3179 C CA . LEU A 1 400 ? 30.346 21.818 -15.799 1.00 41.97 400 LEU A CA 1
ATOM 3180 C C . LEU A 1 400 ? 28.883 21.478 -16.151 1.00 41.97 400 LEU A C 1
ATOM 3182 O O . LEU A 1 400 ? 28.636 20.522 -16.887 1.00 41.97 400 LEU A O 1
ATOM 3186 N N . ILE A 1 401 ? 27.908 22.251 -15.661 1.00 43.62 401 ILE A N 1
ATOM 3187 C CA . ILE A 1 401 ? 26.486 22.113 -16.018 1.00 43.62 401 ILE A CA 1
ATOM 3188 C C . ILE A 1 401 ? 26.227 22.636 -17.432 1.00 43.62 401 ILE A C 1
ATOM 3190 O O . ILE A 1 401 ? 25.630 21.929 -18.242 1.00 43.62 401 ILE A O 1
ATOM 3194 N N . THR A 1 402 ? 26.691 23.843 -17.757 1.00 45.81 402 THR A N 1
ATOM 3195 C CA . THR A 1 402 ? 26.481 24.445 -19.087 1.00 45.81 402 THR A CA 1
ATOM 3196 C C . THR A 1 402 ? 27.176 23.656 -20.198 1.00 45.81 402 THR A C 1
ATOM 3198 O O . THR A 1 402 ? 26.549 23.394 -21.223 1.00 45.81 402 THR A O 1
ATOM 3201 N N . SER A 1 403 ? 28.402 23.169 -19.975 1.00 41.38 403 SER A N 1
ATOM 3202 C CA . SER A 1 403 ? 29.113 22.297 -20.929 1.00 41.38 403 SER A CA 1
ATOM 3203 C C . SER A 1 403 ? 28.465 20.915 -21.112 1.00 41.38 403 SER A C 1
ATOM 3205 O O . SER A 1 403 ? 28.434 20.393 -22.227 1.00 41.38 403 SER A O 1
ATOM 3207 N N . LYS A 1 404 ? 27.878 20.317 -20.063 1.00 38.81 404 LYS A N 1
ATOM 3208 C CA . LYS A 1 404 ? 27.088 19.072 -20.192 1.00 38.81 404 LYS A CA 1
ATOM 3209 C C . LYS A 1 404 ? 25.709 19.284 -20.814 1.00 38.81 404 LYS A C 1
ATOM 3211 O O . LYS A 1 404 ? 25.157 18.340 -21.372 1.00 38.81 404 LYS A O 1
ATOM 3216 N N . ILE A 1 405 ? 25.160 20.495 -20.761 1.00 40.69 405 ILE A N 1
ATOM 3217 C CA . ILE A 1 405 ? 23.931 20.843 -21.484 1.00 40.69 405 ILE A CA 1
ATOM 3218 C C . ILE A 1 405 ? 24.231 21.084 -22.971 1.00 40.69 405 ILE A C 1
ATOM 3220 O O . ILE A 1 405 ? 23.496 20.560 -23.803 1.00 40.69 405 ILE A O 1
ATOM 3224 N N . SER A 1 406 ? 25.317 21.782 -23.332 1.00 40.25 406 SER A N 1
ATOM 3225 C CA . SER A 1 406 ? 25.674 22.002 -24.745 1.00 40.25 406 SER A CA 1
ATOM 3226 C C . SER A 1 406 ? 26.100 20.719 -25.464 1.00 40.25 406 SER A C 1
ATOM 3228 O O . SER A 1 406 ? 25.630 20.459 -26.565 1.00 40.25 406 SER A O 1
ATOM 3230 N N . SER A 1 407 ? 26.911 19.866 -24.829 1.00 38.00 407 SER A N 1
ATOM 3231 C CA . SER A 1 407 ? 27.401 18.608 -25.428 1.00 38.00 407 SER A CA 1
ATOM 3232 C C . SER A 1 407 ? 26.337 17.517 -25.642 1.00 38.00 407 SER A C 1
ATOM 3234 O O . SER A 1 407 ? 26.646 16.483 -26.225 1.00 38.00 407 SER A O 1
ATOM 3236 N N . ASN A 1 408 ? 25.087 17.736 -25.214 1.00 36.41 408 ASN A N 1
ATOM 3237 C CA . ASN A 1 408 ? 23.944 16.871 -25.540 1.00 36.41 408 ASN A CA 1
ATOM 3238 C C . ASN A 1 408 ? 23.049 17.439 -26.669 1.00 36.41 408 ASN A C 1
ATOM 3240 O O . ASN A 1 408 ? 21.996 16.868 -26.951 1.00 36.41 408 ASN A O 1
ATOM 3244 N N . PHE A 1 409 ? 23.450 18.537 -27.323 1.00 33.50 409 PHE A N 1
ATOM 3245 C CA . PHE A 1 409 ? 22.824 19.051 -28.547 1.00 33.50 409 PHE A CA 1
ATOM 3246 C C . PHE A 1 409 ? 23.751 18.825 -29.744 1.00 33.50 409 PHE A C 1
ATOM 3248 O O . PHE A 1 409 ? 24.728 19.546 -29.937 1.00 33.50 409 PHE A O 1
ATOM 3255 N N . ASP A 1 410 ? 23.439 17.814 -30.552 1.00 28.41 410 ASP A N 1
ATOM 3256 C CA . ASP A 1 410 ? 24.321 17.369 -31.630 1.00 28.41 410 ASP A CA 1
ATOM 3257 C C . ASP A 1 410 ? 24.193 18.236 -32.900 1.00 28.41 410 ASP A C 1
ATOM 3259 O O . ASP A 1 410 ? 23.144 18.244 -33.552 1.00 28.41 410 ASP A O 1
ATOM 3263 N N . SER A 1 411 ? 25.278 18.970 -33.195 1.00 33.69 411 SER A N 1
ATOM 3264 C CA . SER A 1 411 ? 25.786 19.509 -34.483 1.00 33.69 411 SER A CA 1
ATOM 3265 C C . SER A 1 411 ? 24.869 20.238 -35.490 1.00 33.69 411 SER A C 1
ATOM 3267 O O . SER A 1 411 ? 25.376 20.873 -36.411 1.00 33.69 411 SER A O 1
ATOM 3269 N N . THR A 1 412 ? 23.549 20.241 -35.321 1.00 32.16 412 THR A N 1
ATOM 3270 C CA . THR A 1 412 ? 22.560 20.730 -36.305 1.00 32.16 412 THR A CA 1
ATOM 3271 C C . THR A 1 412 ? 21.921 22.077 -35.943 1.00 32.16 412 THR A C 1
ATOM 3273 O O . THR A 1 412 ? 21.092 22.591 -36.691 1.00 32.16 412 THR A O 1
ATOM 3276 N N . CYS A 1 413 ? 22.319 22.686 -34.820 1.00 30.12 413 CYS A N 1
ATOM 3277 C CA . CYS A 1 413 ? 21.846 23.996 -34.361 1.00 30.12 413 CYS A CA 1
ATOM 3278 C C . CYS A 1 413 ? 23.011 25.013 -34.344 1.00 30.12 413 CYS A C 1
ATOM 3280 O O . CYS A 1 413 ? 23.765 25.042 -33.368 1.00 30.12 413 CYS A O 1
ATOM 3282 N N . PRO A 1 414 ? 23.197 25.856 -35.385 1.00 27.38 414 PRO A N 1
ATOM 3283 C CA . PRO A 1 414 ? 24.463 26.577 -35.606 1.00 27.38 414 PRO A CA 1
ATOM 3284 C C . PRO A 1 414 ? 24.832 27.700 -34.616 1.00 27.38 414 PRO A C 1
ATOM 3286 O O . PRO A 1 414 ? 25.851 28.355 -34.814 1.00 27.38 414 PRO A O 1
ATOM 3289 N N . PHE A 1 415 ? 24.021 27.974 -33.584 1.00 27.02 415 PHE A N 1
ATOM 3290 C CA . PHE A 1 415 ? 24.124 29.204 -32.778 1.00 27.02 415 PHE A CA 1
ATOM 3291 C C . PHE A 1 415 ? 24.067 29.020 -31.248 1.00 27.02 415 PHE A C 1
ATOM 3293 O O . PHE A 1 415 ? 23.793 29.976 -30.525 1.00 27.02 415 PHE A O 1
ATOM 3300 N N . VAL A 1 416 ? 24.394 27.838 -30.710 1.00 31.22 416 VAL A N 1
ATOM 3301 C CA . VAL A 1 416 ? 24.539 27.637 -29.245 1.00 31.22 416 VAL A CA 1
ATOM 3302 C C . VAL A 1 416 ? 26.000 27.786 -28.794 1.00 31.22 416 VAL A C 1
ATOM 3304 O O . VAL A 1 416 ? 26.569 26.920 -28.132 1.00 31.22 416 VAL A O 1
ATOM 3307 N N . ASN A 1 417 ? 26.623 28.918 -29.134 1.00 29.44 417 ASN A N 1
ATOM 3308 C CA . ASN A 1 417 ? 27.894 29.312 -28.525 1.00 29.44 417 ASN A CA 1
ATOM 3309 C C . ASN A 1 417 ? 27.605 29.954 -27.154 1.00 29.44 417 ASN A C 1
ATOM 3311 O O . ASN A 1 417 ? 27.300 31.146 -27.060 1.00 29.44 417 ASN A O 1
ATOM 3315 N N . LEU A 1 418 ? 27.609 29.130 -26.100 1.00 35.38 418 LEU A N 1
ATOM 3316 C CA . LEU A 1 418 ? 27.269 29.510 -24.722 1.00 35.38 418 LEU A CA 1
ATOM 3317 C C . LEU A 1 418 ? 28.368 30.378 -24.090 1.00 35.38 418 LEU A C 1
ATOM 3319 O O . LEU A 1 418 ? 29.145 29.942 -23.243 1.00 35.38 418 LEU A O 1
ATOM 3323 N N . ASN A 1 419 ? 28.414 31.637 -24.515 1.00 32.94 419 ASN A N 1
ATOM 3324 C CA . ASN A 1 419 ? 29.361 32.623 -24.021 1.00 32.94 419 ASN A CA 1
ATOM 3325 C C . ASN A 1 419 ? 29.001 32.996 -22.568 1.00 32.94 419 ASN A C 1
ATOM 3327 O O . ASN A 1 419 ? 28.048 33.742 -22.322 1.00 32.94 419 ASN A O 1
ATOM 3331 N N . ILE A 1 420 ? 29.739 32.421 -21.610 1.00 37.00 420 ILE A N 1
ATOM 3332 C CA . ILE A 1 420 ? 29.404 32.370 -20.171 1.00 37.00 420 ILE A CA 1
ATOM 3333 C C . ILE A 1 420 ? 29.164 33.766 -19.570 1.00 37.00 420 ILE A C 1
ATOM 3335 O O . ILE A 1 420 ? 28.362 33.907 -18.653 1.00 37.00 420 ILE A O 1
ATOM 3339 N N . LEU A 1 421 ? 29.787 34.808 -20.124 1.00 34.06 421 LEU A N 1
ATOM 3340 C CA . LEU A 1 421 ? 29.729 36.190 -19.638 1.00 34.06 421 LEU A CA 1
ATOM 3341 C C . LEU A 1 421 ? 28.515 37.012 -20.133 1.00 34.06 421 LEU A C 1
ATOM 3343 O O . LEU A 1 421 ? 28.447 38.206 -19.859 1.00 34.06 421 LEU A O 1
ATOM 3347 N N . ASN A 1 422 ? 27.562 36.434 -20.878 1.00 38.09 422 ASN A N 1
ATOM 3348 C CA . ASN A 1 422 ? 26.471 37.210 -21.489 1.00 38.09 422 ASN A CA 1
ATOM 3349 C C . ASN A 1 422 ? 25.441 37.732 -20.444 1.00 38.09 422 ASN A C 1
ATOM 3351 O O . ASN A 1 422 ? 24.696 36.930 -19.866 1.00 38.09 422 ASN A O 1
ATOM 3355 N N . PRO A 1 423 ? 25.319 39.062 -20.227 1.00 38.00 423 PRO A N 1
ATOM 3356 C CA . PRO A 1 423 ? 24.542 39.644 -19.125 1.00 38.00 423 PRO A CA 1
ATOM 3357 C C . PRO A 1 423 ? 23.014 39.553 -19.291 1.00 38.00 423 PRO A C 1
ATOM 3359 O O . PRO A 1 423 ? 22.277 39.921 -18.380 1.00 38.00 423 PRO A O 1
ATOM 3362 N N . LEU A 1 424 ? 22.503 39.039 -20.417 1.00 35.62 424 LEU A N 1
ATOM 3363 C CA . LEU A 1 424 ? 21.073 38.734 -20.571 1.00 35.62 424 LEU A CA 1
ATOM 3364 C C . LEU A 1 424 ? 20.602 37.585 -19.662 1.00 35.62 424 LEU A C 1
ATOM 3366 O O . LEU A 1 424 ? 19.410 37.489 -19.361 1.00 35.62 424 LEU A O 1
ATOM 3370 N N . TYR A 1 425 ? 21.524 36.720 -19.228 1.00 41.03 425 TYR A N 1
ATOM 3371 C CA . TYR A 1 425 ? 21.205 35.521 -18.452 1.00 41.03 425 TYR A CA 1
ATOM 3372 C C . TYR A 1 425 ? 21.484 35.663 -16.959 1.00 41.03 425 TYR A C 1
ATOM 3374 O O . TYR A 1 425 ? 20.831 34.970 -16.182 1.00 41.03 425 TYR A O 1
ATOM 3382 N N . TRP A 1 426 ? 22.370 36.580 -16.562 1.00 38.66 426 TRP A N 1
ATOM 3383 C CA . TRP A 1 426 ? 22.782 36.789 -15.175 1.00 38.66 426 TRP A CA 1
ATOM 3384 C C . TRP A 1 426 ? 22.270 38.125 -14.631 1.00 38.66 426 TRP A C 1
ATOM 3386 O O . TRP A 1 426 ? 22.393 39.161 -15.281 1.00 38.66 426 TRP A O 1
ATOM 3396 N N . ARG A 1 427 ? 21.758 38.137 -13.397 1.00 38.97 427 ARG A N 1
ATOM 3397 C CA . ARG A 1 427 ? 21.645 39.372 -12.601 1.00 38.97 427 ARG A CA 1
ATOM 3398 C C . ARG A 1 427 ? 22.238 39.165 -11.221 1.00 38.97 427 ARG A C 1
ATOM 3400 O O . ARG A 1 427 ? 22.066 38.105 -10.630 1.00 38.97 427 ARG A O 1
ATOM 3407 N N . ILE A 1 428 ? 22.888 40.215 -10.739 1.00 42.62 428 ILE A N 1
ATOM 3408 C CA . ILE A 1 428 ? 23.543 40.314 -9.440 1.00 42.62 428 ILE A CA 1
ATOM 3409 C C . ILE A 1 428 ? 22.824 41.422 -8.656 1.00 42.62 428 ILE A C 1
ATOM 3411 O O . ILE A 1 428 ? 22.531 42.481 -9.217 1.00 42.62 428 ILE A O 1
ATOM 3415 N N . ARG A 1 429 ? 22.494 41.184 -7.382 1.00 38.62 429 ARG A N 1
ATOM 3416 C CA . ARG A 1 429 ? 21.916 42.189 -6.467 1.00 38.62 429 ARG A CA 1
ATOM 3417 C C . ARG A 1 429 ? 22.420 41.987 -5.042 1.00 38.62 429 ARG A C 1
ATOM 3419 O O . ARG A 1 429 ? 22.357 40.858 -4.565 1.00 38.62 429 ARG A O 1
ATOM 3426 N N . SER A 1 430 ? 22.815 43.077 -4.380 1.00 39.12 430 SER A N 1
ATOM 3427 C CA . SER A 1 430 ? 22.967 43.121 -2.919 1.00 39.12 430 SER A CA 1
ATOM 3428 C C . SER A 1 430 ? 21.595 43.153 -2.225 1.00 39.12 430 SER A C 1
ATOM 3430 O O . SER A 1 430 ? 20.629 43.686 -2.785 1.00 39.12 430 SER A O 1
ATOM 3432 N N . LEU A 1 431 ? 21.516 42.590 -1.017 1.00 39.72 431 LEU A N 1
ATOM 3433 C CA . LEU A 1 431 ? 20.326 42.573 -0.157 1.00 39.72 431 LEU A CA 1
ATOM 3434 C C . LEU A 1 431 ? 20.383 43.523 1.054 1.00 39.72 431 LEU A C 1
ATOM 3436 O O . LEU A 1 431 ? 19.362 43.672 1.723 1.00 39.72 431 LEU A O 1
ATOM 3440 N N . SER A 1 432 ? 21.515 44.167 1.363 1.00 37.53 432 SER A N 1
ATOM 3441 C CA . SER A 1 432 ? 21.574 45.136 2.472 1.00 37.53 432 SER A CA 1
ATOM 3442 C C . SER A 1 432 ? 22.661 46.203 2.297 1.00 37.53 432 SER A C 1
ATOM 3444 O O . SER A 1 432 ? 23.516 46.100 1.419 1.00 37.53 432 SER A O 1
ATOM 3446 N N . SER A 1 433 ? 22.621 47.229 3.152 1.00 40.88 433 SER A N 1
ATOM 3447 C CA . SER A 1 433 ? 23.608 48.315 3.228 1.00 40.88 433 SER A CA 1
ATOM 3448 C C . SER A 1 433 ? 24.688 48.104 4.301 1.00 40.88 433 SER A C 1
ATOM 3450 O O . SER A 1 433 ? 25.422 49.041 4.601 1.00 40.88 433 SER A O 1
ATOM 3452 N N . SER A 1 434 ? 24.752 46.924 4.930 1.00 34.00 434 SER A N 1
ATOM 3453 C CA . SER A 1 434 ? 25.683 46.631 6.038 1.00 34.00 434 SER A CA 1
ATOM 3454 C C . SER A 1 434 ? 26.108 45.154 6.149 1.00 34.00 434 SER A C 1
ATOM 3456 O O . SER A 1 434 ? 26.675 44.751 7.161 1.00 34.00 434 SER A O 1
ATOM 3458 N N . CYS A 1 435 ? 25.813 44.347 5.126 1.00 28.19 435 CYS A N 1
ATOM 3459 C CA . CYS A 1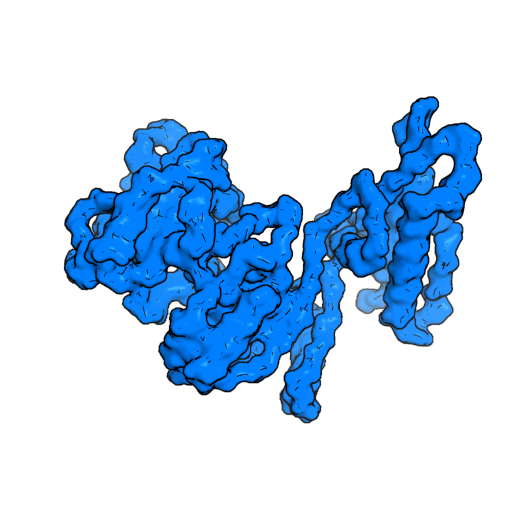 435 ? 26.261 42.965 4.914 1.00 28.19 435 CYS A CA 1
ATOM 3460 C C . CYS A 1 435 ? 26.053 42.608 3.431 1.00 28.19 435 CYS A C 1
ATOM 3462 O O . CYS A 1 435 ? 24.910 42.594 2.948 1.00 28.19 435 CYS A O 1
ATOM 3464 N N . SER A 1 436 ? 27.137 42.303 2.719 1.00 28.12 436 SER A N 1
ATOM 3465 C CA . SER A 1 436 ? 27.164 42.078 1.266 1.00 28.12 436 SER A CA 1
ATOM 3466 C C . SER A 1 436 ? 26.640 40.696 0.838 1.00 28.12 436 SER A C 1
ATOM 3468 O O . SER A 1 436 ? 27.372 39.846 0.338 1.00 28.12 436 SER A O 1
ATOM 3470 N N . PHE A 1 437 ? 25.334 40.472 1.015 1.00 25.73 437 PHE A N 1
ATOM 3471 C CA . PHE A 1 437 ? 24.614 39.303 0.494 1.00 25.73 437 PHE A CA 1
ATOM 3472 C C . PHE A 1 437 ? 24.276 39.467 -0.991 1.00 25.73 437 PHE A C 1
ATOM 3474 O O . PHE A 1 437 ? 23.409 40.275 -1.334 1.00 25.73 437 PHE A O 1
ATOM 3481 N N . TRP A 1 438 ? 24.873 38.651 -1.862 1.00 32.47 438 TRP A N 1
ATOM 3482 C CA . TRP A 1 438 ? 24.614 38.700 -3.305 1.00 32.47 438 TRP A CA 1
ATOM 3483 C C . TRP A 1 438 ? 23.680 37.574 -3.770 1.00 32.47 438 TRP A C 1
ATOM 3485 O O . TRP A 1 438 ? 23.926 36.401 -3.493 1.00 32.47 438 TRP A O 1
ATOM 3495 N N . ILE A 1 439 ? 22.633 37.918 -4.532 1.00 29.48 439 ILE A N 1
ATOM 3496 C CA . ILE A 1 439 ? 21.811 36.943 -5.272 1.00 29.48 439 ILE A CA 1
ATOM 3497 C C . ILE A 1 439 ? 22.248 36.891 -6.737 1.00 29.48 439 ILE A C 1
ATOM 3499 O O . ILE A 1 439 ? 22.123 37.886 -7.457 1.00 29.48 439 ILE A O 1
ATOM 3503 N N . LEU A 1 440 ? 22.623 35.694 -7.194 1.00 32.38 440 LEU A N 1
ATOM 3504 C CA . LEU A 1 440 ? 22.678 35.322 -8.610 1.00 32.38 440 LEU A CA 1
ATOM 3505 C C . LEU A 1 440 ? 21.281 34.946 -9.140 1.00 32.38 440 LEU A C 1
ATOM 3507 O O . LEU A 1 440 ? 20.589 34.121 -8.546 1.00 32.38 440 LEU A O 1
ATOM 3511 N N . TRP A 1 441 ? 20.885 35.512 -10.281 1.00 33.38 441 TRP A N 1
ATOM 3512 C CA . TRP A 1 441 ? 19.715 35.091 -11.067 1.00 33.38 441 TRP A CA 1
ATOM 3513 C C . TRP A 1 441 ? 20.160 34.366 -12.335 1.00 33.38 441 TRP A C 1
ATOM 3515 O O . TRP A 1 441 ? 21.089 34.830 -12.990 1.00 33.38 441 TRP A O 1
ATOM 3525 N N . ILE A 1 442 ? 19.420 33.330 -12.743 1.00 32.66 442 ILE A N 1
ATOM 3526 C CA . ILE A 1 442 ? 19.494 32.748 -14.093 1.00 32.66 442 ILE A CA 1
ATOM 3527 C C . ILE A 1 442 ? 18.160 32.984 -14.816 1.00 32.66 442 ILE A C 1
ATOM 3529 O O . ILE A 1 442 ? 17.098 32.617 -14.309 1.00 32.66 442 ILE A O 1
ATOM 3533 N N . SER A 1 443 ? 18.206 33.597 -16.002 1.00 28.33 443 SER A N 1
ATOM 3534 C CA . SER A 1 443 ? 17.042 33.740 -16.891 1.00 28.33 443 SER A CA 1
ATOM 3535 C C . SER A 1 443 ? 16.792 32.437 -17.674 1.00 28.33 443 SER A C 1
ATOM 3537 O O . SER A 1 443 ? 17.744 31.880 -18.225 1.00 28.33 443 SER A O 1
ATOM 3539 N N . PRO A 1 444 ? 15.554 31.910 -17.747 1.00 34.41 444 PRO A N 1
ATOM 3540 C CA . PRO A 1 444 ? 15.303 30.593 -18.329 1.00 34.41 444 PRO A CA 1
ATOM 3541 C C . PRO A 1 444 ? 15.268 30.593 -19.866 1.00 34.41 444 PRO A C 1
ATOM 3543 O O . PRO A 1 444 ? 14.768 31.518 -20.505 1.00 34.41 444 PRO A O 1
ATOM 3546 N N . PHE A 1 445 ? 15.702 29.469 -20.443 1.00 35.09 445 PHE A N 1
ATOM 3547 C CA . PHE A 1 445 ? 15.725 29.138 -21.877 1.00 35.09 445 PHE A CA 1
ATOM 3548 C C . PHE A 1 445 ? 14.310 28.907 -22.478 1.00 35.09 445 PHE A C 1
ATOM 3550 O O . PHE A 1 445 ? 14.017 27.867 -23.059 1.00 35.09 445 PHE A O 1
ATOM 3557 N N . ILE A 1 446 ? 13.393 29.863 -22.295 1.00 29.88 446 ILE A N 1
ATOM 3558 C CA . ILE A 1 446 ? 11.970 29.742 -22.677 1.00 29.88 446 ILE A CA 1
ATOM 3559 C C . ILE A 1 446 ? 11.615 30.619 -23.889 1.00 29.88 446 ILE A C 1
ATOM 3561 O O . ILE A 1 446 ? 10.759 30.246 -24.686 1.00 29.88 446 ILE A O 1
ATOM 3565 N N . SER A 1 447 ? 12.310 31.740 -24.106 1.00 26.73 447 SER A N 1
ATOM 3566 C CA . SER A 1 447 ? 12.058 32.645 -25.240 1.00 26.73 447 SER A CA 1
ATOM 3567 C C . SER A 1 447 ? 12.454 32.085 -26.614 1.00 26.73 447 SER A C 1
ATOM 3569 O O . SER A 1 447 ? 11.977 32.605 -27.619 1.00 26.73 447 SER A O 1
ATOM 3571 N N . MET A 1 448 ? 13.278 31.029 -26.679 1.00 26.61 448 MET A N 1
ATOM 3572 C CA . MET A 1 448 ? 13.673 30.390 -27.946 1.00 26.61 448 MET A CA 1
ATOM 3573 C C . MET A 1 448 ? 12.759 29.239 -28.396 1.00 26.61 448 MET A C 1
ATOM 3575 O O . MET A 1 448 ? 12.835 28.845 -29.555 1.00 26.61 448 MET A O 1
ATOM 3579 N N . ILE A 1 449 ? 11.832 28.756 -27.556 1.00 26.66 449 ILE A N 1
ATOM 3580 C CA . ILE A 1 449 ? 10.738 27.871 -28.006 1.00 26.66 449 ILE A CA 1
ATOM 3581 C C . ILE A 1 449 ? 9.554 28.749 -28.442 1.00 26.66 449 ILE A C 1
ATOM 3583 O O . ILE A 1 449 ? 8.477 28.747 -27.847 1.00 26.66 449 ILE A O 1
ATOM 3587 N N . LYS A 1 450 ? 9.799 29.572 -29.468 1.00 25.92 450 LYS A N 1
ATOM 3588 C CA . LYS A 1 450 ? 8.775 30.401 -30.126 1.00 25.92 450 LYS A CA 1
ATOM 3589 C C . LYS A 1 450 ? 8.912 30.472 -31.653 1.00 25.92 450 LYS A C 1
ATOM 3591 O O . LYS A 1 450 ? 8.247 31.279 -32.295 1.00 25.92 450 LYS A O 1
ATOM 3596 N N . LEU A 1 451 ? 9.747 29.602 -32.218 1.00 26.39 451 LEU A N 1
ATOM 3597 C CA . LEU A 1 451 ? 9.825 29.285 -33.640 1.00 26.39 451 LEU A CA 1
ATOM 3598 C C . LEU A 1 451 ? 9.609 27.775 -33.782 1.00 26.39 451 LEU A C 1
ATOM 3600 O O . LEU A 1 451 ? 10.228 27.006 -33.051 1.00 26.39 451 LEU A O 1
ATOM 3604 N N . TYR A 1 452 ? 8.724 27.396 -34.706 1.00 26.81 452 TYR A N 1
ATOM 3605 C CA . TYR A 1 452 ? 8.262 26.026 -34.978 1.00 26.81 452 TYR A CA 1
ATOM 3606 C C . TYR A 1 452 ? 7.484 25.356 -33.830 1.00 26.81 452 TYR A C 1
ATOM 3608 O O . TYR A 1 452 ? 8.001 24.555 -33.049 1.00 26.81 452 TYR A O 1
ATOM 3616 N N . LEU A 1 453 ? 6.195 25.724 -33.788 1.00 29.20 453 LEU A N 1
ATOM 3617 C CA . LEU A 1 453 ? 5.089 24.819 -33.444 1.00 29.20 453 LEU A CA 1
ATOM 3618 C C . LEU A 1 453 ? 4.977 23.695 -34.490 1.00 29.20 453 LEU A C 1
ATOM 3620 O O . LEU A 1 453 ? 5.316 23.980 -35.661 1.00 29.20 453 LEU A O 1
#

Secondary structure (DSSP, 8-state):
-HHHHHHTT-SSHHHHHHTTTTS-HHHHHHHHHHHHHHHHHHSHHHHTTEEEEEEGGGS-HHHHHHTT--SS-SS--EEEEETTS-EEEEEEE--S-TTSEE-HHHHHHHHHIIIIISSSEEEEEEEESSSEE-GGGTT-TTEEEE-HHHHHT--HHHHHHHHHHHHTPPP-PPPPPPPPHHHHHHHHHHHIIIIIS--S-------TTS-HHHHHHHHHHHTT-SEEEEEESSHHHHHHHHHHHHHHHHHTT--EEEEEE--TTSPPPTT-S--SGGGG-S-B---HHHHHHHHHHHTT--SEEEEEEEGGGHHHHHHHHHHTT---PPPEE---------SS----HHHHHHHHHHHT---TT--------EE---TT-GGGGGT-HHHHHHHHHHHHHHHHHHTTS-S--TT----TT-TTTEEEEE--SSS--EEEEE--TTTTTTS--

Radius of gyration: 26.22 Å; chains: 1; bounding box: 67×70×62 Å

pLDDT: mean 72.9, std 23.85, range [24.67, 98.62]

Sequence (453 aa):
MKAKSVILRSSNFIQFQQNLQLLTDKEKGTAFELLTKLYLMIDPKYAIKLKDVYLYQEIPSALLKKLNLPTQDKGIDLIAETVDGEYWSVQCKYRTDENSSLTHTELSTFGSLSFVMAKGISFGLACTTTNSYSKEYKHQGKIGFCTSVVWHGLDKDFFEKAHAILSKSKVAVEKPRQPRNHQQRAIEEAKRHFLKEGNNRGKLIMPCGTGKSLAAFWIAEALQVQSVLIAVPSLFLVQQALKDWLTELSRQKRVVRYLCVCSDKSIKEPDSIIHNTQDLGIPVSTDVEYITNWFKKHKKRDDIKLIFTTYQSGKVLSESVRAAKYSVTEGIDVPNIDCILFADPKRSTVDIVQAVGRVLRTSPGKERGYIIIPVLVDDANPNSLLEDTAFQDPYLQLSLITSKISSNFDSTCPFVNLNILNPLYWRIRSLSSSCSFWILWISPFISMIKLYL

Foldseek 3Di:
DLLLVLLLQDFALVSSLVSCPPDDVVSVQVNQLLVVQLCLCPQLLNVLFFDDKDQLCRQDPVRCVQFQHDPDDPFFRMKTQTPLRAIETEGEEEDNDQQDEAECVSCVRVCCCQPPRTPRHQAYEYEYQHLYYDPVCFVVLRYAYDYVVNRNPQGSLSSQSSNCVSVVHDDDQDAQDDDDPVLVVLLVVLCCQCPVVVHLDDADDDFPPNCPLVSVLVNCVSVVDQEAEAEEQDPLVLLVSSNVNSVNCVSVVANEAEAEQEFLPGDDDPPDSDNGPSHSRDRYDLDLVVLLVVCLSCVPDSGRYYYYYYPVRVVSNVSSCVSNVHDDRDHYDDYADDEDDPPAADQDLVVVLRRVSHQPHDDVPDPGGKDKDKDFDDPVDNVCLCVDPRNVRVVVSVVVNLVVVVVVDPDPPPPPPCPVPDCVAWDWDADDPPTGIIIITGTDPRVVVPPDD